Protein AF-A0A9P8P6C9-F1 (afdb_monomer_lite)

pLDDT: mean 81.11, std 16.73, range [34.09, 98.5]

Structure (mmCIF, N/CA/C/O backbone):
data_AF-A0A9P8P6C9-F1
#
_entry.id   AF-A0A9P8P6C9-F1
#
loop_
_atom_site.group_PDB
_atom_site.id
_atom_site.type_symbol
_atom_site.label_atom_id
_atom_site.label_alt_id
_atom_site.label_comp_id
_atom_site.label_asym_id
_atom_site.label_entity_id
_atom_site.label_seq_id
_atom_site.pdbx_PDB_ins_code
_atom_site.Cartn_x
_atom_site.Cartn_y
_atom_site.Cartn_z
_atom_site.occupancy
_atom_site.B_iso_or_equiv
_atom_site.auth_seq_id
_atom_site.auth_comp_id
_atom_site.auth_asym_id
_atom_site.auth_atom_id
_atom_site.pdbx_PDB_model_num
ATOM 1 N N . MET A 1 1 ? -29.432 -34.502 14.323 1.00 40.47 1 MET A N 1
ATOM 2 C CA . MET A 1 1 ? -29.139 -33.095 13.979 1.00 40.47 1 MET A CA 1
ATOM 3 C C . MET A 1 1 ? -29.631 -32.863 12.561 1.00 40.47 1 MET A C 1
ATOM 5 O O . MET A 1 1 ? -29.364 -33.734 11.740 1.00 40.47 1 MET A O 1
ATOM 9 N N . PRO A 1 2 ? -30.407 -31.804 12.278 1.00 43.59 2 PRO A N 1
ATOM 10 C CA . PRO A 1 2 ? -30.836 -31.513 10.913 1.00 43.59 2 PRO A CA 1
ATOM 11 C C . PRO A 1 2 ? -29.606 -31.223 10.044 1.00 43.59 2 PRO A C 1
ATOM 13 O O . PRO A 1 2 ? -28.727 -30.463 10.450 1.00 43.59 2 PRO A O 1
ATOM 16 N N . SER A 1 3 ? -29.520 -31.876 8.886 1.00 46.41 3 SER A N 1
ATOM 17 C CA . SER A 1 3 ? -28.480 -31.626 7.889 1.00 46.41 3 SER A CA 1
ATOM 18 C C . SER A 1 3 ? -28.679 -30.225 7.322 1.00 46.41 3 SER A C 1
ATOM 20 O O . SER A 1 3 ? -29.716 -29.945 6.724 1.00 46.41 3 SER A O 1
ATOM 22 N N . ILE A 1 4 ? -27.712 -29.340 7.554 1.00 52.41 4 ILE A N 1
ATOM 23 C CA . ILE A 1 4 ? -27.701 -28.006 6.952 1.00 52.41 4 ILE A CA 1
ATOM 24 C C . ILE A 1 4 ? -27.500 -28.191 5.448 1.00 52.41 4 ILE A C 1
ATOM 26 O O . ILE A 1 4 ? -26.542 -28.839 5.030 1.00 52.41 4 ILE A O 1
ATOM 30 N N . ASP A 1 5 ? -28.427 -27.648 4.664 1.00 50.25 5 ASP A N 1
ATOM 31 C CA . ASP A 1 5 ? -28.421 -27.723 3.208 1.00 50.25 5 ASP A CA 1
ATOM 32 C C . ASP A 1 5 ? -27.229 -26.923 2.661 1.00 50.25 5 ASP A C 1
ATOM 34 O O . ASP A 1 5 ? -27.187 -25.690 2.735 1.00 50.25 5 ASP A O 1
ATOM 38 N N . THR A 1 6 ? -26.203 -27.621 2.175 1.00 52.94 6 THR A N 1
ATOM 39 C CA . THR A 1 6 ? -24.930 -27.018 1.753 1.00 52.94 6 THR A CA 1
ATOM 40 C C . THR A 1 6 ? -25.072 -26.153 0.498 1.00 52.94 6 THR A C 1
ATOM 42 O O . THR A 1 6 ? -24.224 -25.294 0.255 1.00 52.94 6 THR A O 1
ATOM 45 N N . GLU A 1 7 ? -26.168 -26.290 -0.255 1.00 52.78 7 GLU A N 1
ATOM 46 C CA . GLU A 1 7 ? -26.481 -25.445 -1.415 1.00 52.78 7 GLU A CA 1
ATOM 47 C C . GLU A 1 7 ? -26.867 -24.002 -1.034 1.00 52.78 7 GLU A C 1
ATOM 49 O O . GLU A 1 7 ? -26.675 -23.088 -1.835 1.00 52.78 7 GLU A O 1
ATOM 54 N N . LEU A 1 8 ? -27.316 -23.750 0.205 1.00 51.31 8 LEU A N 1
ATOM 55 C CA . LEU A 1 8 ? -27.619 -22.397 0.708 1.00 51.31 8 LEU A CA 1
ATOM 56 C C . LEU A 1 8 ? -26.383 -21.638 1.224 1.00 51.31 8 LEU A C 1
ATOM 58 O O . LEU A 1 8 ? -26.447 -20.426 1.441 1.00 51.31 8 LEU A O 1
ATOM 62 N N . ILE A 1 9 ? -25.238 -22.313 1.362 1.00 50.16 9 ILE A N 1
ATOM 63 C CA . ILE A 1 9 ? -23.985 -21.713 1.849 1.00 50.16 9 ILE A CA 1
ATOM 64 C C . ILE A 1 9 ? -23.261 -20.938 0.732 1.00 50.16 9 ILE A C 1
ATOM 66 O O . ILE A 1 9 ? -22.715 -19.862 0.982 1.00 50.16 9 ILE A O 1
ATOM 70 N N . ALA A 1 10 ? -23.310 -21.416 -0.517 1.00 49.47 10 ALA A N 1
ATOM 71 C CA . ALA A 1 10 ? -22.708 -20.732 -1.671 1.00 49.47 10 ALA A CA 1
ATOM 72 C C . ALA A 1 10 ? -23.353 -19.360 -2.013 1.00 49.47 10 ALA A C 1
ATOM 74 O O . ALA A 1 10 ? -22.632 -18.435 -2.397 1.00 49.47 10 ALA A O 1
ATOM 75 N N . PRO A 1 11 ? -24.676 -19.157 -1.843 1.00 57.62 11 PRO A N 1
ATOM 76 C CA . PRO A 1 11 ? -25.297 -17.836 -1.913 1.00 57.62 11 PRO A CA 1
ATOM 77 C C . PRO A 1 11 ? -24.788 -16.854 -0.851 1.00 57.62 11 PRO A C 1
ATOM 79 O O . PRO A 1 11 ? -24.617 -15.675 -1.153 1.00 57.62 11 PRO A O 1
ATOM 82 N N . LEU A 1 12 ? -24.524 -17.310 0.379 1.00 53.03 12 LEU A N 1
ATOM 83 C CA . LEU A 1 12 ? -24.153 -16.431 1.495 1.00 53.03 12 LEU A CA 1
ATOM 84 C C . LEU A 1 12 ? -22.737 -15.864 1.362 1.00 53.03 12 LEU A C 1
ATOM 86 O O . LEU A 1 12 ? -22.540 -14.679 1.632 1.00 53.03 12 LEU A O 1
ATOM 90 N N . SER A 1 13 ? -21.769 -16.655 0.889 1.00 54.50 13 SER A N 1
ATOM 91 C CA . SER A 1 13 ? -20.418 -16.148 0.602 1.00 54.50 13 SER A CA 1
ATOM 92 C C . SER A 1 13 ? -20.445 -15.091 -0.504 1.00 54.50 13 SER A C 1
ATOM 94 O O . SER A 1 13 ? -19.857 -14.023 -0.350 1.00 54.50 13 SER A O 1
ATOM 96 N N . ARG A 1 14 ? -21.225 -15.323 -1.567 1.00 61.75 14 ARG A N 1
ATOM 97 C CA . ARG A 1 14 ? -21.393 -14.374 -2.676 1.00 61.75 14 ARG A CA 1
ATOM 98 C C . ARG A 1 14 ? -22.139 -13.103 -2.260 1.00 61.75 14 ARG A C 1
ATOM 100 O O . ARG A 1 14 ? -21.787 -12.016 -2.709 1.00 61.75 14 ARG A O 1
ATOM 107 N N . ILE A 1 15 ? -23.143 -13.210 -1.388 1.00 62.34 15 ILE A N 1
ATOM 108 C CA . ILE A 1 15 ? -23.835 -12.050 -0.804 1.00 62.34 15 ILE A CA 1
ATOM 109 C C . ILE A 1 15 ? -22.880 -11.263 0.096 1.00 62.34 15 ILE A C 1
ATOM 111 O O . ILE A 1 15 ? -22.831 -10.041 -0.014 1.00 62.34 15 ILE A O 1
ATOM 115 N N . SER A 1 16 ? -22.081 -11.940 0.925 1.00 63.91 16 SER A N 1
ATOM 116 C CA . SER A 1 16 ? -21.042 -11.300 1.736 1.00 63.91 16 SER A CA 1
ATOM 117 C C . SER A 1 16 ? -20.041 -10.552 0.853 1.00 63.91 16 SER A C 1
ATOM 119 O O . SER A 1 16 ? -19.790 -9.373 1.076 1.00 63.91 16 SER A O 1
ATOM 121 N N . GLU A 1 17 ? -19.552 -11.165 -0.227 1.00 68.00 17 GLU A N 1
ATOM 122 C CA . GLU A 1 17 ? -18.672 -10.501 -1.196 1.00 68.00 17 GLU A CA 1
ATOM 123 C C . GLU A 1 17 ? -19.321 -9.280 -1.863 1.00 68.00 17 GLU A C 1
ATOM 125 O O . GLU A 1 17 ? -18.668 -8.251 -2.038 1.00 68.00 17 GLU A O 1
ATOM 130 N N . ILE A 1 18 ? -20.604 -9.357 -2.229 1.00 69.88 18 ILE A N 1
ATOM 131 C CA . ILE A 1 18 ? -21.337 -8.225 -2.815 1.00 69.88 18 ILE A CA 1
ATOM 132 C C . ILE A 1 18 ? -21.504 -7.094 -1.791 1.00 69.88 18 ILE A C 1
ATOM 134 O O . ILE A 1 18 ? -21.305 -5.927 -2.133 1.00 69.88 18 ILE A O 1
ATOM 138 N N . LEU A 1 19 ? -21.828 -7.419 -0.539 1.00 66.38 19 LEU A N 1
ATOM 139 C CA . LEU A 1 19 ? -21.963 -6.441 0.542 1.00 66.38 19 LEU A CA 1
ATOM 140 C C . LEU A 1 19 ? -20.614 -5.812 0.912 1.00 66.38 19 LEU A C 1
ATOM 142 O O . LEU A 1 19 ? -20.555 -4.615 1.179 1.00 66.38 19 LEU A O 1
ATOM 146 N N . LEU A 1 20 ? -19.522 -6.574 0.834 1.00 72.19 20 LEU A N 1
ATOM 147 C CA . LEU A 1 20 ? -18.157 -6.069 0.995 1.00 72.19 20 LEU A CA 1
ATOM 148 C C . LEU A 1 20 ? -17.750 -5.114 -0.135 1.00 72.19 20 LEU A C 1
ATOM 150 O O . LEU A 1 20 ? -16.974 -4.190 0.104 1.00 72.19 20 LEU A O 1
ATOM 154 N N . LYS A 1 21 ? -18.285 -5.305 -1.350 1.00 76.75 21 LYS A N 1
ATOM 155 C CA . LYS A 1 21 ? -18.062 -4.404 -2.495 1.00 76.75 21 LYS A CA 1
ATOM 156 C C . LYS A 1 21 ? -18.863 -3.104 -2.409 1.00 76.75 21 LYS A C 1
ATOM 158 O O . LYS A 1 21 ? -18.500 -2.144 -3.080 1.00 76.75 21 LYS A O 1
ATOM 163 N N . ARG A 1 22 ? -19.972 -3.080 -1.662 1.00 82.94 22 ARG A N 1
ATOM 164 C CA . ARG A 1 22 ? -20.862 -1.914 -1.521 1.00 82.94 22 ARG A CA 1
ATOM 165 C C . ARG A 1 22 ? -21.364 -1.795 -0.077 1.00 82.94 22 ARG A C 1
ATOM 167 O O . ARG A 1 22 ? -22.541 -2.045 0.184 1.00 82.94 22 ARG A O 1
ATOM 174 N N . PRO A 1 23 ? -20.495 -1.393 0.861 1.00 83.62 23 PRO A N 1
ATOM 175 C CA . PRO A 1 23 ? -20.791 -1.377 2.291 1.00 83.62 23 PRO A CA 1
ATOM 176 C C . PRO A 1 23 ? -21.919 -0.403 2.682 1.00 83.62 23 PRO A C 1
ATOM 178 O O . PRO A 1 23 ? -22.522 -0.556 3.747 1.00 83.62 23 PRO A O 1
ATOM 181 N N . GLY A 1 24 ? -22.260 0.549 1.806 1.00 92.00 24 GLY A N 1
ATOM 182 C CA . GLY A 1 24 ? -23.374 1.485 1.968 1.00 92.00 24 GLY A CA 1
ATOM 183 C C . GLY A 1 24 ? -22.927 2.871 2.434 1.00 92.00 24 GLY A C 1
ATOM 184 O O . GLY A 1 24 ? -21.752 3.220 2.330 1.00 92.00 24 GLY A O 1
ATOM 185 N N . ARG A 1 25 ? -23.885 3.677 2.911 1.00 95.88 25 ARG A N 1
ATOM 186 C CA . ARG A 1 25 ? -23.641 5.026 3.449 1.00 95.88 25 ARG A CA 1
ATOM 187 C C . ARG A 1 25 ? -23.156 4.974 4.895 1.00 95.88 25 ARG A C 1
ATOM 189 O O . ARG A 1 25 ? -23.529 4.060 5.634 1.00 95.88 25 ARG A O 1
ATOM 196 N N . VAL A 1 26 ? -22.391 5.985 5.302 1.00 96.62 26 VAL A N 1
ATOM 197 C CA . VAL A 1 26 ? -21.987 6.161 6.703 1.00 96.62 26 VAL A CA 1
ATOM 198 C C . VAL A 1 26 ? -23.232 6.376 7.568 1.00 96.62 26 VAL A C 1
ATOM 200 O O . VAL A 1 26 ? -24.010 7.296 7.341 1.00 96.62 26 VAL A O 1
ATOM 203 N N . SER A 1 27 ? -23.460 5.453 8.499 1.00 96.69 27 SER A N 1
ATOM 204 C CA . SER A 1 27 ? -24.586 5.431 9.440 1.00 96.69 27 SER A CA 1
ATOM 205 C C . SER A 1 27 ? -24.260 4.472 10.584 1.00 96.69 27 SER A C 1
ATOM 207 O O . SER A 1 27 ? -23.477 3.539 10.383 1.00 96.69 27 SER A O 1
ATOM 209 N N . VAL A 1 28 ? -24.884 4.658 11.751 1.00 97.25 28 VAL A N 1
ATOM 210 C CA . VAL A 1 28 ? -24.714 3.778 12.923 1.00 97.25 28 VAL A CA 1
ATOM 211 C C . VAL A 1 28 ? -24.967 2.311 12.550 1.00 97.25 28 VAL A C 1
ATOM 213 O O . VAL A 1 28 ? -24.112 1.457 12.775 1.00 97.25 28 VAL A O 1
ATOM 216 N N . ASP A 1 29 ? -26.086 2.018 11.881 1.00 96.56 29 ASP A N 1
ATOM 217 C CA . ASP A 1 29 ? -26.437 0.654 11.459 1.00 96.56 29 ASP A CA 1
ATOM 218 C C . ASP A 1 29 ? -25.478 0.082 10.408 1.00 96.56 29 ASP A C 1
ATOM 220 O O . ASP A 1 29 ? -25.150 -1.108 10.426 1.00 96.56 29 ASP A O 1
ATOM 224 N N . GLY A 1 30 ? -25.009 0.927 9.483 1.00 95.69 30 GLY A N 1
ATOM 225 C CA . GLY A 1 30 ? -24.021 0.541 8.480 1.00 95.69 30 GLY A CA 1
ATOM 226 C C . GLY A 1 30 ? -22.702 0.113 9.119 1.00 95.69 30 GLY A C 1
ATOM 227 O O . GLY A 1 30 ? -22.166 -0.939 8.767 1.00 95.69 30 GLY A O 1
ATOM 228 N N . ILE A 1 31 ? -22.219 0.885 10.095 1.00 97.44 31 ILE A N 1
ATOM 229 C CA . ILE A 1 31 ? -20.995 0.578 10.840 1.00 97.44 31 ILE A CA 1
ATOM 230 C C . ILE A 1 31 ? -21.184 -0.674 11.698 1.00 97.44 31 ILE A C 1
ATOM 232 O O . ILE A 1 31 ? -20.350 -1.573 11.612 1.00 97.44 31 ILE A O 1
ATOM 236 N N . LYS A 1 32 ? -22.294 -0.790 12.445 1.00 97.44 32 LYS A N 1
ATOM 237 C CA . LYS A 1 32 ? -22.606 -1.984 13.252 1.00 97.44 32 LYS A CA 1
ATOM 238 C C . LYS A 1 32 ? -22.563 -3.261 12.423 1.00 97.44 32 LYS A C 1
ATOM 240 O O . LYS A 1 32 ? -21.936 -4.244 12.808 1.00 97.44 32 LYS A O 1
ATOM 245 N N . ARG A 1 33 ? -23.198 -3.240 11.248 1.00 95.06 33 ARG A N 1
ATOM 246 C CA . ARG A 1 33 ? -23.215 -4.386 10.334 1.00 95.06 33 ARG A CA 1
ATOM 247 C C . ARG A 1 33 ? -21.805 -4.793 9.901 1.00 95.06 33 ARG A C 1
ATOM 249 O O . ARG A 1 33 ? -21.506 -5.981 9.920 1.00 95.06 33 ARG A O 1
ATOM 256 N N . LEU A 1 34 ? -20.955 -3.840 9.510 1.00 94.94 34 LEU A N 1
ATOM 257 C CA . LEU A 1 34 ? -19.572 -4.136 9.111 1.00 94.94 34 LEU A CA 1
ATOM 258 C C . LEU A 1 34 ? -18.727 -4.643 10.280 1.00 94.94 34 LEU A C 1
ATOM 260 O O . LEU A 1 34 ? -17.993 -5.612 10.125 1.00 94.94 34 LEU A O 1
ATOM 264 N N . ALA A 1 35 ? -18.855 -4.012 11.444 1.00 96.75 35 ALA A N 1
ATOM 265 C CA . ALA A 1 35 ? -18.153 -4.402 12.658 1.00 96.75 35 ALA A CA 1
ATOM 266 C C . ALA A 1 35 ? -18.456 -5.859 13.034 1.00 96.75 35 ALA A C 1
ATOM 268 O O . ALA A 1 35 ? -17.530 -6.654 13.191 1.00 96.75 35 ALA A O 1
ATOM 269 N N . ASN A 1 36 ? -19.736 -6.238 13.023 1.00 95.12 36 ASN A N 1
ATOM 270 C CA . ASN A 1 36 ? -20.167 -7.612 13.278 1.00 95.12 36 ASN A CA 1
ATOM 271 C C . ASN A 1 36 ? -19.603 -8.612 12.249 1.00 95.12 36 ASN A C 1
ATOM 273 O O . ASN A 1 36 ? -19.234 -9.723 12.622 1.00 95.12 36 ASN A O 1
ATOM 277 N N . ILE A 1 37 ? -19.492 -8.235 10.964 1.00 92.94 37 ILE A N 1
ATOM 278 C CA . ILE A 1 37 ? -18.882 -9.087 9.919 1.00 92.94 37 ILE A CA 1
ATOM 279 C C . ILE A 1 37 ? -17.413 -9.396 10.241 1.00 92.94 37 ILE A C 1
ATOM 281 O O . ILE A 1 37 ? -16.950 -10.506 9.980 1.00 92.94 37 ILE A O 1
ATOM 285 N N . TYR A 1 38 ? -16.686 -8.436 10.816 1.00 93.44 38 TYR A N 1
ATOM 286 C CA . TYR A 1 38 ? -15.279 -8.600 11.189 1.00 93.44 38 TYR A CA 1
ATOM 287 C C . TYR A 1 38 ? -15.064 -9.080 12.629 1.00 93.44 38 TYR A C 1
ATOM 289 O O . TYR A 1 38 ? -13.919 -9.178 13.063 1.00 93.44 38 TYR A O 1
ATOM 297 N N . GLY A 1 39 ? -16.139 -9.435 13.341 1.00 94.38 39 GLY A N 1
ATOM 298 C CA . GLY A 1 39 ? -16.075 -10.040 14.671 1.00 94.38 39 GLY A CA 1
ATOM 299 C C . GLY A 1 39 ? -15.961 -9.058 15.837 1.00 94.38 39 GLY A C 1
ATOM 300 O O . GLY A 1 39 ? -15.604 -9.488 16.929 1.00 94.38 39 GLY A O 1
ATOM 301 N N . PHE A 1 40 ? -16.262 -7.775 15.628 1.00 97.31 40 PHE A N 1
ATOM 302 C CA . PHE A 1 40 ? -16.391 -6.802 16.715 1.00 97.31 40 PHE A CA 1
ATOM 303 C C . PHE A 1 40 ? -17.791 -6.875 17.333 1.00 97.31 40 PHE A C 1
ATOM 305 O O . PHE A 1 40 ? -18.786 -6.903 16.609 1.00 97.31 40 PHE A O 1
ATOM 312 N N . GLU A 1 41 ? -17.872 -6.842 18.660 1.00 97.94 41 GLU A N 1
ATOM 313 C CA . GLU A 1 41 ? -19.120 -6.617 19.391 1.00 97.94 41 GLU A CA 1
ATOM 314 C C . GLU A 1 41 ? -19.462 -5.125 19.383 1.00 97.94 41 GLU A C 1
ATOM 316 O O . GLU A 1 41 ? -18.569 -4.282 19.425 1.00 97.94 41 GLU A O 1
ATOM 321 N N . THR A 1 42 ? -20.746 -4.770 19.318 1.00 98.25 42 THR A N 1
ATOM 322 C CA . THR A 1 42 ? -21.155 -3.362 19.199 1.00 98.25 42 THR A CA 1
ATOM 323 C C . THR A 1 42 ? -22.073 -2.927 20.328 1.00 98.25 42 THR A C 1
ATOM 325 O O . THR A 1 42 ? -23.091 -3.578 20.569 1.00 98.25 42 THR A O 1
ATOM 328 N N . PHE A 1 43 ? -21.778 -1.778 20.929 1.00 97.75 43 PHE A N 1
ATOM 329 C CA . PHE A 1 43 ? -22.560 -1.162 22.000 1.00 97.75 43 PHE A CA 1
ATOM 330 C C . PHE A 1 43 ? -22.976 0.250 21.592 1.00 97.75 43 PHE A C 1
ATOM 332 O O . PHE A 1 43 ? -22.307 0.896 20.785 1.00 97.75 43 PHE A O 1
ATOM 339 N N . THR A 1 44 ? -24.119 0.724 22.079 1.00 97.06 44 THR A N 1
ATOM 340 C CA . THR A 1 44 ? -24.588 2.081 21.782 1.00 97.06 44 THR A CA 1
ATOM 341 C C . THR A 1 44 ? -25.058 2.750 23.048 1.00 97.06 44 THR A C 1
ATOM 343 O O . THR A 1 44 ? -25.986 2.259 23.685 1.00 97.06 44 THR A O 1
ATOM 346 N N . ASP A 1 45 ? -24.437 3.881 23.348 1.00 95.69 45 ASP A N 1
ATOM 347 C CA . ASP A 1 45 ? -24.713 4.690 24.523 1.00 95.69 45 ASP A CA 1
ATOM 348 C C . ASP A 1 45 ? -25.121 6.103 24.100 1.00 95.69 45 ASP A C 1
ATOM 350 O O . ASP A 1 45 ? -24.712 6.608 23.054 1.00 95.69 45 ASP A O 1
ATOM 354 N N . THR A 1 46 ? -25.930 6.770 24.921 1.00 94.19 46 THR A N 1
ATOM 355 C CA . THR A 1 46 ? -26.248 8.191 24.741 1.00 94.19 46 THR A CA 1
ATOM 356 C C . THR A 1 46 ? -25.545 8.995 25.826 1.00 94.19 46 THR A C 1
ATOM 358 O O . THR A 1 46 ? -25.743 8.778 27.023 1.00 94.19 46 THR A O 1
ATOM 361 N N . LEU A 1 47 ? -24.704 9.928 25.400 1.00 93.00 47 LEU A N 1
ATOM 362 C CA . LEU A 1 47 ? -23.934 10.824 26.248 1.00 93.00 47 LEU A CA 1
ATOM 363 C C . LEU A 1 47 ? -24.521 12.234 26.144 1.00 93.00 47 LEU A C 1
ATOM 365 O O . LEU A 1 47 ? -24.930 12.682 25.073 1.00 93.00 47 LEU A O 1
ATOM 369 N N . ALA A 1 48 ? -24.566 12.942 27.264 1.00 89.38 48 ALA A N 1
ATOM 370 C CA . ALA A 1 48 ? -24.882 14.360 27.320 1.00 89.38 48 ALA A CA 1
ATOM 371 C C . ALA A 1 48 ? -23.596 15.154 27.558 1.00 89.38 48 ALA A C 1
ATOM 373 O O . ALA A 1 48 ? -22.732 14.740 28.333 1.00 89.38 48 ALA A O 1
ATOM 374 N N . VAL A 1 49 ? -23.479 16.310 26.911 1.00 85.94 49 VAL A N 1
ATOM 375 C CA . VAL A 1 49 ? -22.379 17.248 27.156 1.00 85.94 49 VAL A CA 1
ATOM 376 C C . VAL A 1 49 ? -22.757 18.145 28.333 1.00 85.94 49 VAL A C 1
ATOM 378 O O . VAL A 1 49 ? -23.795 18.804 28.299 1.00 85.94 49 VAL A O 1
ATOM 381 N N . ASN A 1 50 ? -21.953 18.167 29.395 1.00 85.06 50 ASN A N 1
ATOM 382 C CA . ASN A 1 50 ? -22.194 19.072 30.522 1.00 85.06 50 ASN A CA 1
ATOM 383 C C . ASN A 1 50 ? -21.786 20.527 30.178 1.00 85.06 50 ASN A C 1
ATOM 385 O O . ASN A 1 50 ? -21.183 20.796 29.140 1.00 85.06 50 ASN A O 1
ATOM 389 N N . ASP A 1 51 ? -22.062 21.486 31.070 1.00 84.50 51 ASP A N 1
ATOM 390 C CA . ASP A 1 51 ? -21.677 22.899 30.874 1.00 84.50 51 ASP A CA 1
ATOM 391 C C . ASP A 1 51 ? -20.147 23.124 30.779 1.00 84.50 51 ASP A C 1
ATOM 393 O O . ASP A 1 51 ? -19.703 24.188 30.349 1.00 84.50 51 ASP A O 1
ATOM 397 N N . GLN A 1 52 ? -19.337 22.139 31.181 1.00 86.56 52 GLN A N 1
ATOM 398 C CA . GLN A 1 52 ? -17.869 22.146 31.105 1.00 86.56 52 GLN A CA 1
ATOM 399 C C . GLN A 1 52 ? -17.335 21.485 29.827 1.00 86.56 52 GLN A C 1
ATOM 401 O O . GLN A 1 52 ? -16.124 21.437 29.629 1.00 86.56 5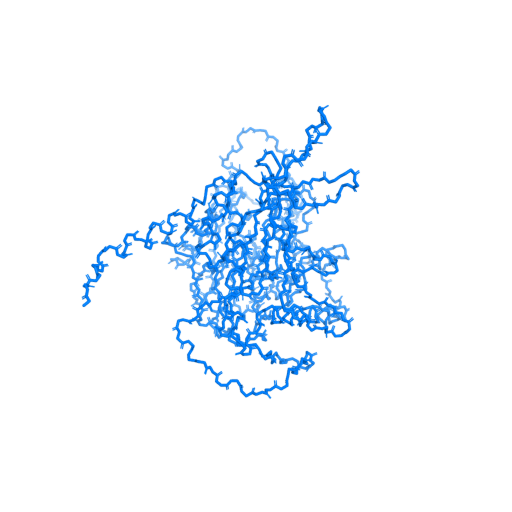2 GLN A O 1
ATOM 406 N N . ASN A 1 53 ? -18.228 21.050 28.934 1.00 82.62 53 ASN A N 1
ATOM 407 C CA . ASN A 1 53 ? -17.906 20.327 27.709 1.00 82.62 53 ASN A CA 1
ATOM 408 C C . ASN A 1 53 ? -17.339 18.908 27.936 1.00 82.62 53 ASN A C 1
ATOM 410 O O . ASN A 1 53 ? -16.718 18.345 27.035 1.00 82.62 53 ASN A O 1
ATOM 414 N N . ASP A 1 54 ? -17.584 18.319 29.110 1.00 85.00 54 ASP A N 1
ATOM 415 C CA . ASP A 1 54 ? -17.288 16.916 29.401 1.00 85.00 54 ASP A CA 1
ATOM 416 C C . ASP A 1 54 ? -18.479 16.019 29.046 1.00 85.00 54 ASP A C 1
ATOM 418 O O . ASP A 1 54 ? -19.647 16.401 29.177 1.00 85.00 54 ASP A O 1
ATOM 422 N N . LEU A 1 55 ? -18.174 14.787 28.640 1.00 84.94 55 LEU A N 1
ATOM 423 C CA . LEU A 1 55 ? -19.166 13.762 28.332 1.00 84.94 55 LEU A CA 1
ATOM 424 C C . LEU A 1 55 ? -19.633 13.070 29.616 1.00 84.94 55 LEU A C 1
ATOM 426 O O . LEU A 1 55 ? -18.837 12.459 30.328 1.00 84.94 55 LEU A O 1
ATOM 430 N N . VAL A 1 56 ? -20.935 13.134 29.891 1.00 85.56 56 VAL A N 1
ATOM 431 C CA . VAL A 1 56 ? -21.583 12.470 31.029 1.00 85.56 56 VAL A CA 1
ATOM 432 C C . VAL A 1 56 ? -22.661 11.522 30.505 1.00 85.56 56 VAL A C 1
ATOM 434 O O . VAL A 1 56 ? -23.376 11.852 29.562 1.00 85.56 56 VAL A O 1
ATOM 437 N N . PHE A 1 57 ? -22.805 10.339 31.106 1.00 83.19 57 PHE A N 1
ATOM 438 C CA . PHE A 1 57 ? -23.856 9.390 30.725 1.00 83.19 57 PHE A CA 1
ATOM 439 C C . PHE A 1 57 ? -25.252 10.008 30.883 1.00 83.19 57 PHE A C 1
ATOM 441 O O . PHE A 1 57 ? -25.606 10.494 31.962 1.00 83.19 57 PHE A O 1
ATOM 448 N N . ALA A 1 58 ? -26.056 9.970 29.816 1.00 79.06 58 ALA A N 1
ATOM 449 C CA . ALA A 1 58 ? -27.448 10.387 29.872 1.00 79.06 58 ALA A CA 1
ATOM 450 C C . ALA A 1 58 ? -28.294 9.218 30.392 1.00 79.06 58 ALA A C 1
ATOM 452 O O . ALA A 1 58 ? -28.477 8.215 29.705 1.00 79.06 58 ALA A O 1
ATOM 453 N N . TYR A 1 59 ? -28.819 9.328 31.612 1.00 77.88 59 TYR A N 1
ATOM 454 C CA . TYR A 1 59 ? -29.730 8.315 32.142 1.00 77.88 59 TYR A CA 1
ATOM 455 C C . TYR A 1 59 ? -31.120 8.490 31.504 1.00 77.88 59 TYR A C 1
ATOM 457 O O . TYR A 1 59 ? -31.748 9.531 31.713 1.00 77.88 59 TYR A O 1
ATOM 465 N N . PRO A 1 60 ? -31.648 7.489 30.771 1.00 64.94 60 PRO A N 1
ATOM 466 C CA . PRO A 1 60 ? -32.925 7.613 30.059 1.00 64.94 60 PRO A CA 1
ATOM 467 C C . PRO A 1 60 ? -34.131 7.821 30.991 1.00 64.94 60 PRO A C 1
ATOM 469 O O . PRO A 1 60 ? -35.180 8.292 30.554 1.00 64.94 60 PRO A O 1
ATOM 472 N N . GLU A 1 61 ? -33.991 7.517 32.285 1.00 64.69 61 GLU A N 1
ATOM 473 C CA . GLU A 1 61 ? -35.084 7.587 33.261 1.00 64.69 61 GLU A CA 1
ATOM 474 C C . GLU A 1 61 ? -35.002 8.780 34.224 1.00 64.69 61 GLU A C 1
ATOM 476 O O . GLU A 1 61 ? -35.971 9.055 34.940 1.00 64.69 61 GLU A O 1
ATOM 481 N N . SER A 1 62 ? -33.913 9.561 34.224 1.00 55.12 62 SER A N 1
ATOM 482 C CA . SER A 1 62 ? -33.848 10.762 35.061 1.00 55.12 62 SER A CA 1
ATOM 483 C C . SER A 1 62 ? -34.581 11.922 34.383 1.00 55.12 62 SER A C 1
ATOM 485 O O . SER A 1 62 ? -33.977 12.847 33.846 1.00 55.12 62 SER A O 1
ATOM 487 N N . ARG A 1 63 ? -35.917 11.927 34.480 1.00 53.62 63 ARG A N 1
ATOM 488 C CA . ARG A 1 63 ? -36.773 13.118 34.280 1.00 53.62 63 ARG A CA 1
ATOM 489 C C . ARG A 1 63 ? -36.537 14.194 35.358 1.00 53.62 63 ARG A C 1
ATOM 491 O O . ARG A 1 63 ? -37.463 14.903 35.753 1.00 53.62 63 ARG A O 1
ATOM 498 N N . SER A 1 64 ? -35.318 14.313 35.880 1.00 51.16 64 SER A N 1
ATOM 499 C CA . SER A 1 64 ? -34.926 15.388 36.780 1.00 51.16 64 SER A CA 1
ATOM 500 C C . SER A 1 64 ? -34.817 16.665 35.960 1.00 51.16 64 SER A C 1
ATOM 502 O O . SER A 1 64 ? -33.755 16.969 35.431 1.00 51.16 64 SER A O 1
ATOM 504 N N . THR A 1 65 ? -35.956 17.345 35.805 1.00 54.38 65 THR A N 1
ATOM 505 C CA . THR A 1 65 ? -36.089 18.794 35.596 1.00 54.38 65 THR A CA 1
ATOM 506 C C . THR A 1 65 ? -34.857 19.437 34.964 1.00 54.38 65 THR A C 1
ATOM 508 O O . THR A 1 65 ? -34.152 20.210 35.617 1.00 54.38 65 THR A O 1
ATOM 511 N N . THR A 1 66 ? -34.574 19.116 33.700 1.00 54.62 66 THR A N 1
ATOM 512 C CA . THR A 1 66 ? -33.693 19.971 32.916 1.00 54.62 66 THR A CA 1
ATOM 513 C C . THR A 1 66 ? -34.321 21.366 32.948 1.00 54.62 66 THR A C 1
ATOM 515 O O . THR A 1 66 ? -35.537 21.488 32.748 1.00 54.62 66 THR A O 1
ATOM 518 N N . PRO A 1 67 ? -33.559 22.413 33.308 1.00 56.94 67 PRO A N 1
ATOM 519 C CA . PRO A 1 67 ? -34.084 23.767 33.346 1.00 56.94 67 PRO A CA 1
ATOM 520 C C . PRO A 1 67 ? -34.723 24.065 31.990 1.00 56.94 67 PRO A C 1
ATOM 522 O O . PRO A 1 67 ? -34.090 23.917 30.944 1.00 56.94 67 PRO A O 1
ATOM 525 N N . VAL A 1 68 ? -36.015 24.388 32.031 1.00 62.41 68 VAL A N 1
ATOM 526 C CA . VAL A 1 68 ? -36.884 24.552 30.864 1.00 62.41 68 VAL A CA 1
ATOM 527 C C . VAL A 1 68 ? -36.202 25.477 29.849 1.00 62.41 68 VAL A C 1
ATOM 529 O O . VAL A 1 68 ? -36.065 26.670 30.107 1.00 62.41 68 VAL A O 1
ATOM 532 N N . GLY A 1 69 ? -35.764 24.927 28.709 1.00 69.88 69 GLY A N 1
ATOM 533 C CA . GLY A 1 69 ? -35.362 25.710 27.534 1.00 69.88 69 GLY A CA 1
ATOM 534 C C . GLY A 1 69 ? -33.929 25.565 27.003 1.00 69.88 69 GLY A C 1
ATOM 535 O O . GLY A 1 69 ? -33.637 26.204 25.997 1.00 69.88 69 GLY A O 1
ATOM 536 N N . LYS A 1 70 ? -33.037 24.757 27.598 1.00 76.06 70 LYS A N 1
ATOM 537 C CA . LYS A 1 70 ? -31.743 24.423 26.960 1.00 76.06 70 LYS A CA 1
ATOM 538 C C . LYS A 1 70 ? -31.752 22.991 26.428 1.00 76.06 70 LYS A C 1
ATOM 540 O O . LYS A 1 70 ? -31.677 22.043 27.206 1.00 76.06 70 LYS A O 1
ATOM 545 N N . GLU A 1 71 ? -31.830 22.844 25.109 1.00 80.19 71 GLU A N 1
ATOM 546 C CA . GLU A 1 71 ? -31.515 21.583 24.434 1.00 80.19 71 GLU A CA 1
ATOM 547 C C . GLU A 1 71 ? -30.013 21.328 24.593 1.00 80.19 71 GLU A C 1
ATOM 549 O O . GLU A 1 71 ? -29.181 22.028 24.018 1.00 80.19 71 GLU A O 1
ATOM 554 N N . VAL A 1 72 ? -29.662 20.378 25.460 1.00 81.00 72 VAL A N 1
ATOM 555 C CA . VAL A 1 72 ? -28.279 19.919 25.600 1.00 81.00 72 VAL A CA 1
ATOM 556 C C . VAL A 1 72 ? -27.983 19.011 24.405 1.00 81.00 72 VAL A C 1
ATOM 558 O O . VAL A 1 72 ? -28.766 18.084 24.174 1.00 81.00 72 VAL A O 1
ATOM 561 N N . PRO A 1 73 ? -26.897 19.245 23.647 1.00 87.12 73 PRO A N 1
ATOM 562 C CA . PRO A 1 73 ? -26.542 18.378 22.533 1.00 87.12 73 PRO A CA 1
ATOM 563 C C . PRO A 1 73 ? -26.341 16.946 23.038 1.00 87.12 73 PRO A C 1
ATOM 565 O O . PRO A 1 73 ? -25.564 16.699 23.964 1.00 87.12 73 PRO A O 1
ATOM 568 N N . GLN A 1 74 ? -27.080 16.014 22.439 1.00 91.06 74 GLN A N 1
ATOM 569 C CA . GLN A 1 74 ? -26.943 14.585 22.694 1.00 91.06 74 GLN A CA 1
ATOM 570 C C . GLN A 1 74 ? -25.908 14.007 21.734 1.00 91.06 74 GLN A C 1
ATOM 572 O O . GLN A 1 74 ? -25.930 14.293 20.537 1.00 91.06 74 GLN A O 1
ATOM 577 N N . ILE A 1 75 ? -25.007 13.196 22.274 1.00 95.25 75 ILE A N 1
ATOM 578 C CA . ILE A 1 75 ? -24.010 12.455 21.512 1.00 95.25 75 ILE A CA 1
ATOM 579 C C . ILE A 1 75 ? -24.377 10.978 21.593 1.00 95.25 75 ILE A C 1
ATOM 581 O O . ILE A 1 75 ? -24.485 10.415 22.679 1.00 95.25 75 ILE A O 1
ATOM 585 N N . GLU A 1 76 ? -24.576 10.344 20.445 1.00 96.56 76 GLU A N 1
ATOM 586 C CA . GLU A 1 76 ? -24.756 8.898 20.352 1.00 96.56 76 GLU A CA 1
ATOM 587 C C . GLU A 1 76 ? -23.382 8.258 20.139 1.00 96.56 76 GLU A C 1
ATOM 589 O O . GLU A 1 76 ? -22.755 8.459 19.102 1.00 96.56 76 GLU A O 1
ATOM 594 N N . ARG A 1 77 ? -22.885 7.501 21.119 1.00 97.56 77 ARG A N 1
ATOM 595 C CA . ARG A 1 77 ? -21.616 6.777 21.012 1.00 97.56 77 ARG A CA 1
ATOM 596 C C . ARG A 1 77 ? -21.872 5.354 20.547 1.00 97.56 77 ARG A C 1
ATOM 598 O O . ARG A 1 77 ? -22.604 4.613 21.195 1.00 97.56 77 ARG A O 1
ATOM 605 N N . LEU A 1 78 ? -21.223 4.960 19.459 1.00 98.31 78 LEU A N 1
ATOM 606 C CA . LEU A 1 78 ? -21.123 3.581 19.002 1.00 98.31 78 LEU A CA 1
ATOM 607 C C . LEU A 1 78 ? -19.738 3.032 19.353 1.00 98.31 78 LEU A C 1
ATOM 609 O O . LEU A 1 78 ? -18.747 3.460 18.767 1.00 98.31 78 LEU A O 1
ATOM 613 N N . SER A 1 79 ? -19.682 2.058 20.253 1.00 98.44 79 SER A N 1
ATOM 614 C CA . SER A 1 79 ? -18.444 1.366 20.618 1.00 98.44 79 SER A CA 1
ATOM 615 C C . SER A 1 79 ? -18.348 0.032 19.880 1.00 98.44 79 SER A C 1
ATOM 617 O O . SER A 1 79 ? -19.311 -0.735 19.871 1.00 98.44 79 SER A O 1
ATOM 619 N N . LEU A 1 80 ? -17.202 -0.248 19.260 1.00 98.38 80 LEU A N 1
ATOM 620 C CA . LEU A 1 80 ? -16.865 -1.504 18.590 1.00 98.38 80 LEU A CA 1
ATOM 621 C C . LEU A 1 80 ? -15.757 -2.190 19.394 1.00 98.38 80 LEU A C 1
ATOM 623 O O . LEU A 1 80 ? -14.610 -1.743 19.380 1.00 98.38 80 LEU A O 1
ATOM 627 N N . SER A 1 81 ? -16.097 -3.260 20.101 1.00 98.12 81 SER A N 1
ATOM 628 C CA . SER A 1 81 ? -15.182 -3.998 20.966 1.00 98.12 81 SER A CA 1
ATOM 629 C C . SER A 1 81 ? -14.673 -5.248 20.256 1.00 98.12 81 SER A C 1
ATOM 631 O O . SER A 1 81 ? -15.441 -6.152 19.931 1.00 98.12 81 SER A O 1
ATOM 633 N N . GLY A 1 82 ? -13.371 -5.290 20.006 1.00 96.62 82 GLY A N 1
ATOM 634 C CA . GLY A 1 82 ? -12.628 -6.499 19.677 1.00 96.62 82 GLY A CA 1
ATOM 635 C C . GLY A 1 82 ? -12.137 -7.189 20.948 1.00 96.62 82 GLY A C 1
ATOM 636 O O . GLY A 1 82 ? -12.515 -6.830 22.066 1.00 96.62 82 GLY A O 1
ATOM 637 N N . LYS A 1 83 ? -11.275 -8.192 20.784 1.00 94.75 83 LYS A N 1
ATOM 638 C CA . LYS A 1 83 ? -10.603 -8.863 21.908 1.00 94.75 83 LYS A CA 1
ATOM 639 C C . LYS A 1 83 ? -9.516 -7.993 22.532 1.00 94.75 83 LYS A C 1
ATOM 641 O O . LYS A 1 83 ? -9.199 -8.153 23.706 1.00 94.75 83 LYS A O 1
ATOM 646 N N . ILE A 1 84 ? -8.919 -7.129 21.723 1.00 94.94 84 ILE A N 1
ATOM 647 C CA . ILE A 1 84 ? -7.781 -6.288 22.068 1.00 94.94 84 ILE A CA 1
ATOM 648 C C . ILE A 1 84 ? -8.128 -4.818 21.855 1.00 94.94 84 ILE A C 1
ATOM 650 O O . ILE A 1 84 ? -7.779 -3.979 22.682 1.00 94.94 84 ILE A O 1
ATOM 654 N N . LEU A 1 85 ? -8.774 -4.509 20.734 1.00 96.81 85 LEU A N 1
ATOM 655 C CA . LEU A 1 85 ? -9.114 -3.156 20.325 1.00 96.81 85 LEU A CA 1
ATOM 656 C C . LEU A 1 85 ? -10.494 -2.742 20.831 1.00 96.81 85 LEU A C 1
ATOM 658 O O . LEU A 1 85 ? -11.431 -3.533 20.828 1.00 96.81 85 LEU A O 1
ATOM 662 N N . LEU A 1 86 ? -10.642 -1.464 21.154 1.00 97.81 86 LEU A N 1
ATOM 663 C CA . LEU A 1 86 ? -11.928 -0.810 21.377 1.00 97.81 86 LEU A CA 1
ATOM 664 C C . LEU A 1 86 ? -11.961 0.488 20.566 1.00 97.81 86 LEU A C 1
ATOM 666 O O . LEU A 1 86 ? -11.123 1.369 20.766 1.00 97.81 86 LEU A O 1
ATOM 670 N N . ILE A 1 87 ? -12.916 0.588 19.640 1.00 98.50 87 ILE A N 1
ATOM 671 C CA . ILE A 1 87 ? -13.135 1.760 18.784 1.00 98.50 87 ILE A CA 1
ATOM 672 C C . ILE A 1 87 ? -14.407 2.466 19.243 1.00 98.50 87 ILE A C 1
ATOM 674 O O . ILE A 1 87 ? -15.484 1.891 19.142 1.00 98.50 87 ILE A O 1
ATOM 678 N N . ASP A 1 88 ? -14.310 3.720 19.663 1.00 98.44 88 ASP A N 1
ATOM 679 C CA . ASP A 1 88 ? -15.461 4.547 20.029 1.00 98.44 88 ASP A CA 1
ATOM 680 C C . ASP A 1 88 ? -15.750 5.565 18.927 1.00 98.44 88 ASP A C 1
ATOM 682 O O . ASP A 1 88 ? -14.861 6.307 18.517 1.00 98.44 88 ASP A O 1
ATOM 686 N N . ILE A 1 89 ? -16.989 5.624 18.446 1.00 98.44 89 ILE A N 1
ATOM 687 C CA . ILE A 1 89 ? -17.419 6.535 17.381 1.00 98.44 89 ILE A CA 1
ATOM 688 C C . ILE A 1 89 ? -18.553 7.399 17.919 1.00 98.44 89 ILE A C 1
ATOM 690 O O . ILE A 1 89 ? -19.652 6.907 18.167 1.00 98.44 89 ILE A O 1
ATOM 694 N N . ASP A 1 90 ? -18.291 8.691 18.076 1.00 98.06 90 ASP A N 1
ATOM 695 C CA . ASP A 1 90 ? -19.269 9.654 18.571 1.0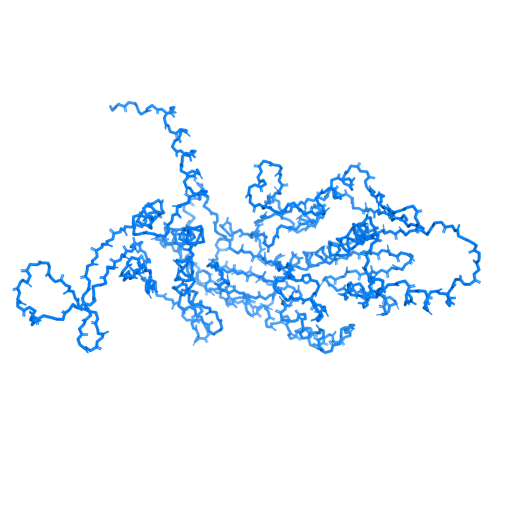0 98.06 90 ASP A CA 1
ATOM 696 C C . ASP A 1 90 ? -20.039 10.266 17.400 1.00 98.06 90 ASP A C 1
ATOM 698 O O . ASP A 1 90 ? -19.444 10.862 16.497 1.00 98.06 90 ASP A O 1
ATOM 702 N N . PHE A 1 91 ? -21.363 10.162 17.430 1.00 97.69 91 PHE A N 1
ATOM 703 C CA . PHE A 1 91 ? -22.277 10.792 16.489 1.00 97.69 91 PHE A CA 1
ATOM 704 C C . PHE A 1 91 ? -22.971 11.989 17.131 1.00 97.69 91 PHE A C 1
ATOM 706 O O . PHE A 1 91 ? -23.440 11.924 18.265 1.00 97.69 91 PHE A O 1
ATOM 713 N N . GLN A 1 92 ? -23.085 13.071 16.369 1.00 96.12 92 GLN A N 1
ATOM 714 C CA . GLN A 1 92 ? -23.873 14.245 16.717 1.00 96.12 92 GLN A CA 1
ATOM 715 C C . GLN A 1 92 ? -24.698 14.640 15.493 1.00 96.12 92 GLN A C 1
ATOM 717 O O . GLN A 1 92 ? -24.148 14.793 14.402 1.00 96.12 92 GLN A O 1
ATOM 722 N N . ASP A 1 93 ? -26.018 14.744 15.655 1.00 95.12 93 ASP A N 1
ATOM 723 C CA . ASP A 1 93 ? -26.959 15.068 14.570 1.00 95.12 93 ASP A CA 1
ATOM 724 C C . ASP A 1 93 ? -26.817 14.147 13.337 1.00 95.12 93 ASP A C 1
ATOM 726 O O . ASP A 1 93 ? -26.953 14.565 12.187 1.00 95.12 93 ASP A O 1
ATOM 730 N N . GLY A 1 94 ? -26.502 12.868 13.574 1.00 94.00 94 GLY A N 1
ATOM 731 C CA . GLY A 1 94 ? -26.292 11.857 12.532 1.00 94.00 94 GLY A CA 1
ATOM 732 C C . GLY A 1 94 ? -24.941 11.931 11.807 1.00 94.00 94 GLY A C 1
ATOM 733 O O . GLY A 1 94 ? -24.678 11.090 10.947 1.00 94.00 94 GLY A O 1
ATOM 734 N N . ALA A 1 95 ? -24.071 12.884 12.151 1.00 96.81 95 ALA A N 1
ATOM 735 C CA . ALA A 1 95 ? -22.719 13.009 11.612 1.00 96.81 95 ALA A CA 1
ATOM 736 C C . ALA A 1 95 ? -21.666 12.494 12.604 1.00 96.81 95 ALA A C 1
ATOM 738 O O . ALA A 1 95 ? -21.816 12.640 13.816 1.00 96.81 95 ALA A O 1
ATOM 739 N N . VAL A 1 96 ? -20.575 11.917 12.094 1.00 97.62 96 VAL A N 1
ATOM 740 C CA . VAL A 1 96 ? -19.459 11.449 12.930 1.00 97.62 96 VAL A CA 1
ATOM 741 C C . VAL A 1 96 ? -18.646 12.644 13.413 1.00 97.62 96 VAL A C 1
ATOM 743 O O . VAL A 1 96 ? -18.061 13.373 12.609 1.00 97.62 96 VAL A O 1
ATOM 746 N N . LYS A 1 97 ? -18.594 12.824 14.733 1.00 97.31 97 LYS A N 1
ATOM 747 C CA . LYS A 1 97 ? -17.922 13.939 15.402 1.00 97.31 97 LYS A CA 1
ATOM 748 C C . LYS A 1 97 ? -16.520 13.590 15.884 1.00 97.31 97 LYS A C 1
ATOM 750 O O . LYS A 1 97 ? -15.640 14.447 15.834 1.00 97.31 97 LYS A O 1
ATOM 755 N N . ASN A 1 98 ? -16.319 12.365 16.358 1.00 97.44 98 ASN A N 1
ATOM 756 C CA . ASN A 1 98 ? -15.049 11.911 16.911 1.00 97.44 98 ASN A CA 1
ATOM 757 C C . ASN A 1 98 ? -14.897 10.393 16.747 1.00 97.44 98 ASN A C 1
ATOM 759 O O . ASN A 1 98 ? -15.892 9.668 16.730 1.00 97.44 98 ASN A O 1
ATOM 763 N N . VAL A 1 99 ? -13.651 9.930 16.630 1.00 98.19 99 VAL A N 1
ATOM 764 C CA . VAL A 1 99 ? -13.301 8.506 16.656 1.00 98.19 99 VAL A CA 1
ATOM 765 C C . VAL A 1 99 ? -12.133 8.302 17.615 1.00 98.19 99 VAL A C 1
ATOM 767 O O . VAL A 1 99 ? -11.027 8.786 17.371 1.00 98.19 99 VAL A O 1
ATOM 770 N N . GLY A 1 100 ? -12.386 7.585 18.706 1.00 97.19 100 GLY A N 1
ATOM 771 C CA . GLY A 1 100 ? -11.380 7.109 19.647 1.00 97.19 100 GLY A CA 1
ATOM 772 C C . GLY A 1 100 ? -10.986 5.668 19.342 1.00 97.19 100 GLY A C 1
ATOM 773 O O . GLY A 1 100 ? -11.813 4.866 18.916 1.00 97.19 100 GLY A O 1
ATOM 774 N N . LEU A 1 101 ? -9.721 5.332 19.567 1.00 96.88 101 LEU A N 1
ATOM 775 C CA . LEU A 1 101 ? -9.237 3.958 19.526 1.00 96.88 101 LEU A CA 1
ATOM 776 C C . LEU A 1 101 ? -8.397 3.712 20.775 1.00 96.88 101 LEU A C 1
ATOM 778 O O . LEU A 1 101 ? -7.562 4.539 21.131 1.00 96.88 101 LEU A O 1
ATOM 782 N N . SER A 1 102 ? -8.620 2.575 21.417 1.00 95.50 102 SER A N 1
ATOM 783 C CA . SER A 1 102 ? -7.812 2.084 22.528 1.00 95.50 102 SER A CA 1
ATOM 784 C C . SER A 1 102 ? -7.453 0.617 22.305 1.00 95.50 102 SER A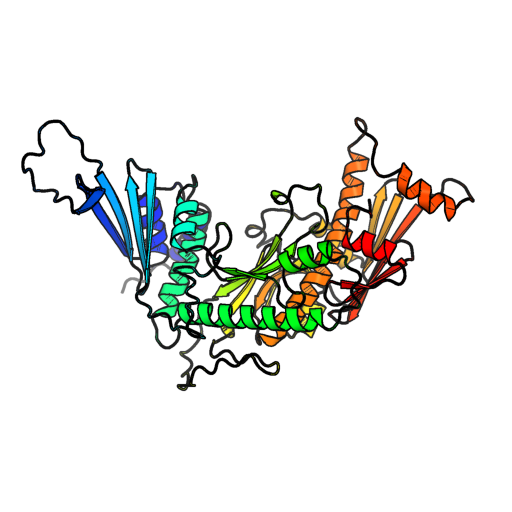 C 1
ATOM 786 O O . SER A 1 102 ? -8.144 -0.099 21.577 1.00 95.50 102 SER A O 1
ATOM 788 N N . SER A 1 103 ? -6.336 0.188 22.890 1.00 94.44 103 SER A N 1
ATOM 789 C CA . SER A 1 103 ? -5.816 -1.175 22.785 1.00 94.44 103 SER A CA 1
ATOM 790 C C . SER A 1 103 ? -5.444 -1.696 24.169 1.00 94.44 103 SER A C 1
ATOM 792 O O . SER A 1 103 ? -4.874 -0.966 24.978 1.00 94.44 103 SER A O 1
ATOM 794 N N . ALA A 1 104 ? -5.745 -2.965 24.436 1.00 92.19 104 ALA A N 1
ATOM 795 C CA . ALA A 1 104 ? -5.336 -3.663 25.653 1.00 92.19 104 ALA A CA 1
ATOM 796 C C . ALA A 1 104 ? -3.878 -4.172 25.606 1.00 92.19 104 ALA A C 1
ATOM 798 O O . ALA A 1 104 ? -3.408 -4.775 26.573 1.00 92.19 104 ALA A O 1
ATOM 799 N N . ILE A 1 105 ? -3.161 -3.966 24.495 1.00 88.06 105 ILE A N 1
ATOM 800 C CA . ILE A 1 105 ? -1.768 -4.403 24.353 1.00 88.06 105 ILE A CA 1
ATOM 801 C C . ILE A 1 105 ? -0.836 -3.425 25.055 1.00 88.06 105 ILE A C 1
ATOM 803 O O . ILE A 1 105 ? -0.881 -2.218 24.832 1.00 88.06 105 ILE A O 1
ATOM 807 N N . ASN A 1 106 ? 0.081 -3.977 25.846 1.00 87.69 106 ASN A N 1
ATOM 808 C CA . ASN A 1 106 ? 1.233 -3.233 26.319 1.00 87.69 106 ASN A CA 1
ATOM 809 C C . ASN A 1 106 ? 2.272 -3.145 25.193 1.00 87.69 106 ASN A C 1
ATOM 811 O O . ASN A 1 106 ? 2.911 -4.143 24.848 1.00 87.69 106 ASN A O 1
ATOM 815 N N . ILE A 1 107 ? 2.403 -1.963 24.598 1.00 86.12 107 ILE A N 1
ATOM 816 C CA . ILE A 1 107 ? 3.378 -1.723 23.537 1.00 86.12 107 ILE A CA 1
ATOM 817 C C . ILE A 1 107 ? 4.769 -1.614 24.156 1.00 86.12 107 ILE A C 1
ATOM 819 O O . ILE A 1 107 ? 5.046 -0.724 24.963 1.00 86.12 107 ILE A O 1
ATOM 823 N N . GLU A 1 108 ? 5.655 -2.528 23.774 1.00 83.88 108 GLU A N 1
ATOM 824 C CA . GLU A 1 108 ? 7.030 -2.535 24.263 1.00 83.88 108 GLU A CA 1
ATOM 825 C C . GLU A 1 108 ? 7.810 -1.362 23.653 1.00 83.88 108 GLU A C 1
ATOM 827 O O . GLU A 1 108 ? 7.851 -1.175 22.435 1.00 83.88 108 GLU A O 1
ATOM 832 N N . SER A 1 109 ? 8.456 -0.555 24.498 1.00 87.19 109 SER A N 1
ATOM 833 C CA . SER A 1 109 ? 9.355 0.493 24.013 1.00 87.19 109 SER A CA 1
ATOM 834 C C . SER A 1 109 ? 10.625 -0.127 23.429 1.00 87.19 109 SER A C 1
ATOM 836 O O . SER A 1 109 ? 11.292 -0.908 24.110 1.00 87.19 109 SER A O 1
ATOM 838 N N . ILE A 1 110 ? 11.012 0.292 22.226 1.00 86.06 110 ILE A N 1
ATOM 839 C CA . ILE A 1 110 ? 12.255 -0.112 21.556 1.00 86.06 110 ILE A CA 1
ATOM 840 C C . ILE A 1 110 ? 13.185 1.107 21.551 1.00 86.06 110 ILE A C 1
ATOM 842 O O . ILE A 1 110 ? 12.761 2.205 21.197 1.00 86.06 110 ILE A O 1
ATOM 846 N N . ASP A 1 111 ? 14.438 0.966 21.991 1.00 86.44 111 ASP A N 1
ATOM 847 C CA . ASP A 1 111 ? 15.393 2.086 22.134 1.00 86.44 111 ASP A CA 1
ATOM 848 C C . ASP A 1 111 ? 14.836 3.287 22.936 1.00 86.44 111 ASP A C 1
ATOM 850 O O . ASP A 1 111 ? 15.055 4.450 22.587 1.00 86.44 111 ASP A O 1
ATOM 854 N N . ALA A 1 112 ? 14.077 3.013 24.007 1.00 89.00 112 ALA A N 1
ATOM 855 C CA . ALA A 1 112 ? 13.383 4.019 24.824 1.00 89.00 112 ALA A CA 1
ATOM 856 C C . ALA A 1 112 ? 12.394 4.915 24.041 1.00 89.00 112 ALA A C 1
ATOM 858 O O . ALA A 1 112 ? 12.053 6.014 24.482 1.00 89.00 112 ALA A O 1
ATOM 859 N N . ARG A 1 113 ? 11.921 4.451 22.878 1.00 89.38 113 ARG A N 1
ATOM 860 C CA . ARG A 1 113 ? 10.891 5.101 22.062 1.00 89.38 113 ARG A CA 1
ATOM 861 C C . ARG A 1 113 ? 9.719 4.151 21.843 1.00 89.38 113 ARG A C 1
ATOM 863 O O . ARG A 1 113 ? 9.895 2.938 21.756 1.00 89.38 113 ARG A O 1
ATOM 870 N N . SER A 1 114 ? 8.518 4.714 21.748 1.00 89.50 114 SER A N 1
ATOM 871 C CA . SER A 1 114 ? 7.346 3.966 21.299 1.00 89.50 114 SER A CA 1
ATOM 872 C C . SER A 1 114 ? 7.254 4.043 19.778 1.00 89.50 114 SER A C 1
ATOM 874 O O . SER A 1 114 ? 7.339 5.133 19.208 1.00 89.50 114 SER A O 1
ATOM 876 N N . TYR A 1 115 ? 7.091 2.885 19.143 1.00 90.56 115 TYR A N 1
ATOM 877 C CA . TYR A 1 115 ? 6.807 2.747 17.712 1.00 90.56 115 TYR A CA 1
ATOM 878 C C . TYR A 1 115 ? 5.347 2.357 17.482 1.00 90.56 115 TYR A C 1
ATOM 880 O O . TYR A 1 115 ? 5.039 1.720 16.482 1.00 90.56 115 TYR A O 1
ATOM 888 N N . ASP A 1 116 ? 4.470 2.707 18.426 1.00 92.31 116 ASP A N 1
ATOM 889 C CA . ASP A 1 116 ? 3.066 2.325 18.406 1.00 92.31 116 ASP A CA 1
ATOM 890 C C . ASP A 1 116 ? 2.366 2.822 17.139 1.00 92.31 116 ASP A C 1
ATOM 892 O O . ASP A 1 116 ? 2.127 4.020 16.957 1.00 92.31 116 ASP A O 1
ATOM 896 N N . PHE A 1 117 ? 2.030 1.892 16.248 1.00 90.25 117 PHE A N 1
ATOM 897 C CA . PHE A 1 117 ? 1.306 2.242 15.037 1.00 90.25 117 PHE A CA 1
ATOM 898 C C . PHE A 1 117 ? -0.155 2.630 15.321 1.00 90.25 117 PHE A C 1
ATOM 900 O O . PHE A 1 117 ? -0.749 3.301 14.484 1.00 90.25 117 PHE A O 1
ATOM 907 N N . VAL A 1 118 ? -0.742 2.258 16.466 1.00 94.31 118 VAL A N 1
ATOM 908 C CA . VAL A 1 118 ? -2.121 2.614 16.847 1.00 94.31 118 VAL A CA 1
ATOM 909 C C . VAL A 1 118 ? -2.199 4.089 17.240 1.00 94.31 118 VAL A C 1
ATOM 911 O O . VAL A 1 118 ? -2.952 4.857 16.626 1.00 94.31 118 VAL A O 1
ATOM 914 N N . ASP A 1 119 ? -1.368 4.494 18.201 1.00 94.69 119 ASP A N 1
ATOM 915 C CA . ASP A 1 119 ? -1.271 5.877 18.684 1.00 94.69 119 ASP A CA 1
ATOM 916 C C . ASP A 1 119 ? -0.430 6.797 17.790 1.00 94.69 119 ASP A C 1
ATOM 918 O O . ASP A 1 119 ? -0.371 8.012 18.020 1.00 94.69 119 ASP A O 1
ATOM 922 N N . GLY A 1 120 ? 0.181 6.248 16.742 1.00 92.19 120 GLY A N 1
ATOM 923 C CA . GLY A 1 120 ? 1.104 6.971 15.883 1.00 92.19 120 GLY A CA 1
ATOM 924 C C . GLY A 1 120 ? 2.381 7.379 16.625 1.00 92.19 120 GLY A C 1
ATOM 925 O O . GLY A 1 120 ? 2.467 7.422 17.853 1.00 92.19 120 GLY A O 1
ATOM 926 N N . PHE A 1 121 ? 3.418 7.714 15.865 1.00 93.44 121 PHE A N 1
ATOM 927 C CA . PHE A 1 121 ? 4.669 8.202 16.438 1.00 93.44 121 PHE A CA 1
ATOM 928 C C . PHE A 1 121 ? 5.402 9.109 15.453 1.00 93.44 121 PHE A C 1
ATOM 930 O O . PHE A 1 121 ? 5.358 8.917 14.237 1.00 93.44 121 PHE A O 1
ATOM 937 N N . GLY A 1 122 ? 6.109 10.112 15.978 1.00 92.81 122 GLY A N 1
ATOM 938 C CA . GLY A 1 122 ? 6.812 11.091 15.150 1.00 92.81 122 GLY A CA 1
ATOM 939 C C . GLY A 1 122 ? 5.858 11.811 14.193 1.00 92.81 122 GLY A C 1
ATOM 940 O O . GLY A 1 122 ? 4.983 12.550 14.631 1.00 92.81 122 GLY A O 1
ATOM 941 N N . SER A 1 123 ? 6.050 11.603 12.889 1.00 92.75 123 SER A N 1
ATOM 942 C CA . SER A 1 123 ? 5.209 12.163 11.823 1.00 92.75 123 SER A CA 1
ATOM 943 C C . SER A 1 123 ? 4.080 11.236 11.364 1.00 92.75 123 SER A C 1
ATOM 945 O O . SER A 1 123 ? 3.335 11.609 10.461 1.00 92.75 123 SER A O 1
ATOM 947 N N . PHE A 1 124 ? 3.978 10.021 11.906 1.00 95.31 124 PHE A N 1
ATOM 948 C CA . PHE A 1 124 ? 2.966 9.058 11.485 1.00 95.31 124 PHE A CA 1
ATOM 949 C C . PHE A 1 124 ? 1.638 9.306 12.208 1.00 95.31 124 PHE A C 1
ATOM 951 O O . PHE A 1 124 ? 1.637 9.447 13.436 1.00 95.31 124 PHE A O 1
ATOM 958 N N . PRO A 1 125 ? 0.511 9.376 11.479 1.00 96.19 125 PRO A N 1
ATOM 959 C CA . PRO A 1 125 ? -0.779 9.696 12.066 1.00 96.19 125 PRO A CA 1
ATOM 960 C C . PRO A 1 125 ? -1.347 8.532 12.883 1.00 96.19 125 PRO A C 1
ATOM 962 O O . PRO A 1 125 ? -1.030 7.358 12.674 1.00 96.19 125 PRO A O 1
ATOM 965 N N . LYS A 1 126 ? -2.246 8.890 13.799 1.00 97.00 126 LYS A N 1
ATOM 966 C CA . LYS A 1 126 ? -3.032 7.961 14.614 1.00 97.00 126 LYS A CA 1
ATOM 967 C C . LYS A 1 126 ? -4.023 7.186 13.758 1.00 97.00 126 LYS A C 1
ATOM 969 O O . LYS A 1 126 ? -4.685 7.770 12.899 1.00 97.00 126 LYS A O 1
ATOM 974 N N . VAL A 1 127 ? -4.240 5.914 14.084 1.00 97.56 127 VAL A N 1
ATOM 975 C CA . VAL A 1 127 ? -5.284 5.090 13.448 1.00 97.56 127 VAL A CA 1
ATOM 976 C C . VAL A 1 127 ? -6.665 5.733 13.620 1.00 97.56 127 VAL A C 1
ATOM 978 O O . VAL A 1 127 ? -7.426 5.809 12.658 1.00 97.56 127 VAL A O 1
ATOM 981 N N . GLY A 1 128 ? -6.966 6.284 14.804 1.00 97.81 128 GLY A N 1
ATOM 982 C CA . GLY A 1 128 ? -8.224 6.999 15.063 1.00 97.81 128 GLY A CA 1
ATOM 983 C C . GLY A 1 128 ? -8.462 8.185 14.117 1.00 97.81 128 GLY A C 1
ATOM 984 O O . GLY A 1 128 ? -9.580 8.377 13.645 1.00 97.81 128 GLY A O 1
ATOM 985 N N . THR A 1 129 ? -7.405 8.922 13.751 1.00 97.50 129 THR A N 1
ATOM 986 C CA . THR A 1 129 ? -7.486 10.025 12.778 1.00 97.50 129 THR A CA 1
ATOM 987 C C . THR A 1 129 ? -7.860 9.513 11.388 1.00 97.50 129 THR A C 1
ATOM 989 O O . THR A 1 129 ? -8.778 10.048 10.772 1.00 97.50 129 THR A O 1
ATOM 992 N N . ILE A 1 130 ? -7.230 8.428 10.928 1.00 97.88 130 ILE A N 1
ATOM 993 C CA . ILE A 1 130 ? -7.540 7.820 9.624 1.00 97.88 130 ILE A CA 1
ATOM 994 C C . ILE A 1 130 ? -8.984 7.305 9.586 1.00 97.88 130 ILE A C 1
ATOM 996 O O . ILE A 1 130 ? -9.705 7.528 8.611 1.00 97.88 130 ILE A O 1
ATOM 1000 N N . LEU A 1 131 ? -9.438 6.637 10.653 1.00 98.12 131 LEU A N 1
ATOM 1001 C CA . LEU A 1 131 ? -10.817 6.151 10.755 1.00 98.12 131 LEU A CA 1
ATOM 1002 C C . LEU A 1 131 ? -11.826 7.304 10.759 1.00 98.12 131 LEU A C 1
ATOM 1004 O O . LEU A 1 131 ? -12.845 7.217 10.074 1.00 98.12 131 LEU A O 1
ATOM 1008 N N . TYR A 1 132 ? -11.536 8.392 11.475 1.00 98.06 132 TYR A N 1
ATOM 1009 C CA . TYR A 1 132 ? -12.365 9.594 11.457 1.00 98.06 132 TYR A CA 1
ATOM 1010 C C . TYR A 1 132 ? -12.489 10.167 10.041 1.00 98.06 132 TYR A C 1
ATOM 1012 O O . TYR A 1 132 ? -13.605 10.352 9.560 1.00 98.06 132 TYR A O 1
ATOM 1020 N N . GLU A 1 133 ? -11.371 10.374 9.340 1.00 97.75 133 GLU A N 1
ATOM 1021 C CA . GLU A 1 133 ? -11.354 10.893 7.965 1.00 97.75 133 GLU A CA 1
ATOM 1022 C C . GLU A 1 133 ? -12.091 9.973 6.983 1.00 97.75 133 GLU A C 1
ATOM 1024 O O . GLU A 1 133 ? -12.825 10.430 6.106 1.00 97.75 133 GLU A O 1
ATOM 1029 N N . ASN A 1 134 ? -11.954 8.656 7.151 1.00 97.56 134 ASN A N 1
ATOM 1030 C CA . ASN A 1 134 ? -12.696 7.673 6.368 1.00 97.56 134 ASN A CA 1
ATOM 1031 C C . ASN A 1 134 ? -14.213 7.831 6.538 1.00 97.56 134 ASN A C 1
ATOM 1033 O O . ASN A 1 134 ? -14.949 7.742 5.555 1.00 97.56 134 ASN A O 1
ATOM 1037 N N . LEU A 1 135 ? -14.674 8.077 7.766 1.00 97.81 135 LEU A N 1
ATOM 1038 C CA . LEU A 1 135 ? -16.088 8.247 8.098 1.00 97.81 135 LEU A CA 1
ATOM 1039 C C . LEU A 1 135 ? -16.658 9.618 7.703 1.00 97.81 135 LEU A C 1
ATOM 1041 O O . LEU A 1 135 ? -17.874 9.782 7.717 1.00 97.81 135 LEU A O 1
ATOM 1045 N N . GLN A 1 136 ? -15.820 10.570 7.281 1.00 97.56 136 GLN A N 1
ATOM 1046 C CA . GLN A 1 136 ? -16.285 11.806 6.634 1.00 97.56 136 GLN A CA 1
ATOM 1047 C C . GLN A 1 136 ? -16.702 11.590 5.167 1.00 97.56 136 GLN A C 1
ATOM 1049 O O . GLN A 1 136 ? -17.276 12.479 4.539 1.00 97.56 136 GLN A O 1
ATOM 1054 N N . SER A 1 137 ? -16.416 10.416 4.593 1.00 96.00 137 SER A N 1
ATOM 1055 C CA . SER A 1 137 ? -16.853 10.063 3.239 1.00 96.00 137 SER A CA 1
ATOM 1056 C C . SER A 1 137 ? -18.356 9.767 3.190 1.00 96.00 137 SER A C 1
ATOM 1058 O O . SER A 1 137 ? -18.980 9.413 4.184 1.00 96.00 137 SER A O 1
ATOM 1060 N N . THR A 1 138 ? -18.965 9.850 2.005 1.00 94.88 138 THR A N 1
ATOM 1061 C CA . THR A 1 138 ? -20.388 9.499 1.832 1.00 94.88 138 THR A CA 1
ATOM 1062 C C . THR A 1 138 ? -20.644 7.994 1.939 1.00 94.88 138 THR A C 1
ATOM 1064 O O . THR A 1 138 ? -21.744 7.575 2.313 1.00 94.88 138 THR A O 1
ATOM 1067 N N . THR A 1 139 ? -19.643 7.174 1.614 1.00 95.62 139 THR A N 1
ATOM 1068 C CA . THR A 1 139 ? -19.704 5.712 1.642 1.00 95.62 139 THR A CA 1
ATOM 1069 C C . THR A 1 139 ? -18.726 5.129 2.655 1.00 95.62 139 THR A C 1
ATOM 1071 O O . THR A 1 139 ? -17.704 5.723 2.991 1.00 95.62 139 THR A O 1
ATOM 1074 N N . LEU A 1 140 ? -19.024 3.916 3.114 1.00 96.19 140 LEU A N 1
ATOM 1075 C CA . LEU A 1 140 ? -18.194 3.172 4.062 1.00 96.19 140 LEU A CA 1
ATOM 1076 C C . LEU A 1 140 ? -17.003 2.451 3.401 1.00 96.19 140 LEU A C 1
ATOM 1078 O O . LEU A 1 140 ? -16.371 1.630 4.052 1.00 96.19 140 LEU A O 1
ATOM 1082 N N . ASP A 1 141 ? -16.673 2.715 2.132 1.00 93.44 141 ASP A N 1
ATOM 1083 C CA . ASP A 1 141 ? -15.678 1.932 1.376 1.00 93.44 141 ASP A CA 1
ATOM 1084 C C . ASP A 1 141 ? -14.284 1.953 2.010 1.00 93.44 141 ASP A C 1
ATOM 1086 O O . ASP A 1 141 ? -13.645 0.909 2.159 1.00 93.44 141 ASP A O 1
ATOM 1090 N N . LYS A 1 142 ? -13.815 3.143 2.401 1.00 94.81 142 LYS A N 1
ATOM 1091 C CA . LYS A 1 142 ? -12.494 3.336 3.018 1.00 94.81 142 LYS A CA 1
ATOM 1092 C C . LYS A 1 142 ? -12.458 2.747 4.427 1.00 94.81 142 LYS A C 1
ATOM 1094 O O . LYS A 1 142 ? -11.618 1.899 4.723 1.00 94.81 142 LYS A O 1
ATOM 1099 N N . PHE A 1 143 ? -13.459 3.101 5.236 1.00 96.88 143 PHE A N 1
ATOM 1100 C CA . PHE A 1 143 ? -13.611 2.599 6.600 1.00 96.88 143 PHE A CA 1
ATOM 1101 C C . PHE A 1 143 ? -13.690 1.067 6.636 1.00 96.88 143 PHE A C 1
ATOM 1103 O O . PHE A 1 143 ? -13.014 0.437 7.438 1.00 96.88 143 PHE A O 1
ATOM 1110 N N . ASN A 1 144 ? -14.441 0.452 5.717 1.00 95.31 144 ASN A N 1
ATOM 1111 C CA . ASN A 1 144 ? -14.579 -0.999 5.599 1.00 95.31 144 ASN A CA 1
ATOM 1112 C C . ASN A 1 144 ? -13.228 -1.700 5.372 1.00 95.31 144 ASN A C 1
ATOM 1114 O O . ASN A 1 144 ? -12.947 -2.716 6.006 1.00 95.31 144 ASN A O 1
ATOM 1118 N N . LYS A 1 145 ? -12.373 -1.157 4.491 1.00 92.94 145 LYS A N 1
ATOM 1119 C CA . LYS A 1 145 ? -11.036 -1.718 4.216 1.00 92.94 145 LYS A CA 1
ATOM 1120 C C . LYS A 1 145 ? -10.150 -1.696 5.461 1.00 92.94 145 LYS A C 1
ATOM 1122 O O . LYS A 1 145 ? -9.479 -2.685 5.745 1.00 92.94 145 LYS A O 1
ATOM 1127 N N . ASN A 1 146 ? -10.179 -0.593 6.202 1.00 96.56 146 ASN A N 1
ATOM 1128 C CA . ASN A 1 146 ? -9.380 -0.430 7.409 1.00 96.56 146 ASN A CA 1
ATOM 1129 C C . ASN A 1 146 ? -9.926 -1.236 8.593 1.00 96.56 146 ASN A C 1
ATOM 1131 O O . ASN A 1 146 ? -9.154 -1.889 9.288 1.00 96.56 146 ASN A O 1
ATOM 1135 N N . LEU A 1 147 ? -11.247 -1.270 8.782 1.00 96.75 147 LEU A N 1
ATOM 1136 C CA . LEU A 1 147 ? -11.885 -2.082 9.818 1.00 96.75 147 LEU A CA 1
ATOM 1137 C C . LEU A 1 147 ? -11.628 -3.576 9.597 1.00 96.75 147 LEU A C 1
ATOM 1139 O O . LEU A 1 147 ? -11.393 -4.301 10.559 1.00 96.75 147 LEU A O 1
ATOM 1143 N N . ARG A 1 148 ? -11.593 -4.027 8.335 1.00 93.94 148 ARG A N 1
ATOM 1144 C CA . ARG A 1 148 ? -11.180 -5.392 7.991 1.00 93.94 148 ARG A CA 1
ATOM 1145 C C . ARG A 1 148 ? -9.774 -5.694 8.498 1.00 93.94 148 ARG A C 1
ATOM 1147 O O . ARG A 1 148 ? -9.587 -6.711 9.153 1.00 93.94 148 ARG A O 1
ATOM 1154 N N . LEU A 1 149 ? -8.803 -4.829 8.197 1.00 93.44 149 LEU A N 1
ATOM 1155 C CA . LEU A 1 149 ? -7.422 -5.012 8.646 1.00 93.44 149 LEU A CA 1
ATOM 1156 C C . LEU A 1 149 ? -7.334 -5.031 10.178 1.00 93.44 149 LEU A C 1
ATOM 1158 O O . LEU A 1 149 ? -6.707 -5.925 10.736 1.00 93.44 149 LEU A O 1
ATOM 1162 N N . LEU A 1 150 ? -7.999 -4.092 10.857 1.00 95.94 150 LEU A N 1
ATOM 1163 C CA . LEU A 1 150 ? -8.024 -4.038 12.321 1.00 95.94 150 LEU A CA 1
ATOM 1164 C C . LEU A 1 150 ? -8.661 -5.290 12.931 1.00 95.94 150 LEU A C 1
ATOM 1166 O O . LEU A 1 150 ? -8.112 -5.840 13.878 1.00 95.94 150 LEU A O 1
ATOM 1170 N N . GLY A 1 151 ? -9.763 -5.788 12.364 1.00 94.75 151 GLY A N 1
ATOM 1171 C CA . GLY A 1 151 ? -10.389 -7.038 12.803 1.00 94.75 151 GLY A CA 1
ATOM 1172 C C . GLY A 1 151 ? -9.496 -8.260 12.580 1.00 94.75 151 GLY A C 1
ATOM 1173 O O . GLY A 1 151 ? -9.474 -9.173 13.403 1.00 94.75 151 GLY A O 1
ATOM 1174 N N . GLN A 1 152 ? -8.706 -8.276 11.501 1.00 91.88 152 GLN A N 1
ATOM 1175 C CA . GLN A 1 152 ? -7.700 -9.319 11.279 1.00 91.88 152 GLN A CA 1
ATOM 1176 C C . GLN A 1 152 ? -6.588 -9.258 12.327 1.00 91.88 152 GLN A C 1
ATOM 1178 O O . GLN A 1 152 ? -6.278 -10.287 12.925 1.00 91.88 152 GLN A O 1
ATOM 1183 N N . LEU A 1 153 ? -6.032 -8.071 12.582 1.00 92.62 153 LEU A N 1
ATOM 1184 C CA . LEU A 1 153 ? -4.996 -7.863 13.595 1.00 92.62 153 LEU A CA 1
ATOM 1185 C C . LEU A 1 153 ? -5.490 -8.249 14.991 1.00 92.62 153 LEU A C 1
ATOM 1187 O O . LEU A 1 153 ? -4.817 -9.011 15.675 1.00 92.62 153 LEU A O 1
ATOM 1191 N N . ASP A 1 154 ? -6.676 -7.788 15.386 1.00 94.06 154 ASP A N 1
ATOM 1192 C CA . ASP A 1 154 ? -7.302 -8.088 16.677 1.00 94.06 154 ASP A CA 1
ATOM 1193 C C . ASP A 1 154 ? -7.524 -9.595 16.868 1.00 94.06 154 ASP A C 1
ATOM 1195 O O . ASP A 1 154 ? -7.068 -10.192 17.846 1.00 94.06 154 ASP A O 1
ATOM 1199 N N . ARG A 1 155 ? -8.154 -10.245 15.881 1.00 91.00 155 ARG A N 1
ATOM 1200 C CA . ARG A 1 155 ? -8.485 -11.670 15.950 1.00 91.00 155 ARG A CA 1
ATOM 1201 C C . ARG A 1 155 ? -7.247 -12.558 15.984 1.00 91.00 155 ARG A C 1
ATOM 1203 O O . ARG A 1 155 ? -7.232 -13.523 16.748 1.00 91.00 155 ARG A O 1
ATOM 1210 N N . LEU A 1 156 ? -6.258 -12.266 15.140 1.00 87.94 156 LEU A N 1
ATOM 1211 C CA . LEU A 1 156 ? -5.040 -13.066 15.022 1.00 87.94 156 LEU A CA 1
ATOM 1212 C C . LEU A 1 156 ? -4.044 -12.782 16.155 1.00 87.94 156 LEU A C 1
ATOM 1214 O O . LEU A 1 156 ? -3.249 -13.660 16.469 1.00 87.94 156 LEU A O 1
ATOM 1218 N N . SER A 1 157 ? -4.126 -11.615 16.807 1.00 89.38 157 SER A N 1
ATOM 1219 C CA . SER A 1 157 ? -3.260 -11.286 17.949 1.00 89.38 157 SER A CA 1
ATOM 1220 C C . SER A 1 157 ? -3.735 -11.864 19.286 1.00 89.38 157 SER A C 1
ATOM 1222 O O . SER A 1 157 ? -3.045 -11.774 20.297 1.00 89.38 157 SER A O 1
ATOM 1224 N N . ALA A 1 158 ? -4.940 -12.439 19.324 1.00 76.31 158 ALA A N 1
ATOM 1225 C CA . ALA A 1 158 ? -5.572 -12.875 20.566 1.00 76.31 158 ALA A CA 1
ATOM 1226 C C . ALA A 1 158 ? -4.941 -14.125 21.198 1.00 76.31 158 ALA A C 1
ATOM 1228 O O . ALA A 1 158 ? -5.136 -14.380 22.386 1.00 76.31 158 ALA A O 1
ATOM 1229 N N . SER A 1 159 ? -4.233 -14.936 20.414 1.00 73.81 159 SER A N 1
ATOM 1230 C CA . SER A 1 159 ? -3.524 -16.113 20.909 1.00 73.81 159 SER A CA 1
ATOM 1231 C C . SER A 1 159 ? -2.045 -15.789 21.062 1.00 73.81 159 SER A C 1
ATOM 1233 O O . SER A 1 159 ? -1.323 -15.691 20.068 1.00 73.81 159 SER A O 1
ATOM 1235 N N . ALA A 1 160 ? -1.588 -15.673 22.312 1.00 63.16 160 ALA A N 1
ATOM 1236 C CA . ALA A 1 160 ? -0.162 -15.689 22.610 1.00 63.16 160 ALA A CA 1
ATOM 1237 C C . ALA A 1 160 ? 0.489 -16.916 21.936 1.00 63.16 160 ALA A C 1
ATOM 1239 O O . ALA A 1 160 ? -0.127 -17.987 21.915 1.00 63.16 160 ALA A O 1
ATOM 1240 N N . PRO A 1 161 ? 1.698 -16.778 21.372 1.00 68.62 161 PRO A N 1
ATOM 1241 C CA . PRO A 1 161 ? 2.631 -15.652 21.511 1.00 68.62 161 PRO A CA 1
ATOM 1242 C C . PRO A 1 161 ? 2.564 -14.609 20.383 1.00 68.62 161 PRO A C 1
ATOM 1244 O O . PRO A 1 161 ? 3.387 -13.692 20.345 1.00 68.62 161 PRO A O 1
ATOM 1247 N N . PHE A 1 162 ? 1.615 -14.738 19.457 1.00 75.44 162 PHE A N 1
ATOM 1248 C CA . PHE A 1 162 ? 1.575 -13.916 18.254 1.00 75.44 162 PHE A CA 1
ATOM 1249 C C . PHE A 1 162 ? 0.865 -12.599 18.528 1.00 75.44 162 PHE A C 1
ATOM 1251 O O . PHE A 1 162 ? -0.339 -12.499 18.379 1.00 75.44 162 PHE A O 1
ATOM 1258 N N . ASP A 1 163 ? 1.618 -11.579 18.920 1.00 86.69 163 ASP A N 1
ATOM 1259 C CA . ASP A 1 163 ? 1.122 -10.208 18.973 1.00 86.69 163 ASP A CA 1
ATOM 1260 C C . ASP A 1 163 ? 1.498 -9.489 17.673 1.00 86.69 163 ASP A C 1
ATOM 1262 O O . ASP A 1 163 ? 2.656 -9.103 17.461 1.00 86.69 163 ASP A O 1
ATOM 1266 N N . LEU A 1 164 ? 0.522 -9.323 16.777 1.00 88.94 164 LEU A N 1
ATOM 1267 C CA . LEU A 1 164 ? 0.758 -8.697 15.480 1.00 88.94 164 LEU A CA 1
ATOM 1268 C C . LEU A 1 164 ? 0.956 -7.184 15.590 1.00 88.94 164 LEU A C 1
ATOM 1270 O O . LEU A 1 164 ? 1.587 -6.600 14.712 1.00 88.94 164 LEU A O 1
ATOM 1274 N N . PHE A 1 165 ? 0.485 -6.545 16.664 1.00 91.38 165 PHE A N 1
ATOM 1275 C CA . PHE A 1 165 ? 0.708 -5.117 16.871 1.00 91.38 165 PHE A CA 1
ATOM 1276 C C . PHE A 1 165 ? 2.169 -4.862 17.238 1.00 91.38 165 PHE A C 1
ATOM 1278 O O . PHE A 1 165 ? 2.846 -4.079 16.571 1.00 91.38 165 PHE A O 1
ATOM 1285 N N . ASN A 1 166 ? 2.698 -5.598 18.220 1.00 87.81 166 ASN A N 1
ATOM 1286 C CA . ASN A 1 166 ? 4.121 -5.530 18.560 1.00 87.81 166 ASN A CA 1
ATOM 1287 C C . ASN A 1 166 ? 5.011 -6.012 17.399 1.00 87.81 166 ASN A C 1
ATOM 1289 O O . ASN A 1 166 ? 6.074 -5.439 17.161 1.00 87.81 166 ASN A O 1
ATOM 1293 N N . THR A 1 167 ? 4.552 -6.991 16.614 1.00 86.88 167 THR A N 1
ATOM 1294 C CA . THR A 1 167 ? 5.214 -7.412 15.367 1.00 86.88 167 THR A CA 1
ATOM 1295 C C . THR A 1 167 ? 5.343 -6.264 14.364 1.00 86.88 167 THR A C 1
ATOM 1297 O O . THR A 1 167 ? 6.428 -6.036 13.829 1.00 86.88 167 THR A O 1
ATOM 1300 N N . PHE A 1 168 ? 4.263 -5.518 14.108 1.00 90.50 168 PHE A N 1
ATOM 1301 C CA . PHE A 1 168 ? 4.288 -4.374 13.192 1.00 90.50 168 PHE A CA 1
ATOM 1302 C C . PHE A 1 168 ? 5.185 -3.250 13.714 1.00 90.50 168 PHE A C 1
ATOM 1304 O O . PHE A 1 168 ? 5.935 -2.661 12.932 1.00 90.50 168 PHE A O 1
ATOM 1311 N N . ASN A 1 169 ? 5.178 -2.990 15.022 1.00 90.81 169 ASN A N 1
ATOM 1312 C CA . ASN A 1 169 ? 6.058 -1.998 15.642 1.00 90.81 169 ASN A CA 1
ATOM 1313 C C . ASN A 1 169 ? 7.536 -2.387 15.483 1.00 90.81 169 ASN A C 1
ATOM 1315 O O . ASN A 1 169 ? 8.360 -1.563 15.082 1.00 90.81 169 ASN A O 1
ATOM 1319 N N . LEU A 1 170 ? 7.863 -3.662 15.719 1.00 87.56 170 LEU A N 1
ATOM 1320 C CA . LEU A 1 170 ? 9.210 -4.198 15.541 1.00 87.56 170 LEU A CA 1
ATOM 1321 C C . LEU A 1 170 ? 9.663 -4.137 14.078 1.00 87.56 170 LEU A C 1
ATOM 1323 O O . LEU A 1 170 ? 10.777 -3.704 13.776 1.00 87.56 170 LEU A O 1
ATOM 1327 N N . LEU A 1 171 ? 8.793 -4.536 13.152 1.00 89.38 171 LEU A N 1
ATOM 1328 C CA . LEU A 1 171 ? 9.074 -4.462 11.724 1.00 89.38 171 LEU A CA 1
ATOM 1329 C C . LEU A 1 171 ? 9.309 -3.013 11.278 1.00 89.38 171 LEU A C 1
ATOM 1331 O O . LEU A 1 171 ? 10.269 -2.732 10.564 1.00 89.38 171 LEU A O 1
ATOM 1335 N N . THR A 1 172 ? 8.486 -2.084 11.761 1.00 92.81 172 THR A N 1
ATOM 1336 C CA . THR A 1 172 ? 8.633 -0.648 11.503 1.00 92.81 172 THR A CA 1
ATOM 1337 C C . THR A 1 172 ? 9.978 -0.126 12.008 1.00 92.81 172 THR A C 1
ATOM 1339 O O . THR A 1 172 ? 10.694 0.545 11.265 1.00 92.81 172 THR A O 1
ATOM 1342 N N . TYR A 1 173 ? 10.357 -0.464 13.244 1.00 91.31 173 TYR A N 1
ATOM 1343 C CA . TYR A 1 173 ? 11.661 -0.120 13.812 1.00 91.31 173 TYR A CA 1
ATOM 1344 C C . TYR A 1 173 ? 12.818 -0.624 12.938 1.00 91.31 173 TYR A C 1
ATOM 1346 O O . TYR A 1 173 ? 13.701 0.157 12.571 1.00 91.31 173 TYR A O 1
ATOM 1354 N N . ASN A 1 174 ? 12.787 -1.903 12.555 1.00 87.88 174 ASN A N 1
ATOM 1355 C CA . ASN A 1 174 ? 13.841 -2.516 11.749 1.00 87.88 174 ASN A CA 1
ATOM 1356 C C . ASN A 1 174 ? 13.958 -1.866 10.367 1.00 87.88 174 ASN A C 1
ATOM 1358 O O . ASN A 1 174 ? 15.063 -1.562 9.921 1.00 87.88 174 ASN A O 1
ATOM 1362 N N . LEU A 1 175 ? 12.831 -1.574 9.712 1.00 90.88 175 LEU A N 1
ATOM 1363 C CA . LEU A 1 175 ? 12.831 -0.867 8.432 1.00 90.88 175 LEU A CA 1
ATOM 1364 C C . LEU A 1 175 ? 13.398 0.551 8.567 1.00 90.88 175 LEU A C 1
ATOM 1366 O O . LEU A 1 175 ? 14.178 0.979 7.721 1.00 90.88 175 LEU A O 1
ATOM 1370 N N . LEU A 1 176 ? 13.075 1.273 9.645 1.00 91.94 176 LEU A N 1
ATOM 1371 C CA . LEU A 1 176 ? 13.636 2.604 9.897 1.00 91.94 176 LEU A CA 1
ATOM 1372 C C . LEU A 1 176 ? 15.157 2.557 10.112 1.00 91.94 176 LEU A C 1
ATOM 1374 O O . LEU A 1 176 ? 15.866 3.425 9.597 1.00 91.94 176 LEU A O 1
ATOM 1378 N N . LYS A 1 177 ? 15.670 1.545 10.825 1.00 89.38 177 LYS A N 1
ATOM 1379 C CA . LYS A 1 177 ? 17.117 1.323 10.995 1.00 89.38 177 LYS A CA 1
ATOM 1380 C C . LYS A 1 177 ? 17.794 0.969 9.674 1.00 89.38 177 LYS A C 1
ATOM 1382 O O . LYS A 1 177 ? 18.827 1.556 9.359 1.00 89.38 177 LYS A O 1
ATOM 1387 N N . ALA A 1 178 ? 17.184 0.095 8.874 1.00 86.81 178 ALA A N 1
ATOM 1388 C CA . ALA A 1 178 ? 17.670 -0.244 7.540 1.00 86.81 178 ALA A CA 1
ATOM 1389 C C . ALA A 1 178 ? 17.725 0.996 6.629 1.00 86.81 178 ALA A C 1
ATOM 1391 O O . ALA A 1 178 ? 18.736 1.239 5.974 1.00 86.81 178 ALA A O 1
ATOM 1392 N N . CYS A 1 179 ? 16.686 1.840 6.649 1.00 88.94 179 CYS A N 1
ATOM 1393 C CA . CYS A 1 179 ? 16.680 3.105 5.918 1.00 88.94 179 CYS A CA 1
ATOM 1394 C C . CYS A 1 179 ? 17.789 4.060 6.379 1.00 88.94 179 CYS A C 1
ATOM 1396 O O . CYS A 1 179 ? 18.390 4.726 5.542 1.00 88.94 179 CYS A O 1
ATOM 1398 N N . ALA A 1 180 ? 18.049 4.164 7.686 1.00 89.19 180 ALA A N 1
ATOM 1399 C CA . ALA A 1 180 ? 19.110 5.022 8.214 1.00 89.19 180 ALA A CA 1
ATOM 1400 C C . ALA A 1 180 ? 20.503 4.544 7.770 1.00 89.19 180 ALA A C 1
ATOM 1402 O O . ALA A 1 180 ? 21.270 5.342 7.237 1.00 89.19 180 ALA A O 1
ATOM 1403 N N . ALA A 1 181 ? 20.778 3.243 7.893 1.00 86.44 181 ALA A N 1
ATOM 1404 C CA . ALA A 1 181 ? 22.039 2.644 7.456 1.00 86.44 181 ALA A CA 1
ATOM 1405 C C . ALA A 1 181 ? 22.278 2.826 5.945 1.00 86.44 181 ALA A C 1
ATOM 1407 O O . ALA A 1 181 ? 23.383 3.152 5.517 1.00 86.44 181 ALA A O 1
ATOM 1408 N N . GLU A 1 182 ? 21.233 2.682 5.123 1.00 85.19 182 GLU A N 1
ATOM 1409 C CA . GLU A 1 182 ? 21.341 2.891 3.675 1.00 85.19 182 GLU A CA 1
ATOM 1410 C C . GLU A 1 182 ? 21.653 4.359 3.327 1.00 85.19 182 GLU A C 1
ATOM 1412 O O . GLU A 1 182 ? 22.415 4.621 2.398 1.00 85.19 182 GLU A O 1
ATOM 1417 N N . LYS A 1 183 ? 21.110 5.332 4.079 1.00 86.06 183 LYS A N 1
ATOM 1418 C CA . LYS A 1 183 ? 21.446 6.758 3.890 1.00 86.06 183 LYS A CA 1
ATOM 1419 C C . LYS A 1 183 ? 22.919 7.036 4.170 1.00 86.06 183 LYS A C 1
ATOM 1421 O O . LYS A 1 183 ? 23.537 7.775 3.408 1.00 86.06 183 LYS A O 1
ATOM 1426 N N . GLU A 1 184 ? 23.466 6.450 5.233 1.00 86.88 184 GLU A N 1
ATOM 1427 C CA . GLU A 1 184 ? 24.888 6.574 5.576 1.00 86.88 184 GLU A CA 1
ATOM 1428 C C . GLU A 1 184 ? 25.765 5.981 4.463 1.00 86.88 184 GLU A C 1
ATOM 1430 O O . GLU A 1 184 ? 26.650 6.658 3.945 1.00 86.88 184 GLU A O 1
ATOM 1435 N N . HIS A 1 185 ? 25.431 4.780 3.981 1.00 83.69 185 HIS A N 1
ATOM 1436 C CA . HIS A 1 185 ? 26.175 4.120 2.906 1.00 83.69 185 HIS A CA 1
ATOM 1437 C C . HIS A 1 185 ? 26.151 4.887 1.566 1.00 83.69 185 HIS A C 1
ATOM 1439 O O . HIS A 1 185 ? 27.126 4.859 0.810 1.00 83.69 185 HIS A O 1
ATOM 1445 N N . ILE A 1 186 ? 25.043 5.561 1.230 1.00 79.88 186 ILE A N 1
ATOM 1446 C CA . ILE A 1 186 ? 24.954 6.378 0.007 1.00 79.88 186 ILE A CA 1
ATOM 1447 C C . ILE A 1 186 ? 25.782 7.663 0.143 1.00 79.88 186 ILE A C 1
ATOM 1449 O O . ILE A 1 186 ? 26.429 8.063 -0.825 1.00 79.88 186 ILE A O 1
ATOM 1453 N N . ALA A 1 187 ? 25.794 8.295 1.322 1.00 79.12 187 ALA A N 1
ATOM 1454 C CA . ALA A 1 187 ? 26.575 9.510 1.561 1.00 79.12 187 ALA A CA 1
ATOM 1455 C C . ALA A 1 187 ? 28.080 9.289 1.314 1.00 79.12 187 ALA A C 1
ATOM 1457 O O . ALA A 1 187 ? 28.743 10.152 0.734 1.00 79.12 187 ALA A O 1
ATOM 1458 N N . ASP A 1 188 ? 28.585 8.104 1.658 1.00 78.50 188 ASP A N 1
ATOM 1459 C CA . ASP A 1 188 ? 29.993 7.739 1.479 1.00 78.50 188 ASP A CA 1
ATOM 1460 C C . ASP A 1 188 ? 30.372 7.440 0.012 1.00 78.50 188 ASP A C 1
ATOM 1462 O O . ASP A 1 188 ? 31.530 7.593 -0.377 1.00 78.50 188 ASP A O 1
ATOM 1466 N N . ASN A 1 189 ? 29.405 7.084 -0.843 1.00 73.62 189 ASN A N 1
ATOM 1467 C CA . ASN A 1 189 ? 29.625 6.634 -2.227 1.00 73.62 189 ASN A CA 1
ATOM 1468 C C . ASN A 1 189 ? 29.293 7.700 -3.298 1.00 73.62 189 ASN A C 1
ATOM 1470 O O . ASN A 1 189 ? 28.883 7.361 -4.408 1.00 73.62 189 ASN A O 1
ATOM 1474 N N . SER A 1 190 ? 29.482 8.988 -2.980 1.00 56.47 190 SER A N 1
ATOM 1475 C CA . SER A 1 190 ? 28.997 10.195 -3.695 1.00 56.47 190 SER A CA 1
ATOM 1476 C C . SER A 1 190 ? 29.457 10.453 -5.153 1.00 56.47 190 SER A C 1
ATOM 1478 O O . SER A 1 190 ? 29.469 11.593 -5.615 1.00 56.47 190 SER A O 1
ATOM 1480 N N . ALA A 1 191 ? 29.746 9.428 -5.954 1.00 59.03 191 ALA A N 1
ATOM 1481 C CA . ALA A 1 191 ? 29.938 9.548 -7.406 1.00 59.03 191 ALA A CA 1
ATOM 1482 C C . ALA A 1 191 ? 28.611 9.711 -8.188 1.00 59.03 191 ALA A C 1
ATOM 1484 O O . ALA A 1 191 ? 28.503 9.285 -9.341 1.00 59.03 191 ALA A O 1
ATOM 1485 N N . ASP A 1 192 ? 27.582 10.281 -7.560 1.00 63.16 192 ASP A N 1
ATOM 1486 C CA . ASP A 1 192 ? 26.218 10.234 -8.068 1.00 63.16 192 ASP A CA 1
ATOM 1487 C C . ASP A 1 192 ? 25.941 11.285 -9.153 1.00 63.16 192 ASP A C 1
ATOM 1489 O O . ASP A 1 192 ? 26.447 12.406 -9.126 1.00 63.16 192 ASP A O 1
ATOM 1493 N N . ILE A 1 193 ? 25.126 10.913 -10.143 1.00 68.19 193 ILE A N 1
ATOM 1494 C CA . ILE A 1 193 ? 24.798 11.754 -11.313 1.00 68.19 193 ILE A CA 1
ATOM 1495 C C . ILE A 1 193 ? 23.766 12.846 -10.957 1.00 68.19 193 ILE A C 1
ATOM 1497 O O . ILE A 1 193 ? 23.606 13.822 -11.701 1.00 68.19 193 ILE A O 1
ATOM 1501 N N . LEU A 1 194 ? 23.085 12.689 -9.819 1.00 76.31 194 LEU A N 1
ATOM 1502 C CA . LEU A 1 194 ? 22.030 13.577 -9.340 1.00 76.31 194 LEU A CA 1
ATOM 1503 C C . LEU A 1 194 ? 22.600 14.871 -8.745 1.00 76.31 194 LEU A C 1
ATOM 1505 O O . LEU A 1 194 ? 23.596 14.875 -8.026 1.00 76.31 194 LEU A O 1
ATOM 1509 N N . THR A 1 195 ? 21.927 15.985 -9.015 1.00 82.06 195 THR A N 1
ATOM 1510 C CA . THR A 1 195 ? 22.126 17.247 -8.290 1.00 82.06 195 THR A CA 1
ATOM 1511 C C . THR A 1 195 ? 21.649 17.119 -6.841 1.00 82.06 195 THR A C 1
ATOM 1513 O O . THR A 1 195 ? 20.844 16.251 -6.521 1.00 82.06 195 THR A O 1
ATOM 1516 N N . GLU A 1 196 ? 22.075 18.022 -5.957 1.00 83.81 196 GLU A N 1
ATOM 1517 C CA . GLU A 1 196 ? 21.651 18.021 -4.546 1.00 83.81 196 GLU A CA 1
ATOM 1518 C C . GLU A 1 196 ? 20.119 18.066 -4.383 1.00 83.81 196 GLU A C 1
ATOM 1520 O O . GLU A 1 196 ? 19.550 17.326 -3.582 1.00 83.81 196 GLU A O 1
ATOM 1525 N N . LYS A 1 197 ? 19.431 18.868 -5.209 1.00 84.38 197 LYS A N 1
ATOM 1526 C CA . LYS A 1 197 ? 17.961 18.946 -5.229 1.00 84.38 197 LYS A CA 1
ATOM 1527 C C . LYS A 1 197 ? 17.320 17.628 -5.674 1.00 84.38 197 LYS A C 1
ATOM 1529 O O . LYS A 1 197 ? 16.311 17.218 -5.109 1.00 84.38 197 LYS A O 1
ATOM 1534 N N . GLU A 1 198 ? 17.890 16.973 -6.683 1.00 79.56 198 GLU A N 1
ATOM 1535 C CA . GLU A 1 198 ? 17.408 15.679 -7.182 1.00 79.56 198 GLU A CA 1
ATOM 1536 C C . GLU A 1 198 ? 17.670 14.565 -6.168 1.00 79.56 198 GLU A C 1
ATOM 1538 O O . GLU A 1 198 ? 16.804 13.729 -5.943 1.00 79.56 198 GLU A O 1
ATOM 1543 N N . LEU A 1 199 ? 18.823 14.583 -5.503 1.00 82.12 199 LEU A N 1
ATOM 1544 C CA . LEU A 1 199 ? 19.142 13.644 -4.438 1.00 82.12 199 LEU A CA 1
ATOM 1545 C C . LEU A 1 199 ? 18.170 13.801 -3.259 1.00 82.12 199 LEU A C 1
ATOM 1547 O O . LEU A 1 199 ? 17.643 12.810 -2.760 1.00 82.12 199 LEU A O 1
ATOM 1551 N N . ALA A 1 200 ? 17.866 15.040 -2.862 1.00 83.69 200 ALA A N 1
ATOM 1552 C CA . ALA A 1 200 ? 16.854 15.322 -1.848 1.00 83.69 200 ALA A CA 1
ATOM 1553 C C . ALA A 1 200 ? 15.455 14.832 -2.266 1.00 83.69 200 ALA A C 1
ATOM 1555 O O . ALA A 1 200 ? 14.741 14.253 -1.449 1.00 83.69 200 ALA A O 1
ATOM 1556 N N . ALA A 1 201 ? 15.076 15.015 -3.536 1.00 82.31 201 ALA A N 1
ATOM 1557 C CA . ALA A 1 201 ? 13.814 14.506 -4.072 1.00 82.31 201 ALA A CA 1
ATOM 1558 C C . ALA A 1 201 ? 13.768 12.967 -4.110 1.00 82.31 201 ALA A C 1
ATOM 1560 O O . ALA A 1 201 ? 12.744 12.378 -3.771 1.00 82.31 201 ALA A O 1
ATOM 1561 N N . ASP A 1 202 ? 14.871 12.302 -4.470 1.00 81.88 202 ASP A N 1
ATOM 1562 C CA . ASP A 1 202 ? 14.967 10.838 -4.444 1.00 81.88 202 ASP A CA 1
ATOM 1563 C C . ASP A 1 202 ? 14.832 10.319 -3.002 1.00 81.88 202 ASP A C 1
ATOM 1565 O O . ASP A 1 202 ? 14.042 9.410 -2.751 1.00 81.88 202 ASP A O 1
ATOM 1569 N N . TYR A 1 203 ? 15.484 10.973 -2.032 1.00 83.69 203 TYR A N 1
ATOM 1570 C CA . TYR A 1 203 ? 15.349 10.643 -0.610 1.00 83.69 203 TYR A CA 1
ATOM 1571 C C . TYR A 1 203 ? 13.947 10.869 -0.037 1.00 83.69 203 TYR A C 1
ATOM 1573 O O . TYR A 1 203 ? 13.564 10.159 0.896 1.00 83.69 203 TYR A O 1
ATOM 1581 N N . ASP A 1 204 ? 13.178 11.823 -0.566 1.00 85.44 204 ASP A N 1
ATOM 1582 C CA . ASP A 1 204 ? 11.787 12.025 -0.145 1.00 85.44 204 ASP A CA 1
ATOM 1583 C C . ASP A 1 204 ? 10.857 10.898 -0.623 1.00 85.44 204 ASP A C 1
ATOM 1585 O O . ASP A 1 204 ? 9.842 10.607 0.017 1.00 85.44 204 ASP A O 1
ATOM 1589 N N . VAL A 1 205 ? 11.222 10.215 -1.711 1.00 81.94 205 VAL A N 1
ATOM 1590 C CA . VAL A 1 205 ? 10.536 9.004 -2.181 1.00 81.94 205 VAL A CA 1
ATOM 1591 C C . VAL A 1 205 ? 11.016 7.769 -1.419 1.00 81.94 205 VAL A C 1
ATOM 1593 O O . VAL A 1 205 ? 10.227 6.853 -1.211 1.00 81.94 205 VAL A O 1
ATOM 1596 N N . GLY A 1 206 ? 12.268 7.754 -0.960 1.00 83.62 206 GLY A N 1
ATOM 1597 C CA . GLY A 1 206 ? 12.842 6.687 -0.144 1.00 83.62 206 GLY A CA 1
ATOM 1598 C C . GLY A 1 206 ? 14.285 6.365 -0.505 1.00 83.62 206 GLY A C 1
ATOM 1599 O O . GLY A 1 206 ? 14.782 6.773 -1.550 1.00 83.62 206 GLY A O 1
ATOM 1600 N N . VAL A 1 207 ? 14.977 5.612 0.351 1.00 83.38 207 VAL A N 1
ATOM 1601 C CA . VAL A 1 207 ? 16.321 5.119 0.006 1.00 83.38 207 VAL A CA 1
ATOM 1602 C C . VAL A 1 207 ? 16.238 4.012 -1.041 1.00 83.38 207 VAL A C 1
ATOM 1604 O O . VAL A 1 207 ? 15.270 3.258 -1.062 1.00 83.38 207 VAL A O 1
ATOM 1607 N N . ARG A 1 208 ? 17.258 3.876 -1.893 1.00 77.25 208 ARG A N 1
ATOM 1608 C CA . ARG A 1 208 ? 17.232 2.969 -3.059 1.00 77.25 208 ARG A CA 1
ATOM 1609 C C . ARG A 1 208 ? 16.908 1.525 -2.706 1.00 77.25 208 ARG A C 1
ATOM 1611 O O . ARG A 1 208 ? 16.052 0.937 -3.351 1.00 77.25 208 ARG A O 1
ATOM 1618 N N . GLY A 1 209 ? 17.547 0.999 -1.664 1.00 80.31 209 GLY A N 1
ATOM 1619 C CA . GLY A 1 209 ? 17.374 -0.392 -1.271 1.00 80.31 209 GLY A CA 1
ATOM 1620 C C . GLY A 1 209 ? 16.110 -0.682 -0.462 1.00 80.31 209 GLY A C 1
ATOM 1621 O O . GLY A 1 209 ? 15.655 -1.807 -0.467 1.00 80.31 209 GLY A O 1
ATOM 1622 N N . VAL A 1 210 ? 15.526 0.277 0.259 1.00 85.94 210 VAL A N 1
ATOM 1623 C CA . VAL A 1 210 ? 14.448 -0.029 1.234 1.00 85.94 210 VAL A CA 1
ATOM 1624 C C . VAL A 1 210 ? 13.168 0.761 0.963 1.00 85.94 210 VAL A C 1
ATOM 1626 O O . VAL A 1 210 ? 12.077 0.313 1.298 1.00 85.94 210 VAL A O 1
ATOM 1629 N N . GLY A 1 211 ? 13.267 1.919 0.316 1.00 91.50 211 GLY A N 1
ATOM 1630 C CA . GLY A 1 211 ? 12.173 2.873 0.177 1.00 91.50 211 GLY A CA 1
ATOM 1631 C C . GLY A 1 211 ? 12.036 3.794 1.394 1.00 91.50 211 GLY A C 1
ATOM 1632 O O . GLY A 1 211 ? 12.974 3.988 2.173 1.00 91.50 211 GLY A O 1
ATOM 1633 N N . LYS A 1 212 ? 10.875 4.436 1.516 1.00 95.06 212 LYS A N 1
ATOM 1634 C CA . LYS A 1 212 ? 10.468 5.287 2.636 1.00 95.06 212 LYS A CA 1
ATOM 1635 C C . LYS A 1 212 ? 9.419 4.550 3.448 1.00 95.06 212 LYS A C 1
ATOM 1637 O O . LYS A 1 212 ? 8.352 4.224 2.930 1.00 95.06 212 LYS A O 1
ATOM 1642 N N . VAL A 1 213 ? 9.730 4.322 4.720 1.00 95.75 213 VAL A N 1
ATOM 1643 C CA . VAL A 1 213 ? 8.790 3.749 5.687 1.00 95.75 213 VAL A CA 1
ATOM 1644 C C . VAL A 1 213 ? 7.661 4.733 5.937 1.00 95.75 213 VAL A C 1
ATOM 1646 O O . VAL A 1 213 ? 7.908 5.891 6.280 1.00 95.75 213 VAL A O 1
ATOM 1649 N N . LEU A 1 214 ? 6.433 4.260 5.768 1.00 96.25 214 LEU A N 1
ATOM 1650 C CA . LEU A 1 214 ? 5.213 4.987 6.071 1.00 96.25 214 LEU A CA 1
ATOM 1651 C C . LEU A 1 214 ? 4.338 4.115 6.967 1.00 96.25 214 LEU A C 1
ATOM 1653 O O . LEU A 1 214 ? 4.182 2.920 6.726 1.00 96.25 214 LEU A O 1
ATOM 1657 N N . VAL A 1 215 ? 3.752 4.721 7.988 1.00 96.50 215 VAL A N 1
ATOM 1658 C CA . VAL A 1 215 ? 2.786 4.078 8.878 1.00 96.50 215 VAL A CA 1
ATOM 1659 C C . VAL A 1 215 ? 1.505 4.886 8.801 1.00 96.50 215 VAL A C 1
ATOM 1661 O O . VAL A 1 215 ? 1.568 6.109 8.902 1.00 96.50 215 VAL A O 1
ATOM 1664 N N . ASN A 1 216 ? 0.373 4.209 8.604 1.00 95.81 216 ASN A N 1
ATOM 1665 C CA . ASN A 1 216 ? -0.950 4.823 8.464 1.00 95.81 216 ASN A CA 1
ATOM 1666 C C . ASN A 1 216 ? -0.968 5.942 7.407 1.00 95.81 216 ASN A C 1
ATOM 1668 O O . ASN A 1 216 ? -1.073 7.123 7.722 1.00 95.81 216 ASN A O 1
ATOM 1672 N N . GLN A 1 217 ? -0.812 5.588 6.132 1.00 92.88 217 GLN A N 1
ATOM 1673 C CA . GLN A 1 217 ? -0.679 6.575 5.064 1.00 92.88 217 GLN A CA 1
ATOM 1674 C C . GLN A 1 217 ? -2.026 6.921 4.416 1.00 92.88 217 GLN A C 1
ATOM 1676 O O . GLN A 1 217 ? -2.754 6.043 3.945 1.00 92.88 217 GLN A O 1
ATOM 1681 N N . SER A 1 218 ? -2.291 8.225 4.288 1.00 90.06 218 SER A N 1
ATOM 1682 C CA . SER A 1 218 ? -3.451 8.786 3.585 1.00 90.06 218 SER A CA 1
ATOM 1683 C C . SER A 1 218 ? -4.779 8.298 4.167 1.00 90.06 218 SER A C 1
ATOM 1685 O O . SER A 1 218 ? -5.171 8.742 5.233 1.00 90.06 218 SER A O 1
ATOM 1687 N N . ASP A 1 219 ? -5.485 7.392 3.492 1.00 93.81 219 ASP A N 1
ATOM 1688 C CA . ASP A 1 219 ? -6.748 6.824 3.955 1.00 93.81 219 ASP A CA 1
ATOM 1689 C C . ASP A 1 219 ? -6.632 5.344 4.340 1.00 93.81 219 ASP A C 1
ATOM 1691 O O . ASP A 1 219 ? -7.656 4.670 4.474 1.00 93.81 219 ASP A O 1
ATOM 1695 N N . LYS A 1 220 ? -5.408 4.831 4.519 1.00 95.12 220 LYS A N 1
ATOM 1696 C CA . LYS A 1 220 ? -5.125 3.420 4.799 1.00 95.12 220 LYS A CA 1
ATOM 1697 C C . LYS A 1 220 ? -4.342 3.251 6.097 1.00 95.12 220 LYS A C 1
ATOM 1699 O O . LYS A 1 220 ? -3.349 3.930 6.339 1.00 95.12 220 LYS A O 1
ATOM 1704 N N . ILE A 1 221 ? -4.766 2.287 6.902 1.00 96.38 221 ILE A N 1
ATOM 1705 C CA . ILE A 1 221 ? -4.053 1.833 8.099 1.00 96.38 221 ILE A CA 1
ATOM 1706 C C . ILE A 1 221 ? -3.098 0.708 7.708 1.00 96.38 221 ILE A C 1
ATOM 1708 O O . ILE A 1 221 ? -3.414 -0.089 6.826 1.00 96.38 221 ILE A O 1
ATOM 1712 N N . GLY A 1 222 ? -1.933 0.659 8.351 1.00 95.56 222 GLY A N 1
ATOM 1713 C CA . GLY A 1 222 ? -0.927 -0.374 8.114 1.00 95.56 222 GLY A CA 1
ATOM 1714 C C . GLY A 1 222 ? 0.483 0.182 7.948 1.00 95.56 222 GLY A C 1
ATOM 1715 O O . GLY A 1 222 ? 0.747 1.361 8.192 1.00 95.56 222 GLY A O 1
ATOM 1716 N N . LEU A 1 223 ? 1.384 -0.697 7.521 1.00 96.12 223 LEU A N 1
ATOM 1717 C CA . LEU A 1 223 ? 2.786 -0.396 7.256 1.00 96.12 223 LEU A CA 1
ATOM 1718 C C . LEU A 1 223 ? 3.038 -0.437 5.749 1.00 96.12 223 LEU A C 1
ATOM 1720 O O . LEU A 1 223 ? 2.653 -1.389 5.067 1.00 96.12 223 LEU A O 1
ATOM 1724 N N . PHE A 1 224 ? 3.703 0.593 5.239 1.00 96.69 224 PHE A N 1
ATOM 1725 C CA . PHE A 1 224 ? 3.992 0.753 3.825 1.00 96.69 224 PHE A CA 1
ATOM 1726 C C . PHE A 1 224 ? 5.464 1.099 3.597 1.00 96.69 224 PHE A C 1
ATOM 1728 O O . PHE A 1 224 ? 6.105 1.765 4.412 1.00 96.69 224 PHE A O 1
ATOM 1735 N N . LEU A 1 225 ? 5.980 0.699 2.440 1.00 96.06 225 LEU A N 1
ATOM 1736 C CA . LEU A 1 225 ? 7.236 1.195 1.889 1.00 96.06 225 LEU A CA 1
ATOM 1737 C C . LEU A 1 225 ? 6.948 1.880 0.563 1.00 96.06 225 LEU A C 1
ATOM 1739 O O . LEU A 1 225 ? 6.687 1.209 -0.434 1.00 96.06 225 LEU A O 1
ATOM 1743 N N . LYS A 1 226 ? 7.010 3.212 0.536 1.00 96.06 226 LYS A N 1
ATOM 1744 C CA . LYS A 1 226 ? 7.025 3.951 -0.730 1.00 96.06 226 LYS A CA 1
ATOM 1745 C C . LYS A 1 226 ? 8.382 3.719 -1.374 1.00 96.06 226 LYS A C 1
ATOM 1747 O O . LYS A 1 226 ? 9.405 4.078 -0.800 1.00 96.06 226 LYS A O 1
ATOM 1752 N N . PHE A 1 227 ? 8.403 3.068 -2.528 1.00 94.00 227 PHE A N 1
ATOM 1753 C CA . PHE A 1 227 ? 9.653 2.736 -3.205 1.00 94.00 227 PHE A CA 1
ATOM 1754 C C . PHE A 1 227 ? 9.834 3.496 -4.508 1.00 94.00 227 PHE A C 1
ATOM 1756 O O . PHE A 1 227 ? 10.966 3.612 -4.961 1.00 94.00 227 PHE A O 1
ATOM 1763 N N . TRP A 1 228 ? 8.777 4.046 -5.104 1.00 92.00 228 TRP A N 1
ATOM 1764 C CA . TRP A 1 228 ? 8.898 4.844 -6.319 1.00 92.00 228 TRP A CA 1
ATOM 1765 C C . TRP A 1 228 ? 7.807 5.911 -6.417 1.00 92.00 228 TRP A C 1
ATOM 1767 O O . TRP A 1 228 ? 6.754 5.826 -5.783 1.00 92.00 228 TRP A O 1
ATOM 1777 N N . GLN A 1 229 ? 8.081 6.931 -7.221 1.00 89.19 229 GLN A N 1
ATOM 1778 C CA . GLN A 1 229 ? 7.112 7.923 -7.658 1.00 89.19 229 GLN A CA 1
ATOM 1779 C C . GLN A 1 229 ? 7.465 8.303 -9.092 1.00 89.19 229 GLN A C 1
ATOM 1781 O O . GLN A 1 229 ? 8.606 8.705 -9.366 1.00 89.19 229 GLN A O 1
ATOM 1786 N N . ASP A 1 230 ? 6.498 8.149 -9.993 1.00 81.12 230 ASP A N 1
ATOM 1787 C CA . ASP A 1 230 ? 6.679 8.534 -11.390 1.00 81.12 230 ASP A CA 1
ATOM 1788 C C . ASP A 1 230 ? 6.887 10.043 -11.485 1.00 81.12 230 ASP A C 1
ATOM 1790 O O . ASP A 1 230 ? 6.365 10.820 -10.678 1.00 81.12 230 ASP A O 1
ATOM 1794 N N . ASN A 1 231 ? 7.690 10.464 -12.465 1.00 73.38 231 ASN A N 1
ATOM 1795 C CA . ASN A 1 231 ? 7.913 11.878 -12.762 1.00 73.38 231 ASN A CA 1
ATOM 1796 C C . ASN A 1 231 ? 8.414 12.692 -11.552 1.00 73.38 231 ASN A C 1
ATOM 1798 O O . ASN A 1 231 ? 8.163 13.889 -11.447 1.00 73.38 231 ASN A O 1
ATOM 1802 N N . ARG A 1 232 ? 9.112 12.071 -10.592 1.00 69.44 232 ARG A N 1
ATOM 1803 C CA . ARG A 1 232 ? 9.506 12.724 -9.326 1.00 69.44 232 ARG A CA 1
ATOM 1804 C C . ARG A 1 232 ? 10.420 13.943 -9.479 1.00 69.44 232 ARG A C 1
ATOM 1806 O O . ARG A 1 232 ? 10.462 14.776 -8.580 1.00 69.44 232 ARG A O 1
ATOM 1813 N N . PHE A 1 233 ? 11.112 14.074 -10.608 1.00 65.38 233 PHE A N 1
ATOM 1814 C CA . PHE A 1 233 ? 11.973 15.226 -10.892 1.00 65.38 233 PHE A CA 1
ATOM 1815 C C . PHE A 1 233 ? 11.262 16.361 -11.627 1.00 65.38 233 PHE A C 1
ATOM 1817 O O . PHE A 1 233 ? 11.840 17.436 -11.760 1.00 65.38 233 PHE A O 1
ATOM 1824 N N . LEU A 1 234 ? 10.009 16.143 -12.032 1.00 64.50 234 LEU A N 1
ATOM 1825 C CA . LEU A 1 234 ? 9.197 17.150 -12.700 1.00 64.50 234 LEU A CA 1
ATOM 1826 C C . LEU A 1 234 ? 8.735 18.145 -11.658 1.00 64.50 234 LEU A C 1
ATOM 1828 O O . LEU A 1 234 ? 8.228 17.740 -10.616 1.00 64.50 234 LEU A O 1
ATOM 1832 N N . ALA A 1 235 ? 8.980 19.434 -11.843 1.00 60.81 235 ALA A N 1
ATOM 1833 C CA . ALA A 1 235 ? 8.512 20.437 -10.883 1.00 60.81 235 ALA A CA 1
ATOM 1834 C C . ALA A 1 235 ? 7.109 20.937 -11.245 1.00 60.81 235 ALA A C 1
ATOM 1836 O O . ALA A 1 235 ? 6.384 21.377 -10.356 1.00 60.81 235 ALA A O 1
ATOM 1837 N N . GLU A 1 236 ? 6.745 20.837 -12.525 1.00 61.69 236 GLU A N 1
ATOM 1838 C CA . GLU A 1 236 ? 5.604 21.543 -13.114 1.00 61.69 236 GLU A CA 1
ATOM 1839 C C . GLU A 1 236 ? 4.300 20.735 -13.086 1.00 61.69 236 GLU A C 1
ATOM 1841 O O . GLU A 1 236 ? 3.221 21.320 -13.064 1.00 61.69 236 GLU A O 1
ATOM 1846 N N . LEU A 1 237 ? 4.376 19.402 -13.010 1.00 61.41 237 LEU A N 1
ATOM 1847 C CA . LEU A 1 237 ? 3.194 18.554 -12.817 1.00 61.41 237 LEU A CA 1
ATOM 1848 C C . LEU A 1 237 ? 2.676 18.655 -11.382 1.00 61.41 237 LEU A C 1
ATOM 1850 O O . LEU A 1 237 ? 3.470 18.577 -10.436 1.00 61.41 237 LEU A O 1
ATOM 1854 N N . ASP A 1 238 ? 1.357 18.723 -11.200 1.00 65.69 238 ASP A N 1
ATOM 1855 C CA . ASP A 1 238 ? 0.774 18.639 -9.863 1.00 65.69 238 ASP A CA 1
ATOM 1856 C C . ASP A 1 238 ? 1.206 17.319 -9.199 1.00 65.69 238 ASP A C 1
ATOM 1858 O O . ASP A 1 238 ? 1.177 16.235 -9.788 1.00 65.69 238 ASP A O 1
ATOM 1862 N N . ARG A 1 239 ? 1.679 17.411 -7.954 1.00 65.62 239 ARG A N 1
ATOM 1863 C CA . ARG A 1 239 ? 2.108 16.244 -7.175 1.00 65.62 239 ARG A CA 1
ATOM 1864 C C . ARG A 1 239 ? 0.955 15.272 -6.951 1.00 65.62 239 ARG A C 1
ATOM 1866 O O . ARG A 1 239 ? 1.218 14.081 -6.803 1.00 65.62 239 ARG A O 1
ATOM 1873 N N . SER A 1 240 ? -0.280 15.774 -6.932 1.00 67.62 240 SER A N 1
ATOM 1874 C CA . SER A 1 240 ? -1.492 14.973 -6.749 1.00 67.62 240 SER A CA 1
ATOM 1875 C C . SER A 1 240 ? -1.733 13.967 -7.886 1.00 67.62 240 SER A C 1
ATOM 1877 O O . SER A 1 240 ? -2.381 12.945 -7.667 1.00 67.62 240 SER A O 1
ATOM 1879 N N . GLU A 1 241 ? -1.160 14.206 -9.069 1.00 70.81 241 GLU A N 1
ATOM 1880 C CA . GLU A 1 241 ? -1.376 13.386 -10.266 1.00 70.81 241 GLU A CA 1
ATOM 1881 C C . GLU A 1 241 ? -0.322 12.290 -10.458 1.00 70.81 241 GLU A C 1
ATOM 1883 O O . GLU A 1 241 ? -0.431 11.476 -11.375 1.00 70.81 241 GLU A O 1
ATOM 1888 N N . ARG A 1 242 ? 0.720 12.244 -9.618 1.00 79.12 242 ARG A N 1
ATOM 1889 C CA . ARG A 1 242 ? 1.833 11.307 -9.810 1.00 79.12 242 ARG A CA 1
ATOM 1890 C C . ARG A 1 242 ? 1.531 9.962 -9.162 1.00 79.12 242 ARG A C 1
ATOM 1892 O O . ARG A 1 242 ? 1.367 9.922 -7.942 1.00 79.12 242 ARG A O 1
ATOM 1899 N N . PRO A 1 243 ? 1.552 8.854 -9.925 1.00 85.12 243 PRO A N 1
ATOM 1900 C CA . PRO A 1 243 ? 1.462 7.521 -9.352 1.00 85.12 243 PRO A CA 1
ATOM 1901 C C . PRO A 1 243 ? 2.564 7.301 -8.309 1.00 85.12 243 PRO A C 1
ATOM 1903 O O . PRO A 1 243 ? 3.762 7.348 -8.611 1.00 85.12 243 PRO A O 1
ATOM 1906 N N . GLU A 1 244 ? 2.152 7.074 -7.066 1.00 91.81 244 GLU A N 1
ATOM 1907 C CA . GLU A 1 244 ? 3.032 6.625 -5.994 1.00 91.81 244 GLU A CA 1
ATOM 1908 C C . GLU A 1 244 ? 3.004 5.104 -5.936 1.00 91.81 244 GLU A C 1
ATOM 1910 O O . GLU A 1 244 ? 1.928 4.507 -5.904 1.00 91.81 244 GLU A O 1
ATOM 1915 N N . TYR A 1 245 ? 4.181 4.483 -5.888 1.00 94.31 245 TYR A N 1
ATOM 1916 C CA . TYR A 1 245 ? 4.305 3.036 -5.788 1.00 94.31 245 TYR A CA 1
ATOM 1917 C C . TYR A 1 245 ? 4.754 2.656 -4.392 1.00 94.31 245 TYR A C 1
ATOM 1919 O O . TYR A 1 245 ? 5.805 3.089 -3.899 1.00 94.31 245 TYR A O 1
ATOM 1927 N N . MET A 1 246 ? 3.928 1.835 -3.761 1.00 96.12 246 MET A N 1
ATOM 1928 C CA . MET A 1 246 ? 4.083 1.406 -2.386 1.00 96.12 246 MET A CA 1
ATOM 1929 C C . MET A 1 246 ? 3.989 -0.112 -2.278 1.00 96.12 246 MET A C 1
ATOM 1931 O O . MET A 1 246 ? 3.182 -0.742 -2.959 1.00 96.12 246 MET A O 1
ATOM 1935 N N . LEU A 1 247 ? 4.781 -0.687 -1.378 1.00 96.25 247 LEU A N 1
ATOM 1936 C CA . LEU A 1 247 ? 4.577 -2.034 -0.853 1.00 96.25 247 LEU A CA 1
ATOM 1937 C C . LEU A 1 247 ? 3.787 -1.923 0.444 1.00 96.25 247 LEU A C 1
ATOM 1939 O O . LEU A 1 247 ? 4.225 -1.246 1.367 1.00 96.25 247 LEU A O 1
ATOM 1943 N N . HIS A 1 248 ? 2.640 -2.579 0.516 1.00 95.88 248 HIS A N 1
ATOM 1944 C CA . HIS A 1 248 ? 1.797 -2.648 1.699 1.00 95.88 248 HIS A CA 1
ATOM 1945 C C . HIS A 1 248 ? 1.992 -3.994 2.398 1.00 95.88 248 HIS A C 1
ATOM 1947 O O . HIS A 1 248 ? 1.791 -5.051 1.800 1.00 95.88 248 HIS A O 1
ATOM 1953 N N . PHE A 1 249 ? 2.371 -3.942 3.671 1.00 95.06 249 PHE A N 1
ATOM 1954 C CA . PHE A 1 249 ? 2.588 -5.109 4.515 1.00 95.06 249 PHE A CA 1
ATOM 1955 C C . PHE A 1 249 ? 1.239 -5.615 5.028 1.00 95.06 249 PHE A C 1
ATOM 1957 O O . PHE A 1 249 ? 0.622 -5.011 5.905 1.00 95.06 249 PHE A O 1
ATOM 1964 N N . LYS A 1 250 ? 0.772 -6.722 4.453 1.00 92.75 250 LYS A N 1
ATOM 1965 C CA . LYS A 1 250 ? -0.480 -7.400 4.792 1.00 92.75 250 LYS A CA 1
ATOM 1966 C C . LYS A 1 250 ? -0.228 -8.712 5.513 1.00 92.75 250 LYS A C 1
ATOM 1968 O O . LYS A 1 250 ? 0.829 -9.320 5.389 1.00 92.75 250 LYS A O 1
ATOM 1973 N N . ILE A 1 251 ? -1.258 -9.172 6.211 1.00 88.88 251 ILE A N 1
ATOM 1974 C CA . ILE A 1 251 ? -1.267 -10.465 6.887 1.00 88.88 251 ILE A CA 1
ATOM 1975 C C . ILE A 1 251 ? -2.193 -11.404 6.124 1.00 88.88 251 ILE A C 1
ATOM 1977 O O . ILE A 1 251 ? -3.346 -11.068 5.840 1.00 88.88 251 ILE A O 1
ATOM 1981 N N . MET A 1 252 ? -1.681 -12.576 5.770 1.00 87.25 252 MET A N 1
ATOM 1982 C CA . MET A 1 252 ? -2.462 -13.661 5.203 1.00 87.25 252 MET A CA 1
ATOM 1983 C C . MET A 1 252 ? -2.904 -14.605 6.315 1.00 87.25 252 MET A C 1
ATOM 1985 O O . MET A 1 252 ? -2.100 -15.098 7.098 1.00 87.25 252 MET A O 1
ATOM 1989 N N . GLU A 1 253 ? -4.199 -14.894 6.353 1.00 81.69 253 GLU A N 1
ATOM 1990 C CA . GLU A 1 253 ? -4.727 -15.961 7.192 1.00 81.69 253 GLU A CA 1
ATOM 1991 C C . GLU A 1 253 ? -4.403 -17.301 6.540 1.00 81.69 253 GLU A C 1
ATOM 1993 O O . GLU A 1 253 ? -4.990 -17.657 5.517 1.00 81.69 253 GLU A O 1
ATOM 1998 N N . SER A 1 254 ? -3.458 -18.041 7.118 1.00 77.56 254 SER A N 1
ATOM 1999 C CA . SER A 1 254 ? -3.210 -19.418 6.703 1.00 77.56 254 SER A CA 1
ATOM 2000 C C . SER A 1 254 ? -4.232 -20.343 7.376 1.00 77.56 254 SER A C 1
ATOM 2002 O O . SER A 1 254 ? -4.241 -20.442 8.603 1.00 77.56 254 SER A O 1
ATOM 2004 N N . PRO A 1 255 ? -5.076 -21.071 6.620 1.00 64.19 255 PRO A N 1
ATOM 2005 C CA . PRO A 1 255 ? -6.056 -21.998 7.190 1.00 64.19 255 PRO A CA 1
ATOM 2006 C C . PRO A 1 255 ? -5.426 -23.265 7.796 1.00 64.19 255 PRO A C 1
ATOM 2008 O O . PRO A 1 255 ? -6.156 -24.129 8.276 1.00 64.19 255 PRO A O 1
ATOM 2011 N N . ARG A 1 256 ? -4.097 -23.428 7.712 1.00 57.44 256 ARG A N 1
ATOM 2012 C CA . ARG A 1 256 ? -3.381 -24.680 8.010 1.00 57.44 256 ARG A CA 1
ATOM 2013 C C . ARG A 1 256 ? -2.145 -24.516 8.891 1.00 57.44 256 ARG A C 1
ATOM 2015 O O . ARG A 1 256 ? -1.355 -25.450 8.977 1.00 57.44 256 ARG A O 1
ATOM 2022 N N . ALA A 1 257 ? -1.941 -23.358 9.511 1.00 57.19 257 ALA A N 1
ATOM 2023 C CA . ALA A 1 257 ? -0.877 -23.253 10.496 1.00 57.19 257 ALA A CA 1
ATOM 2024 C C . ALA A 1 257 ? -1.324 -24.013 11.752 1.00 57.19 257 ALA A C 1
ATOM 2026 O O . ALA A 1 257 ? -2.031 -23.464 12.597 1.00 57.19 257 ALA A O 1
ATOM 2027 N N . ASP A 1 258 ? -0.949 -25.293 11.847 1.00 63.84 258 ASP A N 1
ATOM 2028 C CA . ASP A 1 258 ? -0.867 -25.951 13.148 1.00 63.84 258 ASP A CA 1
ATOM 2029 C C . ASP A 1 258 ? -0.065 -25.017 14.063 1.00 63.84 258 ASP A C 1
ATOM 2031 O O . ASP A 1 258 ? 0.910 -24.420 13.590 1.00 63.84 258 ASP A O 1
ATOM 2035 N N . PRO A 1 259 ? -0.480 -24.818 15.326 1.00 61.25 259 PRO A N 1
ATOM 2036 C CA . PRO A 1 259 ? 0.216 -23.924 16.237 1.00 61.25 259 PRO A CA 1
ATOM 2037 C C . PRO A 1 259 ? 1.667 -24.387 16.331 1.00 61.25 259 PRO A C 1
ATOM 2039 O O . PRO A 1 259 ? 1.971 -25.402 16.955 1.00 61.25 259 PRO A O 1
ATOM 2042 N N . VAL A 1 260 ? 2.559 -23.671 15.644 1.00 61.41 260 VAL A N 1
ATOM 2043 C CA . VAL A 1 260 ? 3.988 -23.933 15.710 1.00 61.41 260 VAL A CA 1
ATOM 2044 C C . VAL A 1 260 ? 4.354 -23.679 17.160 1.00 61.41 260 VAL A C 1
ATOM 2046 O O . VAL A 1 260 ? 4.155 -22.568 17.651 1.00 61.41 260 VAL A O 1
ATOM 2049 N N . GLU A 1 261 ? 4.828 -24.707 17.865 1.00 62.25 261 GLU A N 1
ATOM 2050 C CA . GLU A 1 261 ? 5.405 -24.543 19.195 1.00 62.25 261 GLU A CA 1
ATOM 2051 C C . GLU A 1 261 ? 6.617 -23.616 19.061 1.00 62.25 261 GLU A C 1
ATOM 2053 O O . GLU A 1 261 ? 7.743 -24.040 18.789 1.00 62.25 261 GLU A O 1
ATOM 2058 N N . THR A 1 262 ? 6.383 -22.315 19.195 1.00 57.38 262 THR A N 1
ATOM 2059 C CA . THR A 1 262 ? 7.446 -21.327 19.262 1.00 57.38 262 THR A CA 1
ATOM 2060 C C . THR A 1 262 ? 8.158 -21.572 20.578 1.00 57.38 262 THR A C 1
ATOM 2062 O O . THR A 1 262 ? 7.620 -21.301 21.655 1.00 57.38 262 THR A O 1
ATOM 2065 N N . LYS A 1 263 ? 9.373 -22.118 20.500 1.00 61.81 263 LYS A N 1
ATOM 2066 C CA . LYS A 1 263 ? 10.308 -22.070 21.623 1.00 61.81 263 LYS A CA 1
ATOM 2067 C C . LYS A 1 263 ? 10.406 -20.611 22.055 1.00 61.81 263 LYS A C 1
ATOM 2069 O O . LYS A 1 263 ? 10.463 -19.748 21.188 1.00 61.81 263 LYS A O 1
ATOM 2074 N N . GLU A 1 264 ? 10.406 -20.351 23.359 1.00 54.66 264 GLU A N 1
ATOM 2075 C CA . GLU A 1 264 ? 10.625 -19.023 23.942 1.00 54.66 264 GLU A CA 1
ATOM 2076 C C . GLU A 1 264 ? 12.017 -18.498 23.540 1.00 54.66 264 GLU A C 1
ATOM 2078 O O . GLU A 1 264 ? 12.979 -18.542 24.309 1.00 54.66 264 GLU A O 1
ATOM 2083 N N . THR A 1 265 ? 12.175 -18.059 22.295 1.00 52.16 265 THR A N 1
ATOM 2084 C CA . THR A 1 265 ? 13.355 -17.347 21.841 1.00 52.16 265 THR A CA 1
ATOM 2085 C C . THR A 1 265 ? 13.206 -15.921 22.335 1.00 52.16 265 THR A C 1
ATOM 2087 O O . THR A 1 265 ? 12.191 -15.254 22.134 1.00 52.16 265 THR A O 1
ATOM 2090 N N . LYS A 1 266 ? 14.210 -15.466 23.090 1.00 54.81 266 LYS A N 1
ATOM 2091 C CA . LYS A 1 266 ? 14.334 -14.053 23.441 1.00 54.81 266 LYS A CA 1
ATOM 2092 C C . LYS A 1 266 ? 14.258 -13.255 22.144 1.00 54.81 266 LYS A C 1
ATOM 2094 O O . LYS A 1 266 ? 15.038 -13.552 21.248 1.00 54.81 266 LYS A O 1
ATOM 2099 N N . ARG A 1 267 ? 13.371 -12.255 22.107 1.00 54.72 267 ARG A N 1
ATOM 2100 C CA . ARG A 1 267 ? 13.263 -11.265 21.030 1.00 54.72 267 ARG A CA 1
ATOM 2101 C C . ARG A 1 267 ? 14.617 -10.578 20.834 1.00 54.72 267 ARG A C 1
ATOM 2103 O O . ARG A 1 267 ? 14.907 -9.609 21.535 1.00 54.72 267 ARG A O 1
ATOM 2110 N N . VAL A 1 268 ? 15.482 -11.106 19.969 1.00 49.06 268 VAL A N 1
ATOM 2111 C CA . VAL A 1 268 ? 16.780 -10.485 19.668 1.00 49.06 268 VAL A CA 1
ATOM 2112 C C . VAL A 1 268 ? 16.600 -9.650 18.415 1.00 49.06 268 VAL A C 1
ATOM 2114 O O . VAL A 1 268 ? 16.499 -10.152 17.302 1.00 49.06 268 VAL A O 1
ATOM 2117 N N . VAL A 1 269 ? 16.545 -8.341 18.626 1.00 52.09 269 VAL A N 1
ATOM 2118 C CA . VAL A 1 269 ? 16.431 -7.344 17.569 1.00 52.09 269 VAL A CA 1
ATOM 2119 C C . VAL A 1 269 ? 17.831 -6.837 17.258 1.00 52.09 269 VAL A C 1
ATOM 2121 O O . VAL A 1 269 ? 18.268 -5.834 17.811 1.00 52.09 269 VAL A O 1
ATOM 2124 N N . GLU A 1 270 ? 18.564 -7.541 16.401 1.00 53.31 270 GLU A N 1
ATOM 2125 C CA . GLU A 1 270 ? 19.846 -7.042 15.901 1.00 53.31 270 GLU A CA 1
ATOM 2126 C C . GLU A 1 270 ? 19.789 -6.873 14.384 1.00 53.31 270 GLU A C 1
ATOM 2128 O O . GLU A 1 270 ? 20.007 -7.796 13.606 1.00 53.31 270 GLU A O 1
ATOM 2133 N N . TRP A 1 271 ? 19.527 -5.635 13.958 1.00 55.41 271 TRP A N 1
ATOM 2134 C CA . TRP A 1 271 ? 19.998 -5.158 12.665 1.00 55.41 271 TRP A CA 1
ATOM 2135 C C . TRP A 1 271 ? 21.478 -4.809 12.800 1.00 55.41 271 TRP A C 1
ATOM 2137 O O . TRP A 1 271 ? 21.815 -3.656 13.056 1.00 55.41 271 TRP A O 1
ATOM 2147 N N . PHE A 1 272 ? 22.371 -5.789 12.672 1.00 44.78 272 PHE A N 1
ATOM 2148 C CA . PHE A 1 272 ? 23.791 -5.513 12.455 1.00 44.78 272 PHE A CA 1
ATOM 2149 C C . PHE A 1 272 ? 24.446 -6.707 11.742 1.00 44.78 272 PHE A C 1
ATOM 2151 O O . PHE A 1 272 ? 24.374 -7.831 12.220 1.00 44.78 272 PHE A O 1
ATOM 2158 N N . ASN A 1 273 ? 25.079 -6.453 10.589 1.00 45.75 273 ASN A N 1
ATOM 2159 C CA . ASN A 1 273 ? 25.763 -7.417 9.698 1.00 45.75 273 ASN A CA 1
ATOM 2160 C C . ASN A 1 273 ? 24.919 -8.213 8.678 1.00 45.75 273 ASN A C 1
ATOM 2162 O O . ASN A 1 273 ? 25.382 -9.227 8.160 1.00 45.75 273 ASN A O 1
ATOM 2166 N N . GLY A 1 274 ? 23.743 -7.717 8.283 1.00 52.22 274 GLY A N 1
ATOM 2167 C CA . GLY A 1 274 ? 23.150 -8.102 6.992 1.00 52.22 274 GLY A CA 1
ATOM 2168 C C . GLY A 1 274 ? 22.317 -9.386 6.962 1.00 52.22 274 GLY A C 1
ATOM 2169 O O . GLY A 1 274 ? 22.063 -9.892 5.873 1.00 52.22 274 GLY A O 1
ATOM 2170 N N . GLN A 1 275 ? 21.843 -9.890 8.105 1.00 58.66 275 GLN A N 1
ATOM 2171 C CA . GLN A 1 275 ? 20.805 -10.924 8.123 1.00 58.66 275 GLN A CA 1
ATOM 2172 C C . GLN A 1 275 ? 19.596 -10.472 8.937 1.00 58.66 275 GLN A C 1
ATOM 2174 O O . GLN A 1 275 ? 19.688 -10.171 10.124 1.00 58.66 275 GLN A O 1
ATOM 2179 N N . TRP A 1 276 ? 18.447 -10.424 8.267 1.00 63.69 276 TRP A N 1
ATOM 2180 C CA . TRP A 1 276 ? 17.156 -10.284 8.918 1.00 63.69 276 TRP A CA 1
ATOM 2181 C C . TRP A 1 276 ? 16.822 -11.599 9.625 1.00 63.69 276 TRP A C 1
ATOM 2183 O O . TRP A 1 276 ? 16.553 -12.600 8.970 1.00 63.69 276 TRP A O 1
ATOM 2193 N N . SER A 1 277 ? 16.790 -11.582 10.953 1.00 59.59 277 SER A N 1
ATOM 2194 C CA . SER A 1 277 ? 16.249 -12.672 11.772 1.00 59.59 277 SER A CA 1
ATOM 2195 C C . SER A 1 277 ? 15.088 -12.139 12.616 1.00 59.59 277 SER A C 1
ATOM 2197 O O . SER A 1 277 ? 15.209 -12.053 13.838 1.00 59.59 277 SER A O 1
ATOM 2199 N N . PRO A 1 278 ? 13.979 -11.678 12.010 1.00 58.09 278 PRO A N 1
ATOM 2200 C CA . PRO A 1 278 ? 12.832 -11.294 12.810 1.00 58.09 278 PRO A CA 1
ATOM 2201 C C . PRO A 1 278 ? 12.283 -12.544 13.511 1.00 58.09 278 PRO A C 1
ATOM 2203 O O . PRO A 1 278 ? 12.037 -13.553 12.857 1.00 58.09 278 PRO A O 1
ATOM 2206 N N . ASP A 1 279 ? 11.999 -12.459 14.814 1.00 61.41 279 ASP A N 1
ATOM 2207 C CA . ASP A 1 279 ? 11.188 -13.450 15.554 1.00 61.41 279 ASP A CA 1
ATOM 2208 C C . ASP A 1 279 ? 9.703 -13.426 15.113 1.00 61.41 279 ASP A C 1
ATOM 2210 O O . ASP A 1 279 ? 8.784 -13.699 15.884 1.00 61.41 279 ASP A O 1
ATOM 2214 N N . VAL A 1 280 ? 9.448 -13.035 13.865 1.00 62.41 280 VAL A N 1
ATOM 2215 C CA . VAL A 1 280 ? 8.128 -12.905 13.268 1.00 62.41 280 VAL A CA 1
ATOM 2216 C C . VAL A 1 280 ? 8.000 -14.009 12.227 1.00 62.41 280 VAL A C 1
ATOM 2218 O O . VAL A 1 280 ? 8.845 -14.062 11.331 1.00 62.41 280 VAL A O 1
ATOM 2221 N N . PRO A 1 281 ? 6.955 -14.852 12.283 1.00 68.19 281 PRO A N 1
ATOM 2222 C CA . PRO A 1 281 ? 6.660 -15.784 11.203 1.00 68.19 281 PRO A CA 1
ATOM 2223 C C . PRO A 1 281 ? 6.330 -14.991 9.929 1.00 68.19 281 PRO A C 1
ATOM 2225 O O . PRO A 1 281 ? 5.208 -14.513 9.729 1.00 68.19 281 PRO A O 1
ATOM 2228 N N . LEU A 1 282 ? 7.338 -14.804 9.073 1.00 74.75 282 LEU A N 1
ATOM 2229 C CA . LEU A 1 282 ? 7.220 -14.112 7.783 1.00 74.75 282 LEU A CA 1
ATOM 2230 C C . LEU A 1 282 ? 6.263 -14.840 6.836 1.00 74.75 282 LEU A C 1
ATOM 2232 O O . LEU A 1 282 ? 5.735 -14.256 5.899 1.00 74.75 282 LEU A O 1
ATOM 2236 N N . ASP A 1 283 ? 5.976 -16.102 7.121 1.00 80.19 283 ASP A N 1
ATOM 2237 C CA . ASP A 1 283 ? 5.022 -16.949 6.432 1.00 80.19 283 ASP A CA 1
ATOM 2238 C C . ASP A 1 283 ? 3.575 -16.430 6.483 1.00 80.19 283 ASP A C 1
ATOM 2240 O O . ASP A 1 283 ? 2.780 -16.784 5.609 1.00 80.19 283 ASP A O 1
ATOM 2244 N N . LEU A 1 284 ? 3.245 -15.538 7.424 1.00 82.19 284 LEU A N 1
ATOM 2245 C CA . LEU A 1 284 ? 1.977 -14.799 7.429 1.00 82.19 284 LEU A CA 1
ATOM 2246 C C . LEU A 1 284 ? 2.066 -13.453 6.703 1.00 82.19 284 LEU A C 1
ATOM 2248 O O . LEU A 1 284 ? 1.035 -12.874 6.358 1.00 82.19 284 LEU A O 1
ATOM 2252 N N . LEU A 1 285 ? 3.272 -12.932 6.485 1.00 88.56 285 LEU A N 1
ATOM 2253 C CA . LEU A 1 285 ? 3.482 -11.619 5.903 1.00 88.56 285 LEU A CA 1
ATOM 2254 C C . LEU A 1 285 ? 3.433 -11.685 4.377 1.00 88.56 285 LEU A C 1
ATOM 2256 O O . LEU A 1 285 ? 4.105 -12.476 3.721 1.00 88.56 285 LEU A O 1
ATOM 2260 N N . VAL A 1 286 ? 2.654 -10.783 3.800 1.00 93.38 286 VAL A N 1
ATOM 2261 C CA . VAL A 1 286 ? 2.509 -10.636 2.361 1.00 93.38 286 VAL A CA 1
ATOM 2262 C C . VAL A 1 286 ? 2.703 -9.185 1.982 1.00 93.38 286 VAL A C 1
ATOM 2264 O O . VAL A 1 286 ? 2.175 -8.287 2.631 1.00 93.38 286 VAL A O 1
ATOM 2267 N N . LEU A 1 287 ? 3.421 -8.954 0.892 1.00 95.69 287 LEU A N 1
ATOM 2268 C CA . LEU A 1 287 ? 3.590 -7.639 0.307 1.00 95.69 287 LEU A CA 1
ATOM 2269 C C . LEU A 1 287 ? 2.595 -7.457 -0.833 1.00 95.69 287 LEU A C 1
ATOM 2271 O O . LEU A 1 287 ? 2.604 -8.204 -1.808 1.00 95.69 287 LEU A O 1
ATOM 2275 N N . GLU A 1 288 ? 1.731 -6.460 -0.713 1.00 95.44 288 GLU A N 1
ATOM 2276 C CA . GLU A 1 288 ? 0.825 -6.033 -1.776 1.00 95.44 288 GLU A CA 1
ATOM 2277 C C . GLU A 1 288 ? 1.377 -4.777 -2.458 1.00 95.44 288 GLU A C 1
ATOM 2279 O O . GLU A 1 288 ? 1.681 -3.788 -1.793 1.00 95.44 288 GLU A O 1
ATOM 2284 N N . LEU A 1 289 ? 1.485 -4.793 -3.785 1.00 95.56 289 LEU A N 1
ATOM 2285 C CA . LEU A 1 289 ? 1.930 -3.648 -4.571 1.00 95.56 289 LEU A CA 1
ATOM 2286 C C . LEU A 1 289 ? 0.753 -2.715 -4.858 1.00 95.56 289 LEU A C 1
ATOM 2288 O O . LEU A 1 289 ? -0.299 -3.133 -5.342 1.00 95.56 289 LEU A O 1
ATOM 2292 N N . CYS A 1 290 ? 0.947 -1.434 -4.568 1.00 92.94 290 CYS A N 1
ATOM 2293 C CA . CYS A 1 290 ? -0.030 -0.373 -4.759 1.00 92.94 290 CYS A CA 1
ATOM 2294 C C . CYS A 1 290 ? 0.624 0.796 -5.520 1.00 92.94 290 CYS A C 1
ATOM 2296 O O . CYS A 1 290 ? 1.297 1.593 -4.864 1.00 92.94 290 CYS A O 1
ATOM 2298 N N . PRO A 1 291 ? 0.425 0.940 -6.847 1.00 93.44 291 PRO A N 1
ATOM 2299 C CA . PRO A 1 291 ? -0.289 0.033 -7.756 1.00 93.44 291 PRO A CA 1
ATOM 2300 C C . PRO A 1 291 ? 0.541 -1.217 -8.135 1.00 93.44 291 PRO A C 1
ATOM 2302 O O . PRO A 1 291 ? 1.725 -1.289 -7.798 1.00 93.44 291 PRO A O 1
ATOM 2305 N N . PRO A 1 292 ? -0.054 -2.194 -8.851 1.00 94.88 292 PRO A N 1
ATOM 2306 C CA . PRO A 1 292 ? 0.675 -3.307 -9.459 1.00 94.88 292 PRO A CA 1
ATOM 2307 C C . PRO A 1 292 ? 1.766 -2.839 -10.423 1.00 94.88 292 PRO A C 1
ATOM 2309 O O . PRO A 1 292 ? 1.645 -1.782 -11.045 1.00 94.88 292 PRO A O 1
ATOM 2312 N N . VAL A 1 293 ? 2.791 -3.668 -10.611 1.00 95.19 293 VAL A N 1
ATOM 2313 C CA . VAL A 1 293 ? 3.956 -3.335 -11.443 1.00 95.19 293 VAL A CA 1
ATOM 2314 C C . VAL A 1 293 ? 4.198 -4.429 -12.475 1.00 95.19 293 VAL A C 1
ATOM 2316 O O . VAL A 1 293 ? 4.162 -5.615 -12.148 1.00 95.19 293 VAL A O 1
ATOM 2319 N N . TRP A 1 294 ? 4.445 -4.026 -13.722 1.00 96.56 294 TRP A N 1
ATOM 2320 C CA . TRP A 1 294 ? 4.944 -4.916 -14.766 1.00 96.56 294 TRP A CA 1
ATOM 2321 C C . TRP A 1 294 ? 6.444 -5.141 -14.583 1.00 96.56 294 TRP A C 1
ATOM 2323 O O . TRP A 1 294 ? 7.210 -4.176 -14.547 1.00 96.56 294 TRP A O 1
ATOM 2333 N N . ILE A 1 295 ? 6.839 -6.406 -14.461 1.00 96.94 295 ILE A N 1
ATOM 2334 C CA . ILE A 1 295 ? 8.231 -6.858 -14.348 1.00 96.94 295 ILE A CA 1
ATOM 2335 C C . ILE A 1 295 ? 8.423 -8.139 -15.171 1.00 96.94 295 ILE A C 1
ATOM 2337 O O . ILE A 1 295 ? 7.436 -8.834 -15.435 1.00 96.94 295 ILE A O 1
ATOM 2341 N N . PRO A 1 296 ? 9.651 -8.488 -15.573 1.00 96.75 296 PRO A N 1
ATOM 2342 C CA . PRO A 1 296 ? 9.945 -9.818 -16.080 1.00 96.75 296 PRO A CA 1
ATOM 2343 C C . PRO A 1 296 ? 9.839 -10.843 -14.937 1.00 96.75 296 PRO A C 1
ATOM 2345 O O . PRO A 1 296 ? 10.132 -10.550 -13.776 1.00 96.75 296 PRO A O 1
ATOM 2348 N N . GLU A 1 297 ? 9.348 -12.040 -15.249 1.00 96.62 297 GLU A N 1
ATOM 2349 C CA . GLU A 1 297 ? 9.141 -13.111 -14.263 1.00 96.62 297 GLU A CA 1
ATOM 2350 C C . GLU A 1 297 ? 10.465 -13.640 -13.678 1.00 96.62 297 GLU A C 1
ATOM 2352 O O . GLU A 1 297 ? 10.488 -14.108 -12.540 1.00 96.62 297 GLU A O 1
ATOM 2357 N N . ASP A 1 298 ? 11.573 -13.524 -14.414 1.00 95.19 298 ASP A N 1
ATOM 2358 C CA . ASP A 1 298 ? 12.912 -13.932 -13.970 1.00 95.19 298 ASP A CA 1
ATOM 2359 C C . ASP A 1 298 ? 13.373 -13.209 -12.698 1.00 95.19 298 ASP A C 1
ATOM 2361 O O . ASP A 1 298 ? 13.892 -13.871 -11.804 1.00 95.19 298 ASP A O 1
ATOM 2365 N N . LEU A 1 299 ? 13.071 -11.916 -12.542 1.00 94.50 299 LEU A N 1
ATOM 2366 C CA . LEU A 1 299 ? 13.367 -11.150 -11.330 1.00 94.50 299 LEU A CA 1
ATOM 2367 C C . LEU A 1 299 ? 12.786 -11.827 -10.078 1.00 94.50 299 LEU A C 1
ATOM 2369 O O . LEU A 1 299 ? 13.408 -11.824 -9.018 1.00 94.50 299 LEU A O 1
ATOM 2373 N N . LEU A 1 300 ? 11.591 -12.415 -10.177 1.00 95.88 300 LEU A N 1
ATOM 2374 C CA . LEU A 1 300 ? 10.971 -13.131 -9.057 1.00 95.88 300 LEU A CA 1
ATOM 2375 C C . LEU A 1 300 ? 11.681 -14.460 -8.795 1.00 95.88 300 LEU A C 1
ATOM 2377 O O . LEU A 1 300 ? 11.962 -14.789 -7.642 1.00 95.88 300 LEU A O 1
ATOM 2381 N N . LEU A 1 301 ? 11.993 -15.203 -9.859 1.00 94.38 301 LEU A N 1
ATOM 2382 C CA . LEU A 1 301 ? 12.658 -16.504 -9.777 1.00 94.38 301 LEU A CA 1
ATOM 2383 C C . LEU A 1 301 ? 14.070 -16.385 -9.188 1.00 94.38 301 LEU A C 1
ATOM 2385 O O . LEU A 1 301 ? 14.445 -17.179 -8.328 1.00 94.38 301 LEU A O 1
ATOM 2389 N N . GLU A 1 302 ? 14.831 -15.371 -9.594 1.00 92.25 302 GLU A N 1
ATOM 2390 C CA . GLU A 1 302 ? 16.188 -15.102 -9.106 1.00 92.25 302 GLU A CA 1
ATOM 2391 C C . GLU A 1 302 ? 16.211 -14.723 -7.624 1.00 92.25 302 GLU A C 1
ATOM 2393 O O . GLU A 1 302 ? 17.127 -15.097 -6.892 1.00 92.25 302 GLU A O 1
ATOM 2398 N N . LEU A 1 303 ? 15.170 -14.032 -7.153 1.00 93.38 303 LEU A N 1
ATOM 2399 C CA . LEU A 1 303 ? 14.991 -13.709 -5.739 1.00 93.38 303 LEU A CA 1
ATOM 2400 C C . LEU A 1 303 ? 14.415 -14.878 -4.919 1.00 93.38 303 LEU A C 1
ATOM 2402 O O . LEU A 1 303 ? 14.238 -14.738 -3.707 1.00 93.38 303 LEU A O 1
ATOM 2406 N N . GLY A 1 304 ? 14.116 -16.019 -5.551 1.00 94.88 304 GLY A N 1
ATOM 2407 C CA . GLY A 1 304 ? 13.488 -17.177 -4.909 1.00 94.88 304 GLY A CA 1
ATOM 2408 C C . GLY A 1 304 ? 12.024 -16.945 -4.514 1.00 94.88 304 GLY A C 1
ATOM 2409 O O . GLY A 1 304 ? 11.493 -17.649 -3.653 1.00 94.88 304 GLY A O 1
ATOM 2410 N N . LEU A 1 305 ? 11.362 -15.955 -5.116 1.00 94.75 305 LEU A N 1
ATOM 2411 C CA . LEU A 1 305 ? 9.988 -15.560 -4.816 1.00 94.75 305 LEU A CA 1
ATOM 2412 C C . LEU A 1 305 ? 9.011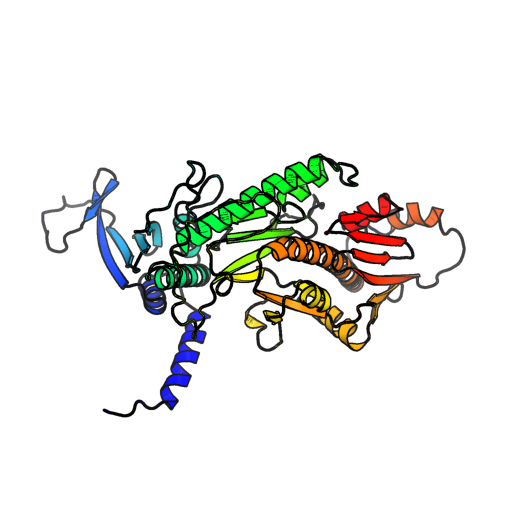 -16.388 -5.650 1.00 94.75 305 LEU A C 1
ATOM 2414 O O . LEU A 1 305 ? 8.515 -15.951 -6.683 1.00 94.75 305 LEU A O 1
ATOM 2418 N N . ASN A 1 306 ? 8.726 -17.601 -5.182 1.00 94.88 306 ASN A N 1
ATOM 2419 C CA . ASN A 1 306 ? 7.841 -18.537 -5.886 1.00 94.88 306 ASN A CA 1
ATOM 2420 C C . ASN A 1 306 ? 6.350 -18.348 -5.544 1.00 94.88 306 ASN A C 1
ATOM 2422 O O . ASN A 1 306 ? 5.482 -18.852 -6.253 1.00 94.88 306 ASN A O 1
ATOM 2426 N N . GLU A 1 307 ? 6.040 -17.640 -4.455 1.00 95.25 307 GLU A N 1
ATOM 2427 C CA . GLU A 1 307 ? 4.673 -17.383 -3.986 1.00 95.25 307 GLU A CA 1
ATOM 2428 C C . GLU A 1 307 ? 4.262 -15.938 -4.313 1.00 95.25 307 GLU A C 1
ATOM 2430 O O . GLU A 1 307 ? 4.425 -15.025 -3.499 1.00 95.25 307 GLU A O 1
ATOM 2435 N N . TYR A 1 308 ? 3.728 -15.720 -5.517 1.00 96.44 308 TYR A N 1
ATOM 2436 C CA . TYR A 1 308 ? 3.221 -14.420 -5.965 1.00 96.44 308 TYR A CA 1
ATOM 2437 C C . TYR A 1 308 ? 1.908 -14.545 -6.748 1.00 96.44 308 TYR A C 1
ATOM 2439 O O . TYR A 1 308 ? 1.570 -15.599 -7.284 1.00 96.44 308 TYR A O 1
ATOM 2447 N N . GLU A 1 309 ? 1.152 -13.449 -6.806 1.00 95.44 309 GLU A N 1
ATOM 2448 C CA . GLU A 1 309 ? -0.094 -13.334 -7.559 1.00 95.44 309 GLU A CA 1
ATOM 2449 C C . GLU A 1 309 ? 0.031 -12.223 -8.613 1.00 95.44 309 GLU A C 1
ATOM 2451 O O . GLU A 1 309 ? 0.534 -11.119 -8.359 1.00 95.44 309 GLU A O 1
ATOM 2456 N N . VAL A 1 310 ? -0.458 -12.535 -9.812 1.00 95.88 310 VAL A N 1
ATOM 2457 C CA . VAL A 1 310 ? -0.443 -11.656 -10.985 1.00 95.88 310 VAL A CA 1
ATOM 2458 C C . VAL A 1 310 ? -1.845 -11.169 -11.308 1.00 95.88 310 VAL A C 1
ATOM 2460 O O . VAL A 1 310 ? -2.833 -11.877 -11.094 1.00 95.88 310 VAL A O 1
ATOM 2463 N N . VAL A 1 311 ? -1.941 -9.955 -11.835 1.00 93.44 311 VAL A N 1
ATOM 2464 C CA . VAL A 1 311 ? -3.206 -9.417 -12.323 1.00 93.44 311 VAL A CA 1
ATOM 2465 C C . VAL A 1 311 ? -3.616 -10.205 -13.567 1.00 93.44 311 VAL A C 1
ATOM 2467 O O . VAL A 1 311 ? -2.866 -10.310 -14.534 1.00 93.44 311 VAL A O 1
ATOM 2470 N N . THR A 1 312 ? -4.818 -10.759 -13.529 1.00 90.31 312 THR A N 1
ATOM 2471 C CA . THR A 1 312 ? -5.493 -11.479 -14.601 1.00 90.31 312 THR A CA 1
ATOM 2472 C C . THR A 1 312 ? -6.829 -10.792 -14.901 1.00 90.31 312 THR A C 1
ATOM 2474 O O . THR A 1 312 ? -7.333 -10.011 -14.085 1.00 90.31 312 THR A O 1
ATOM 2477 N N . PRO A 1 313 ? -7.463 -11.083 -16.049 1.00 85.38 313 PRO A N 1
ATOM 2478 C CA . PRO A 1 313 ? -8.807 -10.580 -16.333 1.00 85.38 313 PRO A CA 1
ATOM 2479 C C . PRO A 1 313 ? -9.817 -10.902 -15.215 1.00 85.38 313 PRO A C 1
ATOM 2481 O O . PRO A 1 313 ? -10.660 -10.065 -14.885 1.00 85.38 313 PRO A O 1
ATOM 2484 N N . ASP A 1 314 ? -9.669 -12.064 -14.570 1.00 82.50 314 ASP A N 1
ATOM 2485 C CA . ASP A 1 314 ? -10.579 -12.568 -13.535 1.00 82.50 314 ASP A CA 1
ATOM 2486 C C . ASP A 1 314 ? -10.444 -11.856 -12.177 1.00 82.50 314 ASP A C 1
ATOM 2488 O O . ASP A 1 314 ? -11.405 -11.810 -11.406 1.00 82.50 314 ASP A O 1
ATOM 2492 N N . ASN A 1 315 ? -9.279 -11.269 -11.872 1.00 82.31 315 ASN A N 1
ATOM 2493 C CA . ASN A 1 315 ? -9.031 -10.527 -10.626 1.00 82.31 315 ASN A CA 1
ATOM 2494 C C . ASN A 1 315 ? -8.854 -9.005 -10.847 1.00 82.31 315 ASN A C 1
ATOM 2496 O O . ASN A 1 315 ? -8.469 -8.276 -9.931 1.00 82.31 315 ASN A O 1
ATOM 2500 N N . SER A 1 316 ? -9.227 -8.502 -12.029 1.00 68.81 316 SER A N 1
ATOM 2501 C CA . SER A 1 316 ? -9.161 -7.080 -12.420 1.00 68.81 316 SER A CA 1
ATOM 2502 C C . SER A 1 316 ? -9.948 -6.127 -11.509 1.00 68.81 316 SER A C 1
ATOM 2504 O O . SER A 1 316 ? -9.669 -4.932 -11.463 1.00 68.81 316 SER A O 1
ATOM 2506 N N . VAL A 1 317 ? -10.884 -6.646 -10.707 1.00 65.00 317 VAL A N 1
ATOM 2507 C CA . VAL A 1 317 ? -11.676 -5.879 -9.726 1.00 65.00 317 VAL A CA 1
ATOM 2508 C C . VAL A 1 317 ? -10.796 -5.125 -8.721 1.00 65.00 317 VAL A C 1
ATOM 2510 O O . VAL A 1 317 ? -11.219 -4.105 -8.177 1.00 65.00 317 VAL A O 1
ATOM 2513 N N . PHE A 1 318 ? -9.574 -5.602 -8.475 1.00 57.88 318 PHE A N 1
ATOM 2514 C CA . PHE A 1 318 ? -8.636 -4.950 -7.565 1.00 57.88 318 PHE A CA 1
ATOM 2515 C C . PHE A 1 318 ? -7.880 -3.770 -8.195 1.00 57.88 318 PHE A C 1
ATOM 2517 O O . PHE A 1 318 ? -7.264 -3.009 -7.456 1.00 57.88 318 PHE A O 1
ATOM 2524 N N . ASN A 1 319 ? -7.984 -3.560 -9.515 1.00 56.50 319 ASN A N 1
ATOM 2525 C CA . ASN A 1 319 ? -7.302 -2.490 -10.244 1.00 56.50 319 ASN A CA 1
ATOM 2526 C C . ASN A 1 319 ? -8.250 -1.836 -11.254 1.00 56.50 319 ASN A C 1
ATOM 2528 O O . ASN A 1 319 ? -8.365 -2.262 -12.398 1.00 56.50 319 ASN A O 1
ATOM 2532 N N . SER A 1 320 ? -8.938 -0.777 -10.826 1.00 55.91 320 SER A N 1
ATOM 2533 C CA . SER A 1 320 ? -9.960 -0.092 -11.630 1.00 55.91 320 SER A CA 1
ATOM 2534 C C . SER A 1 320 ? -9.418 0.718 -12.811 1.00 55.91 320 SER A C 1
ATOM 2536 O O . SER A 1 320 ? -10.205 1.315 -13.539 1.00 55.91 320 SER A O 1
ATOM 2538 N N . THR A 1 321 ? -8.102 0.788 -12.995 1.00 69.12 321 THR A N 1
ATOM 2539 C CA . THR A 1 321 ? -7.474 1.569 -14.061 1.00 69.12 321 THR A CA 1
ATOM 2540 C C . THR A 1 321 ? -6.723 0.634 -14.992 1.00 69.12 321 THR A C 1
ATOM 2542 O O . THR A 1 321 ? -5.673 0.102 -14.629 1.00 69.12 321 THR A O 1
ATOM 2545 N N . THR A 1 322 ? -7.281 0.442 -16.187 1.00 78.75 322 THR A N 1
ATOM 2546 C CA . THR A 1 322 ? -6.549 -0.078 -17.346 1.00 78.75 322 THR A CA 1
ATOM 2547 C C . THR A 1 322 ? -5.302 0.780 -17.536 1.00 78.75 322 THR A C 1
ATOM 2549 O O . THR A 1 322 ? -5.420 1.992 -17.733 1.00 78.75 322 THR A O 1
ATOM 2552 N N . ASP A 1 323 ? -4.125 0.175 -17.406 1.00 86.50 323 ASP A N 1
ATOM 2553 C CA . ASP A 1 323 ? -2.852 0.855 -17.648 1.00 86.50 323 ASP A CA 1
ATOM 2554 C C . ASP A 1 323 ? -2.541 0.722 -19.142 1.00 86.50 323 ASP A C 1
ATOM 2556 O O . ASP A 1 323 ? -2.738 -0.347 -19.715 1.00 86.50 323 ASP A O 1
ATOM 2560 N N . THR A 1 324 ? -2.044 1.776 -19.789 1.00 89.19 324 THR A N 1
ATOM 2561 C CA . THR A 1 324 ? -1.644 1.707 -21.207 1.00 89.19 324 THR A CA 1
ATOM 2562 C C . THR A 1 324 ? -0.535 0.681 -21.442 1.00 89.19 324 THR A C 1
ATOM 2564 O O . THR A 1 324 ? -0.373 0.183 -22.554 1.00 89.19 324 THR A O 1
ATOM 2567 N N . LEU A 1 325 ? 0.200 0.321 -20.386 1.00 92.81 325 LEU A N 1
ATOM 2568 C CA . LEU A 1 325 ? 1.181 -0.758 -20.409 1.00 92.81 325 LEU A CA 1
ATOM 2569 C C . LEU A 1 325 ? 0.572 -2.157 -20.568 1.00 92.81 325 LEU A C 1
ATOM 2571 O O . LEU A 1 325 ? 1.294 -3.078 -20.941 1.00 92.81 325 LEU A O 1
ATOM 2575 N N . ASP A 1 326 ? -0.720 -2.346 -20.286 1.00 93.44 326 ASP A N 1
ATOM 2576 C CA . ASP A 1 326 ? -1.333 -3.676 -20.295 1.00 93.44 326 ASP A CA 1
ATOM 2577 C C . ASP A 1 326 ? -1.368 -4.276 -21.702 1.00 93.44 326 ASP A C 1
ATOM 2579 O O . ASP A 1 326 ? -0.994 -5.436 -21.877 1.00 93.44 326 ASP A O 1
ATOM 2583 N N . ASP A 1 327 ? -1.751 -3.488 -22.706 1.00 92.94 327 ASP A N 1
ATOM 2584 C CA . ASP A 1 327 ? -1.748 -3.925 -24.107 1.00 92.94 327 ASP A CA 1
ATOM 2585 C C . ASP A 1 327 ? -0.314 -4.055 -24.637 1.00 92.94 327 ASP A C 1
ATOM 2587 O O . ASP A 1 327 ? 0.021 -5.024 -25.320 1.00 92.94 327 ASP A O 1
ATOM 2591 N N . PHE A 1 328 ? 0.562 -3.125 -24.244 1.00 94.81 328 PHE A N 1
ATOM 2592 C CA . PHE A 1 328 ? 1.975 -3.140 -24.615 1.00 94.81 328 PHE A CA 1
ATOM 2593 C C . PHE A 1 328 ? 2.663 -4.444 -24.188 1.00 94.81 328 PHE A C 1
ATOM 2595 O O . PHE A 1 328 ? 3.228 -5.151 -25.022 1.00 94.81 328 PHE A O 1
ATOM 2602 N N . TYR A 1 329 ? 2.589 -4.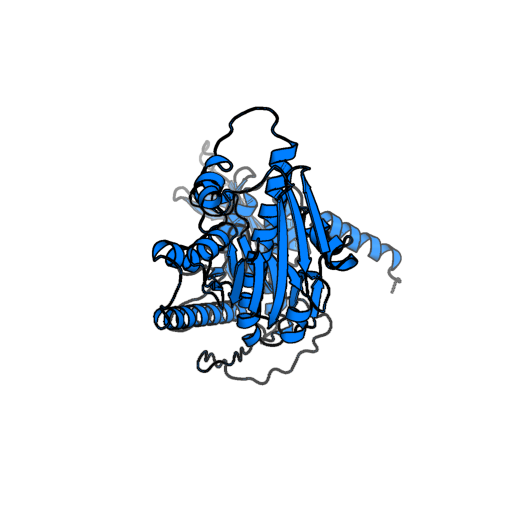807 -22.904 1.00 96.19 329 TYR A N 1
ATOM 2603 C CA . TYR A 1 329 ? 3.257 -6.012 -22.406 1.00 96.19 329 TYR A CA 1
ATOM 2604 C C . TYR A 1 329 ? 2.586 -7.305 -22.867 1.00 96.19 329 TYR A C 1
ATOM 2606 O O . TYR A 1 329 ? 3.263 -8.324 -22.999 1.00 96.19 329 TYR A O 1
ATOM 2614 N N . GLN A 1 330 ? 1.287 -7.283 -23.176 1.00 94.94 330 GLN A N 1
ATOM 2615 C CA . GLN A 1 330 ? 0.636 -8.414 -23.838 1.00 94.94 330 GLN A CA 1
ATOM 2616 C C . GLN A 1 330 ? 1.219 -8.678 -25.227 1.00 94.94 330 GLN A C 1
ATOM 2618 O O . GLN A 1 330 ? 1.432 -9.839 -25.574 1.00 94.94 330 GLN A O 1
ATOM 2623 N N . GLU A 1 331 ? 1.503 -7.637 -26.009 1.00 95.38 331 GLU A N 1
ATOM 2624 C CA . GLU A 1 331 ? 2.129 -7.795 -27.323 1.00 95.38 331 GLU A CA 1
ATOM 2625 C C . GLU A 1 331 ? 3.616 -8.147 -27.227 1.00 95.38 331 GLU A C 1
ATOM 2627 O O . GLU A 1 331 ? 4.064 -9.054 -27.931 1.00 95.38 331 GLU A O 1
ATOM 2632 N N . ILE A 1 332 ? 4.360 -7.543 -26.291 1.00 95.94 332 ILE A N 1
ATOM 2633 C CA . ILE A 1 332 ? 5.742 -7.954 -25.996 1.00 95.94 332 ILE A CA 1
ATOM 2634 C C . ILE A 1 332 ? 5.802 -9.441 -25.626 1.00 95.94 332 ILE A C 1
ATOM 2636 O O . ILE A 1 332 ? 6.637 -10.167 -26.155 1.00 95.94 332 ILE A O 1
ATOM 2640 N N . ASN A 1 333 ? 4.884 -9.937 -24.796 1.00 95.94 333 ASN A N 1
ATOM 2641 C CA . ASN A 1 333 ? 4.841 -11.353 -24.426 1.00 95.94 333 ASN A CA 1
ATOM 2642 C C . ASN A 1 333 ? 4.542 -12.299 -25.599 1.00 95.94 333 ASN A C 1
ATOM 2644 O O . ASN A 1 333 ? 4.909 -13.471 -25.534 1.00 95.94 333 ASN A O 1
ATOM 2648 N N . LYS A 1 334 ? 3.861 -11.828 -26.651 1.00 95.50 334 LYS A N 1
ATOM 2649 C CA . LYS A 1 334 ? 3.553 -12.634 -27.845 1.00 95.50 334 LYS A CA 1
ATOM 2650 C C . LYS A 1 334 ? 4.682 -12.600 -28.870 1.00 95.50 334 LYS A C 1
ATOM 2652 O O . LYS A 1 334 ? 5.002 -13.632 -29.454 1.00 95.50 334 LYS A O 1
ATOM 2657 N N . ASN A 1 335 ? 5.250 -11.417 -29.102 1.00 95.19 335 ASN A N 1
ATOM 2658 C CA . ASN A 1 335 ? 6.087 -11.138 -30.271 1.00 95.19 335 ASN A CA 1
ATOM 2659 C C . ASN A 1 335 ? 7.523 -10.720 -29.919 1.00 95.19 335 ASN A C 1
ATOM 2661 O O . ASN A 1 335 ? 8.309 -10.454 -30.830 1.00 95.19 335 ASN A O 1
ATOM 2665 N N . TYR A 1 336 ? 7.859 -10.585 -28.629 1.00 92.38 336 TYR A N 1
ATOM 2666 C CA . TYR A 1 336 ? 9.113 -10.003 -28.105 1.00 92.38 336 TYR A CA 1
ATOM 2667 C C . TYR A 1 336 ? 9.406 -8.575 -28.587 1.00 92.38 336 TYR A C 1
ATOM 2669 O O . TYR A 1 336 ? 10.465 -8.002 -28.317 1.00 92.38 336 TYR A O 1
ATOM 2677 N N . SER A 1 337 ? 8.462 -7.994 -29.318 1.00 93.31 337 SER A N 1
ATOM 2678 C CA . SER A 1 337 ? 8.580 -6.707 -29.966 1.00 93.31 337 SER A CA 1
ATOM 2679 C C . SER A 1 337 ? 7.215 -6.052 -30.092 1.00 93.31 337 SER A C 1
ATOM 2681 O O . SER A 1 337 ? 6.184 -6.724 -30.148 1.00 93.31 337 SER A O 1
ATOM 2683 N N . TYR A 1 338 ? 7.216 -4.727 -30.098 1.00 94.06 338 TYR A N 1
ATOM 2684 C CA . TYR A 1 338 ? 6.018 -3.927 -30.284 1.00 94.06 338 TYR A CA 1
ATOM 2685 C C . TYR A 1 338 ? 6.374 -2.699 -31.109 1.00 94.06 338 TYR A C 1
ATOM 2687 O O . TYR A 1 338 ? 7.245 -1.916 -30.724 1.00 94.06 338 TYR A O 1
ATOM 2695 N N . THR A 1 339 ? 5.703 -2.547 -32.245 1.00 92.00 339 THR A N 1
ATOM 2696 C CA . THR A 1 339 ? 5.881 -1.400 -33.133 1.00 92.00 339 THR A CA 1
ATOM 2697 C C . THR A 1 339 ? 4.683 -0.481 -32.990 1.00 92.00 339 THR A C 1
ATOM 2699 O O . THR A 1 339 ? 3.543 -0.901 -33.176 1.00 92.00 339 THR A O 1
ATOM 2702 N N . PHE A 1 340 ? 4.942 0.780 -32.671 1.00 90.94 340 PHE A N 1
ATOM 2703 C CA . PHE A 1 340 ? 3.922 1.807 -32.513 1.00 90.94 340 PHE A CA 1
ATOM 2704 C C . PHE A 1 340 ? 4.467 3.121 -33.056 1.00 90.94 340 PHE A C 1
ATOM 2706 O O . PHE A 1 340 ? 5.645 3.428 -32.901 1.00 90.94 340 PHE A O 1
ATOM 2713 N N . GLY A 1 341 ? 3.644 3.923 -33.717 1.00 85.06 341 GLY A N 1
ATOM 2714 C CA . GLY A 1 341 ? 4.139 5.078 -34.463 1.00 85.06 341 GLY A CA 1
ATOM 2715 C C . GLY A 1 341 ? 3.039 5.929 -35.061 1.00 85.06 341 GLY A C 1
ATOM 2716 O O . GLY A 1 341 ? 1.906 5.476 -35.216 1.00 85.06 341 GLY A O 1
ATOM 2717 N N . THR A 1 342 ? 3.406 7.143 -35.452 1.00 83.25 342 THR A N 1
ATOM 2718 C CA . THR A 1 342 ? 2.712 7.885 -36.510 1.00 83.25 342 THR A CA 1
ATOM 2719 C C . THR A 1 342 ? 3.409 7.616 -37.850 1.00 83.25 342 THR A C 1
ATOM 2721 O O . THR A 1 342 ? 4.448 6.957 -37.894 1.00 83.25 342 THR A O 1
ATOM 2724 N N . GLU A 1 343 ? 2.860 8.114 -38.961 1.00 83.38 343 GLU A N 1
ATOM 2725 C CA . GLU A 1 343 ? 3.499 7.983 -40.285 1.00 83.38 343 GLU A CA 1
ATOM 2726 C C . GLU A 1 343 ? 4.909 8.612 -40.324 1.00 83.38 343 GLU A C 1
ATOM 2728 O O . GLU A 1 343 ? 5.808 8.114 -41.008 1.00 83.38 343 GLU A O 1
ATOM 2733 N N . ASP A 1 344 ? 5.116 9.665 -39.531 1.00 83.12 344 ASP A N 1
ATOM 2734 C CA . ASP A 1 344 ? 6.373 10.415 -39.473 1.00 83.12 344 ASP A CA 1
ATOM 2735 C C . ASP A 1 344 ? 7.408 9.798 -38.518 1.00 83.12 344 ASP A C 1
ATOM 2737 O O . ASP A 1 344 ? 8.613 9.984 -38.705 1.00 83.12 344 ASP A O 1
ATOM 2741 N N . GLN A 1 345 ? 6.960 9.055 -37.500 1.00 82.25 345 GLN A N 1
ATOM 2742 C CA . GLN A 1 345 ? 7.822 8.508 -36.456 1.00 82.25 345 GLN A CA 1
ATOM 2743 C C . GLN A 1 345 ? 7.357 7.117 -36.034 1.00 82.25 345 GLN A C 1
ATOM 2745 O O . GLN A 1 345 ? 6.314 6.957 -35.398 1.00 82.25 345 GLN A O 1
ATOM 2750 N N . ILE A 1 346 ? 8.182 6.115 -36.329 1.00 87.75 346 ILE A N 1
ATOM 2751 C CA . ILE A 1 346 ? 7.930 4.722 -35.957 1.00 87.75 346 ILE A CA 1
ATOM 2752 C C . ILE A 1 346 ? 8.857 4.359 -34.803 1.00 87.75 346 ILE A C 1
ATOM 2754 O O . ILE A 1 346 ? 10.075 4.494 -34.913 1.00 87.75 346 ILE A O 1
ATOM 2758 N N . ILE A 1 347 ? 8.285 3.885 -33.699 1.00 88.56 347 ILE A N 1
ATOM 2759 C CA . ILE A 1 347 ? 9.026 3.347 -32.563 1.00 88.56 347 ILE A CA 1
ATOM 2760 C C . ILE A 1 347 ? 8.936 1.826 -32.617 1.00 88.56 347 ILE A C 1
ATOM 2762 O O . ILE A 1 347 ? 7.849 1.250 -32.560 1.00 88.56 347 ILE A O 1
ATOM 2766 N N . GLU A 1 348 ? 10.088 1.174 -32.713 1.00 91.56 348 GLU A N 1
ATOM 2767 C CA . GLU A 1 348 ? 10.214 -0.275 -32.587 1.00 91.56 348 GLU A CA 1
ATOM 2768 C C . GLU A 1 348 ? 10.822 -0.602 -31.226 1.00 91.56 348 GLU A C 1
ATOM 2770 O O . GLU A 1 348 ? 11.979 -0.269 -30.952 1.00 91.56 348 GLU A O 1
ATOM 2775 N N . SER A 1 349 ? 10.042 -1.261 -30.376 1.00 90.56 349 SER A N 1
ATOM 2776 C CA . SER A 1 349 ? 10.495 -1.759 -29.082 1.00 90.56 349 SER A CA 1
ATOM 2777 C C . SER A 1 349 ? 10.845 -3.233 -29.171 1.00 90.56 349 SER A C 1
ATOM 2779 O O . SER A 1 349 ? 10.027 -4.019 -29.635 1.00 90.56 349 SER A O 1
ATOM 2781 N N . PHE A 1 350 ? 12.014 -3.613 -28.663 1.00 91.62 350 PHE A N 1
ATOM 2782 C CA . PHE A 1 350 ? 12.482 -4.991 -28.546 1.00 91.62 350 PHE A CA 1
ATOM 2783 C C . PHE A 1 350 ? 12.834 -5.284 -27.091 1.00 91.62 350 PHE A C 1
ATOM 2785 O O . PHE A 1 350 ? 13.588 -4.535 -26.469 1.00 91.62 350 PHE A O 1
ATOM 2792 N N . PHE A 1 351 ? 12.289 -6.369 -26.549 1.00 91.44 351 PHE A N 1
ATOM 2793 C CA . PHE A 1 351 ? 12.551 -6.805 -25.181 1.00 91.44 351 PHE A CA 1
ATOM 2794 C C . PHE A 1 351 ? 13.203 -8.181 -25.226 1.00 91.44 351 PHE A C 1
ATOM 2796 O O . PHE A 1 351 ? 12.563 -9.184 -25.534 1.00 91.44 351 PHE A O 1
ATOM 2803 N N . LEU A 1 352 ? 14.498 -8.215 -24.926 1.00 86.75 352 LEU A N 1
ATOM 2804 C CA . LEU A 1 352 ? 15.301 -9.430 -24.869 1.00 86.75 352 LEU A CA 1
ATOM 2805 C C . LEU A 1 352 ? 15.305 -9.975 -23.439 1.00 86.75 352 LEU A C 1
ATOM 2807 O O . LEU A 1 352 ? 16.352 -10.131 -22.817 1.00 86.75 352 LEU A O 1
ATOM 2811 N N . THR A 1 353 ? 14.114 -10.238 -22.902 1.00 76.00 353 THR A N 1
ATOM 2812 C CA . THR A 1 353 ? 13.952 -10.929 -21.622 1.00 76.00 353 THR A CA 1
ATOM 2813 C C . THR A 1 353 ? 13.723 -12.404 -21.912 1.00 76.00 353 THR A C 1
ATOM 2815 O O . THR A 1 353 ? 12.829 -12.769 -22.674 1.00 76.00 353 THR A O 1
ATOM 2818 N N . GLY A 1 354 ? 14.528 -13.290 -21.324 1.00 84.31 354 GLY A N 1
ATOM 2819 C CA . GLY A 1 354 ? 14.392 -14.743 -21.512 1.00 84.31 354 GLY A CA 1
ATOM 2820 C C . GLY A 1 354 ? 13.087 -15.330 -20.951 1.00 84.31 354 GLY A C 1
ATOM 2821 O O . GLY A 1 354 ? 12.883 -16.542 -21.002 1.00 84.31 354 GLY A O 1
ATOM 2822 N N . CYS A 1 355 ? 12.210 -14.486 -20.406 1.00 93.56 355 CYS A N 1
ATOM 2823 C CA . CYS A 1 355 ? 10.951 -14.829 -19.770 1.00 93.56 355 CYS A CA 1
ATOM 2824 C C . CYS A 1 355 ? 9.830 -13.856 -20.179 1.00 93.56 355 CYS A C 1
ATOM 2826 O O . CYS A 1 355 ? 10.066 -12.815 -20.801 1.00 93.56 355 CYS A O 1
ATOM 2828 N N . LYS A 1 356 ? 8.594 -14.208 -19.812 1.00 96.12 356 LYS A N 1
ATOM 2829 C CA . LYS A 1 356 ? 7.428 -13.336 -19.978 1.00 96.12 356 LYS A CA 1
ATOM 2830 C C . LYS A 1 356 ? 7.421 -12.228 -18.923 1.00 96.12 356 LYS A C 1
ATOM 2832 O O . LYS A 1 356 ? 7.860 -12.408 -17.789 1.00 96.12 356 LYS A O 1
ATOM 2837 N N . PHE A 1 357 ? 6.802 -11.118 -19.281 1.00 97.31 357 PHE A N 1
ATOM 2838 C CA . PHE A 1 357 ? 6.398 -10.073 -18.361 1.00 97.31 357 PHE A CA 1
ATOM 2839 C C . PHE A 1 357 ? 5.128 -10.461 -17.614 1.00 97.31 357 PHE A C 1
ATOM 2841 O O . PHE A 1 357 ? 4.188 -11.020 -18.188 1.00 97.31 357 PHE A O 1
ATOM 2848 N N . VAL A 1 358 ? 5.084 -10.112 -16.333 1.00 97.00 358 VAL A N 1
ATOM 2849 C CA . VAL A 1 358 ? 3.949 -10.326 -15.439 1.00 97.00 358 VAL A CA 1
ATOM 2850 C C . VAL A 1 358 ? 3.614 -9.040 -14.687 1.00 97.00 358 VAL A C 1
ATOM 2852 O O . VAL A 1 358 ? 4.499 -8.306 -14.247 1.00 97.00 358 VAL A O 1
ATOM 2855 N N . LYS A 1 359 ? 2.317 -8.762 -14.523 1.00 96.69 359 LYS A N 1
ATOM 2856 C CA . LYS A 1 359 ? 1.822 -7.640 -13.716 1.00 96.69 359 LYS A CA 1
ATOM 2857 C C . LYS A 1 359 ? 1.599 -8.115 -12.288 1.00 96.69 359 LYS A C 1
ATOM 2859 O O . LYS A 1 359 ? 0.530 -8.633 -11.969 1.00 96.69 359 LYS A O 1
ATOM 2864 N N . ILE A 1 360 ? 2.606 -7.996 -11.434 1.00 96.69 360 ILE A N 1
ATOM 2865 C CA . ILE A 1 360 ? 2.507 -8.452 -10.044 1.00 96.69 360 ILE A CA 1
ATOM 2866 C C . ILE A 1 360 ? 1.721 -7.462 -9.191 1.00 96.69 360 ILE A C 1
ATOM 2868 O O . ILE A 1 360 ? 1.899 -6.250 -9.303 1.00 96.69 360 ILE A O 1
ATOM 2872 N N . TYR A 1 361 ? 0.877 -7.978 -8.299 1.00 95.50 361 TYR A N 1
ATOM 2873 C CA . TYR A 1 361 ? 0.201 -7.153 -7.290 1.00 95.50 361 TYR A CA 1
ATOM 2874 C C . TYR A 1 361 ? 0.372 -7.674 -5.866 1.00 95.50 361 TYR A C 1
ATOM 2876 O O . TYR A 1 361 ? 0.085 -6.949 -4.917 1.00 95.50 361 TYR A O 1
ATOM 2884 N N . LYS A 1 362 ? 0.830 -8.914 -5.688 1.00 95.75 362 LYS A N 1
ATOM 2885 C CA . LYS A 1 362 ? 0.998 -9.512 -4.367 1.00 95.75 362 LYS A CA 1
ATOM 2886 C C . LYS A 1 362 ? 2.109 -10.548 -4.399 1.00 95.75 362 LYS A C 1
ATOM 2888 O O . LYS A 1 362 ? 2.201 -11.310 -5.355 1.00 95.75 362 LYS A O 1
ATOM 2893 N N . LEU A 1 363 ? 2.942 -10.581 -3.370 1.00 96.25 363 LEU A N 1
ATOM 2894 C CA . LEU A 1 363 ? 4.027 -11.548 -3.231 1.00 96.25 363 LEU A CA 1
ATOM 2895 C C . LEU A 1 363 ? 4.307 -11.841 -1.763 1.00 96.25 363 LEU A C 1
ATOM 2897 O O . LEU A 1 363 ? 4.052 -11.011 -0.891 1.00 96.25 363 LEU A O 1
ATOM 2901 N N . LYS A 1 364 ? 4.849 -13.019 -1.491 1.00 94.44 364 LYS A N 1
ATOM 2902 C CA . LYS A 1 364 ? 5.283 -13.426 -0.160 1.00 94.44 364 LYS A CA 1
ATOM 2903 C C . LYS A 1 364 ? 6.802 -13.458 -0.108 1.00 94.44 364 LYS A C 1
ATOM 2905 O O . LYS A 1 364 ? 7.446 -13.994 -1.008 1.00 94.44 364 LYS A O 1
ATOM 2910 N N . LEU A 1 365 ? 7.366 -12.893 0.954 1.00 88.88 365 LEU A N 1
ATOM 2911 C CA . LEU A 1 365 ? 8.797 -12.982 1.221 1.00 88.88 365 LEU A CA 1
ATOM 2912 C C . LEU A 1 365 ? 9.052 -14.137 2.186 1.00 88.88 365 LEU A C 1
ATOM 2914 O O . LEU A 1 365 ? 8.555 -14.116 3.307 1.00 88.88 365 LEU A O 1
ATOM 2918 N N . ALA A 1 366 ? 9.842 -15.121 1.757 1.00 84.94 366 ALA A N 1
ATOM 2919 C CA . ALA A 1 366 ? 10.342 -16.157 2.662 1.00 84.94 366 ALA A CA 1
ATOM 2920 C C . ALA A 1 366 ? 11.379 -15.583 3.642 1.00 84.94 366 ALA A C 1
ATOM 2922 O O . ALA A 1 366 ? 11.399 -15.940 4.815 1.00 84.94 366 ALA A O 1
ATOM 2923 N N . GLU A 1 367 ? 12.210 -14.659 3.156 1.00 84.69 367 GLU A N 1
ATOM 2924 C CA . GLU A 1 367 ? 13.287 -14.028 3.909 1.00 84.69 367 GLU A CA 1
ATOM 2925 C C . GLU A 1 367 ? 13.246 -12.514 3.666 1.00 84.69 367 GLU A C 1
ATOM 2927 O O . GLU A 1 367 ? 13.099 -12.041 2.534 1.00 84.69 367 GLU A O 1
ATOM 2932 N N . LEU A 1 368 ? 13.344 -11.729 4.740 1.00 84.25 368 LEU A N 1
ATOM 2933 C CA . LEU A 1 368 ? 13.210 -10.272 4.664 1.00 84.25 368 LEU A CA 1
ATOM 2934 C C . LEU A 1 368 ? 14.488 -9.588 4.135 1.00 84.25 368 LEU A C 1
ATOM 2936 O O . LEU A 1 368 ? 14.445 -8.431 3.727 1.00 84.25 368 LEU A O 1
ATOM 2940 N N . ASP A 1 369 ? 15.608 -10.311 4.046 1.00 84.06 369 ASP A N 1
ATOM 2941 C CA . ASP A 1 369 ? 16.839 -9.863 3.377 1.00 84.06 369 ASP A CA 1
ATOM 2942 C C . ASP A 1 369 ? 16.647 -9.644 1.867 1.00 84.06 369 ASP A C 1
ATOM 2944 O O . ASP A 1 369 ? 17.239 -8.724 1.297 1.00 84.06 369 ASP A O 1
ATOM 2948 N N . LYS A 1 370 ? 15.737 -10.397 1.235 1.00 89.81 370 LYS A N 1
ATOM 2949 C CA . LYS A 1 370 ? 15.373 -10.232 -0.178 1.00 89.81 370 LYS A CA 1
ATOM 2950 C C . LYS A 1 370 ? 14.609 -8.946 -0.452 1.00 89.81 370 LYS A C 1
ATOM 2952 O O . LYS A 1 370 ? 14.570 -8.509 -1.601 1.00 89.81 370 LYS A O 1
ATOM 2957 N N . LEU A 1 371 ? 14.043 -8.304 0.575 1.00 91.44 371 LEU A N 1
ATOM 2958 C CA . LEU A 1 371 ? 13.309 -7.046 0.425 1.00 91.44 371 LEU A CA 1
ATOM 2959 C C . LEU A 1 371 ? 14.161 -5.982 -0.264 1.00 91.44 371 LEU A C 1
ATOM 2961 O O . LEU A 1 371 ? 13.644 -5.253 -1.106 1.00 91.44 371 LEU A O 1
ATOM 2965 N N . ARG A 1 372 ? 15.463 -5.924 0.051 1.00 90.81 372 ARG A N 1
ATOM 2966 C CA . ARG A 1 372 ? 16.351 -4.921 -0.539 1.00 90.81 372 ARG A CA 1
ATOM 2967 C C . ARG A 1 372 ? 16.467 -5.084 -2.049 1.00 90.81 372 ARG A C 1
ATOM 2969 O O . ARG A 1 372 ? 16.226 -4.151 -2.809 1.00 90.81 372 ARG A O 1
ATOM 2976 N N . ALA A 1 373 ? 16.811 -6.297 -2.469 1.00 91.88 373 ALA A N 1
ATOM 2977 C CA . ALA A 1 373 ? 16.976 -6.638 -3.873 1.00 91.88 373 ALA A CA 1
ATOM 2978 C C . ALA A 1 373 ? 15.651 -6.526 -4.645 1.00 91.88 373 ALA A C 1
ATOM 2980 O O . ALA A 1 373 ? 15.640 -6.019 -5.766 1.00 91.88 373 ALA A O 1
ATOM 2981 N N . LEU A 1 374 ? 14.533 -6.912 -4.020 1.00 94.44 374 LEU A N 1
ATOM 2982 C CA . LEU A 1 374 ? 13.193 -6.728 -4.570 1.00 94.44 374 LEU A CA 1
ATOM 2983 C C . LEU A 1 374 ? 12.889 -5.247 -4.816 1.00 94.44 374 LEU A C 1
ATOM 2985 O O . LEU A 1 374 ? 12.508 -4.881 -5.922 1.00 94.44 374 LEU A O 1
ATOM 2989 N N . VAL A 1 375 ? 13.065 -4.386 -3.811 1.00 93.81 375 VAL A N 1
ATOM 2990 C CA . VAL A 1 375 ? 12.790 -2.946 -3.931 1.00 93.81 375 VAL A CA 1
ATOM 2991 C C . VAL A 1 375 ? 13.671 -2.303 -5.008 1.00 93.81 375 VAL A C 1
ATOM 2993 O O . VAL A 1 375 ? 13.154 -1.550 -5.835 1.00 93.81 375 VAL A O 1
ATOM 2996 N N . SER A 1 376 ? 14.962 -2.644 -5.069 1.00 91.62 376 SER A N 1
ATOM 2997 C CA . SER A 1 376 ? 15.865 -2.214 -6.148 1.00 91.62 376 SER A CA 1
ATOM 2998 C C . SER A 1 376 ? 15.375 -2.636 -7.540 1.00 91.62 376 SER A C 1
ATOM 3000 O O . SER A 1 376 ? 15.329 -1.816 -8.466 1.00 91.62 376 SER A O 1
ATOM 3002 N N . GLY A 1 377 ? 14.983 -3.905 -7.698 1.00 93.75 377 GLY A N 1
ATOM 3003 C CA . GLY A 1 377 ? 14.452 -4.436 -8.954 1.00 93.75 377 GLY A CA 1
ATOM 3004 C C . GLY A 1 377 ? 13.162 -3.729 -9.367 1.00 93.75 377 GLY A C 1
ATOM 3005 O O . GLY A 1 377 ? 13.053 -3.232 -10.488 1.00 93.75 377 GLY A O 1
ATOM 3006 N N . LEU A 1 378 ? 12.220 -3.571 -8.431 1.00 94.75 378 LEU A N 1
ATOM 3007 C CA . LEU A 1 378 ? 10.965 -2.850 -8.656 1.00 94.75 378 LEU A CA 1
ATOM 3008 C C . LEU A 1 378 ? 11.202 -1.402 -9.088 1.00 94.75 378 LEU A C 1
ATOM 3010 O O . LEU A 1 378 ? 10.563 -0.938 -10.025 1.00 94.75 378 LEU A O 1
ATOM 3014 N N . ARG A 1 379 ? 12.141 -0.686 -8.459 1.00 92.06 379 ARG A N 1
ATOM 3015 C CA . ARG A 1 379 ? 12.497 0.688 -8.855 1.00 92.06 379 ARG A CA 1
ATOM 3016 C C . ARG A 1 379 ? 13.042 0.754 -10.279 1.00 92.06 379 ARG A C 1
ATOM 3018 O O . ARG A 1 379 ? 12.663 1.650 -11.031 1.00 92.06 379 ARG A O 1
ATOM 3025 N N . SER A 1 380 ? 13.905 -0.190 -10.648 1.00 90.50 380 SER A N 1
ATOM 3026 C CA . SER A 1 380 ? 14.474 -0.280 -11.999 1.00 90.50 380 SER A CA 1
ATOM 3027 C C . SER A 1 380 ? 13.378 -0.486 -13.045 1.00 90.50 380 SER A C 1
ATOM 3029 O O . SER A 1 380 ? 13.338 0.224 -14.048 1.00 90.50 380 SER A O 1
ATOM 3031 N N . TRP A 1 381 ? 12.426 -1.376 -12.770 1.00 94.00 381 TRP A N 1
ATOM 3032 C CA . TRP A 1 381 ? 11.309 -1.628 -13.677 1.00 94.00 381 TRP A CA 1
ATOM 3033 C C . TRP A 1 381 ? 10.258 -0.523 -13.678 1.00 94.00 381 TRP A C 1
ATOM 3035 O O . TRP A 1 381 ? 9.736 -0.202 -14.739 1.00 94.00 381 TRP A O 1
ATOM 3045 N N . CYS A 1 382 ? 9.995 0.146 -12.555 1.00 92.31 382 CYS A N 1
ATOM 3046 C CA . CYS A 1 382 ? 9.174 1.358 -12.541 1.00 92.31 382 CYS A CA 1
ATOM 3047 C C . CYS A 1 382 ? 9.770 2.459 -13.430 1.00 92.31 382 CYS A C 1
ATOM 3049 O O . CYS A 1 382 ? 9.022 3.141 -14.125 1.00 92.31 382 CYS A O 1
ATOM 3051 N N . LEU A 1 383 ? 11.099 2.600 -13.469 1.00 88.06 383 LEU A N 1
ATOM 3052 C CA . LEU A 1 383 ? 11.758 3.533 -14.381 1.00 88.06 383 LEU A CA 1
ATOM 3053 C C . LEU A 1 383 ? 11.533 3.158 -15.850 1.00 88.06 383 LEU A C 1
ATOM 3055 O O . LEU A 1 383 ? 11.132 4.016 -16.634 1.00 88.06 383 LEU A O 1
ATOM 3059 N N . VAL A 1 384 ? 11.757 1.891 -16.218 1.00 90.31 384 VAL A N 1
ATOM 3060 C CA . VAL A 1 384 ? 11.512 1.399 -17.586 1.00 90.31 384 VAL A CA 1
ATOM 3061 C C . VAL A 1 384 ? 10.044 1.596 -17.971 1.00 90.31 384 VAL A C 1
ATOM 3063 O O . VAL A 1 384 ? 9.756 2.158 -19.026 1.00 90.31 384 VAL A O 1
ATOM 3066 N N . ASN A 1 385 ? 9.119 1.226 -17.083 1.00 92.38 385 ASN A N 1
ATOM 3067 C CA . ASN A 1 385 ? 7.680 1.410 -17.258 1.00 92.38 385 ASN A CA 1
ATOM 3068 C C . ASN A 1 385 ? 7.324 2.885 -17.482 1.00 92.38 385 ASN A C 1
ATOM 3070 O O . ASN A 1 385 ? 6.529 3.190 -18.367 1.00 92.38 385 ASN A O 1
ATOM 3074 N N . ASN A 1 386 ? 7.932 3.813 -16.736 1.00 87.75 386 ASN A N 1
ATOM 3075 C CA . ASN A 1 386 ? 7.709 5.248 -16.921 1.00 87.75 386 ASN A CA 1
ATOM 3076 C C . ASN A 1 386 ? 8.195 5.733 -18.300 1.00 87.75 386 ASN A C 1
ATOM 3078 O O . ASN A 1 386 ? 7.480 6.462 -18.985 1.00 87.75 386 ASN A O 1
ATOM 3082 N N . VAL A 1 387 ? 9.372 5.279 -18.751 1.00 85.69 387 VAL A N 1
ATOM 3083 C CA . VAL A 1 387 ? 9.888 5.589 -20.098 1.00 85.69 387 VAL A CA 1
ATOM 3084 C C . VAL A 1 387 ? 8.929 5.080 -21.175 1.00 85.69 387 VAL A C 1
ATOM 3086 O O . VAL A 1 387 ? 8.546 5.842 -22.061 1.00 85.69 387 VAL A O 1
ATOM 3089 N N . VAL A 1 388 ? 8.493 3.820 -21.080 1.00 89.12 388 VAL A N 1
ATOM 3090 C CA . VAL A 1 388 ? 7.558 3.215 -22.042 1.00 89.12 388 VAL A CA 1
ATOM 3091 C C . VAL A 1 388 ? 6.220 3.956 -22.054 1.00 89.12 388 VAL A C 1
ATOM 3093 O O . VAL A 1 388 ? 5.725 4.290 -23.130 1.00 89.12 388 VAL A O 1
ATOM 3096 N N . ARG A 1 389 ? 5.649 4.276 -20.885 1.00 88.06 389 ARG A N 1
ATOM 3097 C CA . ARG A 1 389 ? 4.395 5.044 -20.800 1.00 88.06 389 ARG A CA 1
ATOM 3098 C C . ARG A 1 389 ? 4.504 6.378 -21.514 1.00 88.06 389 ARG A C 1
ATOM 3100 O O . ARG A 1 389 ? 3.606 6.716 -22.280 1.00 88.06 389 ARG A O 1
ATOM 3107 N N . ASN A 1 390 ? 5.592 7.110 -21.303 1.00 83.94 390 ASN A N 1
ATOM 3108 C CA . ASN A 1 390 ? 5.737 8.418 -21.923 1.00 83.94 390 ASN A CA 1
ATOM 3109 C C . ASN A 1 390 ? 5.900 8.313 -23.447 1.00 83.94 390 ASN A C 1
ATOM 3111 O O . ASN A 1 390 ? 5.298 9.103 -24.173 1.00 83.94 390 ASN A O 1
ATOM 3115 N N . LEU A 1 391 ? 6.612 7.291 -23.945 1.00 83.25 391 LEU A N 1
ATOM 3116 C CA . LEU A 1 391 ? 6.684 7.011 -25.385 1.00 83.25 391 LEU A CA 1
ATOM 3117 C C . LEU A 1 391 ? 5.295 6.711 -25.974 1.00 83.25 391 LEU A C 1
ATOM 3119 O O . LEU A 1 391 ? 4.954 7.231 -27.035 1.00 83.25 391 LEU A O 1
ATOM 3123 N N . LEU A 1 392 ? 4.472 5.917 -25.280 1.00 85.81 392 LEU A N 1
ATOM 3124 C CA . LEU A 1 392 ? 3.105 5.594 -25.710 1.00 85.81 392 LEU A CA 1
ATOM 3125 C C . LEU A 1 392 ? 2.175 6.821 -25.671 1.00 85.81 392 LEU A C 1
ATOM 3127 O O . LEU A 1 392 ? 1.381 7.030 -26.588 1.00 85.81 392 LEU A O 1
ATOM 3131 N N . GLN A 1 393 ? 2.273 7.656 -24.633 1.00 83.75 393 GLN A N 1
ATOM 3132 C CA . GLN A 1 393 ? 1.448 8.862 -24.485 1.00 83.75 393 GLN A CA 1
ATOM 3133 C C . GLN A 1 393 ? 1.781 9.942 -25.518 1.00 83.75 393 GLN A C 1
ATOM 3135 O O . GLN A 1 393 ? 0.873 10.637 -25.981 1.00 83.75 393 GLN A O 1
ATOM 3140 N N . GLY A 1 394 ? 3.053 10.064 -25.916 1.00 77.50 394 GLY A N 1
ATOM 3141 C CA . GLY A 1 394 ? 3.473 10.972 -26.985 1.00 77.50 394 GLY A CA 1
ATOM 3142 C C . GLY A 1 394 ? 2.685 10.765 -28.284 1.00 77.50 394 GLY A C 1
ATOM 3143 O O . GLY A 1 394 ? 2.361 11.734 -28.966 1.00 77.50 394 GLY A O 1
ATOM 3144 N N . GLN A 1 395 ? 2.272 9.527 -28.575 1.00 72.69 395 GLN A N 1
ATOM 3145 C CA . GLN A 1 395 ? 1.483 9.200 -29.770 1.00 72.69 395 GLN A CA 1
ATOM 3146 C C . GLN A 1 395 ? 0.015 9.596 -29.672 1.00 72.69 395 GLN A C 1
ATOM 3148 O O . GLN A 1 395 ? -0.599 10.003 -30.655 1.00 72.69 395 GLN A O 1
ATOM 3153 N N . GLN A 1 396 ? -0.572 9.480 -28.482 1.00 73.50 396 GLN A N 1
ATOM 3154 C CA . GLN A 1 396 ? -1.981 9.820 -28.299 1.00 73.50 396 GLN A CA 1
ATOM 3155 C C . GLN A 1 396 ? -2.214 11.326 -28.460 1.00 73.50 396 GLN A C 1
ATOM 3157 O O . GLN A 1 396 ? -3.254 11.737 -28.972 1.00 73.50 396 GLN A O 1
ATOM 3162 N N . LYS A 1 397 ? -1.233 12.151 -28.070 1.00 72.31 397 LYS A N 1
ATOM 3163 C CA . LYS A 1 397 ? -1.306 13.608 -28.227 1.00 72.31 397 LYS A CA 1
ATOM 3164 C C . LYS A 1 397 ? -1.251 14.033 -29.697 1.00 72.31 397 LYS A C 1
ATOM 3166 O O . LYS A 1 397 ? -2.093 14.822 -30.116 1.00 72.31 397 LYS A O 1
ATOM 3171 N N . THR A 1 398 ? -0.340 13.470 -30.494 1.00 64.94 398 THR A N 1
ATOM 3172 C CA . THR A 1 398 ? -0.201 13.810 -31.924 1.00 64.94 398 THR A CA 1
ATOM 3173 C C . THR A 1 398 ? -1.404 13.378 -32.762 1.00 64.94 398 THR A C 1
ATOM 3175 O O . THR A 1 398 ? -1.782 14.086 -33.690 1.00 64.94 398 THR A O 1
ATOM 3178 N N . ALA A 1 399 ? -2.067 12.276 -32.403 1.00 61.41 399 ALA A N 1
ATOM 3179 C CA . ALA A 1 399 ? -3.294 11.843 -33.071 1.00 61.41 399 ALA A CA 1
ATOM 3180 C C . ALA A 1 399 ? -4.526 12.719 -32.743 1.00 61.41 399 ALA A C 1
ATOM 3182 O O . ALA A 1 399 ? -5.507 12.695 -33.487 1.00 61.41 399 ALA A O 1
ATOM 3183 N N . GLY A 1 400 ? -4.502 13.475 -31.636 1.00 58.62 400 GLY A N 1
ATOM 3184 C CA . GLY A 1 400 ? -5.654 14.229 -31.123 1.00 58.62 400 GLY A CA 1
ATOM 3185 C C . GLY A 1 400 ? -5.610 15.749 -31.322 1.00 58.62 400 GLY A C 1
ATOM 3186 O O . GLY A 1 400 ? -6.658 16.393 -31.255 1.00 58.62 400 GLY A O 1
ATOM 3187 N N . SER A 1 401 ? -4.442 16.350 -31.569 1.00 51.59 401 SER A N 1
ATOM 3188 C CA . SER A 1 401 ? -4.288 17.810 -31.639 1.00 51.59 401 SER A CA 1
ATOM 3189 C C . SER A 1 401 ? -4.194 18.329 -33.081 1.00 51.59 401 SER A C 1
ATOM 3191 O O . SER A 1 401 ? -3.106 18.547 -33.605 1.00 51.59 401 SER A O 1
ATOM 3193 N N . SER A 1 402 ? -5.336 18.592 -33.726 1.00 49.12 402 SER A N 1
ATOM 3194 C CA . SER A 1 402 ? -5.385 19.475 -34.911 1.00 49.12 402 SER A CA 1
ATOM 3195 C C . SER A 1 402 ? -5.674 20.939 -34.568 1.00 49.12 402 SER A C 1
ATOM 3197 O O . SER A 1 402 ? -5.807 21.751 -35.477 1.00 49.12 402 SER A O 1
ATOM 3199 N N . GLN A 1 403 ? -5.777 21.318 -33.292 1.00 45.19 403 GLN A N 1
ATOM 3200 C CA . GLN A 1 403 ? -5.955 22.718 -32.910 1.00 45.19 403 GLN A CA 1
ATOM 3201 C C . GLN A 1 403 ? -5.473 22.979 -31.478 1.00 45.19 403 GLN A C 1
ATOM 3203 O O . GLN A 1 403 ? -5.877 22.288 -30.548 1.00 45.19 403 GLN A O 1
ATOM 3208 N N . THR A 1 404 ? -4.688 24.051 -31.358 1.00 39.88 404 THR A N 1
ATOM 3209 C CA . THR A 1 404 ? -4.227 24.791 -30.167 1.00 39.88 404 THR A CA 1
ATOM 3210 C C . THR A 1 404 ? -2.923 24.348 -29.481 1.00 39.88 404 THR A C 1
ATOM 3212 O O . THR A 1 404 ? -2.813 23.266 -28.917 1.00 39.88 404 THR A O 1
ATOM 3215 N N . ASP A 1 405 ? -1.978 25.294 -29.561 1.00 40.16 405 ASP A N 1
ATOM 3216 C CA . ASP A 1 405 ? -0.718 25.515 -28.845 1.00 40.16 405 ASP A CA 1
ATOM 3217 C C . ASP A 1 405 ? 0.423 24.504 -29.028 1.00 40.16 405 ASP A C 1
ATOM 3219 O O . ASP A 1 405 ? 0.840 23.779 -28.127 1.00 40.16 405 ASP A O 1
ATOM 3223 N N . GLU A 1 406 ? 1.007 24.583 -30.231 1.00 45.69 406 GLU A N 1
ATOM 3224 C CA . GLU A 1 406 ? 2.416 24.295 -30.500 1.00 45.69 406 GLU A CA 1
ATOM 3225 C C . GLU A 1 406 ? 3.330 25.177 -29.636 1.00 45.69 406 GLU A C 1
ATOM 3227 O O . GLU A 1 406 ? 3.623 26.322 -29.961 1.00 45.69 406 GLU A O 1
ATOM 3232 N N . LEU A 1 407 ? 3.802 24.613 -28.539 1.00 46.84 407 LEU A N 1
ATOM 3233 C CA . LEU A 1 407 ? 5.159 24.711 -28.001 1.00 46.84 407 LEU A CA 1
ATOM 3234 C C . LEU A 1 407 ? 5.258 23.422 -27.172 1.00 46.84 407 LEU A C 1
ATOM 3236 O O . LEU A 1 407 ? 4.289 23.016 -26.545 1.00 46.84 407 LEU A O 1
ATOM 3240 N N . TRP A 1 408 ? 6.248 22.557 -27.336 1.00 45.38 408 TRP A N 1
ATOM 3241 C CA . TRP A 1 408 ? 7.375 22.503 -26.402 1.00 45.38 408 TRP A CA 1
ATOM 3242 C C . TRP A 1 408 ? 8.429 21.462 -26.855 1.00 45.38 408 TRP A C 1
ATOM 3244 O O . TRP A 1 408 ? 9.368 21.189 -26.123 1.00 45.38 408 TRP A O 1
ATOM 3254 N N . LEU A 1 409 ? 8.323 20.918 -28.078 1.00 37.34 409 LEU A N 1
ATOM 3255 C CA . LEU A 1 409 ? 9.122 19.757 -28.513 1.00 37.34 409 LEU A CA 1
ATOM 3256 C C . LEU A 1 409 ? 9.863 19.916 -29.842 1.00 37.34 409 LEU A C 1
ATOM 3258 O O . LEU A 1 409 ? 11.041 19.571 -29.951 1.00 37.34 409 LEU A O 1
ATOM 3262 N N . ASN A 1 410 ? 9.196 20.454 -30.864 1.00 39.22 410 ASN A N 1
ATOM 3263 C CA . ASN A 1 410 ? 9.737 20.412 -32.224 1.00 39.22 410 ASN A CA 1
ATOM 3264 C C . ASN A 1 410 ? 10.942 21.341 -32.447 1.00 39.22 410 ASN A C 1
ATOM 3266 O O . ASN A 1 410 ? 11.752 21.060 -33.328 1.00 39.22 410 ASN A O 1
ATOM 3270 N N . ASP A 1 411 ? 11.127 22.376 -31.623 1.00 38.75 411 ASP A N 1
ATOM 3271 C CA . ASP A 1 411 ? 12.193 23.365 -31.833 1.00 38.75 411 ASP A CA 1
ATOM 3272 C C . ASP A 1 411 ? 13.490 23.069 -31.054 1.00 38.75 411 ASP A C 1
ATOM 3274 O O . ASP A 1 411 ? 14.581 23.425 -31.506 1.00 38.75 411 ASP A O 1
ATOM 3278 N N . MET A 1 412 ? 13.429 22.374 -29.911 1.00 37.56 412 MET A N 1
ATOM 3279 C CA . MET A 1 412 ? 14.613 22.158 -29.056 1.00 37.56 412 MET A CA 1
ATOM 3280 C C . MET A 1 412 ? 15.355 20.843 -29.323 1.00 37.56 412 MET A C 1
ATOM 3282 O O . MET A 1 412 ? 16.585 20.803 -29.207 1.00 37.56 412 MET A O 1
ATOM 3286 N N . VAL A 1 413 ? 14.636 19.802 -29.755 1.00 41.72 413 VAL A N 1
ATOM 3287 C CA . VAL A 1 413 ? 15.219 18.566 -30.301 1.00 41.72 413 VAL A CA 1
ATOM 3288 C C . VAL A 1 413 ? 15.907 18.893 -31.629 1.00 41.72 413 VAL A C 1
ATOM 3290 O O . VAL A 1 413 ? 17.087 18.585 -31.783 1.00 41.72 413 VAL A O 1
ATOM 3293 N N . ARG A 1 414 ? 15.262 19.665 -32.520 1.00 42.94 414 ARG A N 1
ATOM 3294 C CA . ARG A 1 414 ? 15.896 20.185 -33.747 1.00 42.94 414 ARG A CA 1
ATOM 3295 C C . ARG A 1 414 ? 17.142 21.018 -33.464 1.00 42.94 414 ARG A C 1
ATOM 3297 O O . ARG A 1 414 ? 18.193 20.707 -34.004 1.00 42.94 414 ARG A O 1
ATOM 3304 N N . GLY A 1 415 ? 17.106 21.994 -32.555 1.00 44.88 415 GLY A N 1
ATOM 3305 C CA . GLY A 1 415 ? 18.263 22.875 -32.319 1.00 44.88 415 GLY A CA 1
ATOM 3306 C C . GLY A 1 415 ? 19.549 22.177 -31.830 1.00 44.88 415 GLY A C 1
ATOM 3307 O O . GLY A 1 415 ? 20.654 22.687 -32.057 1.00 44.88 415 GLY A O 1
ATOM 3308 N N . ASN A 1 416 ? 19.429 21.011 -31.179 1.00 43.22 416 ASN A N 1
ATOM 3309 C CA . ASN A 1 416 ? 20.571 20.211 -30.717 1.00 43.22 416 ASN A CA 1
ATOM 3310 C C . ASN A 1 416 ? 20.876 18.982 -31.602 1.00 43.22 416 ASN A C 1
ATOM 3312 O O . ASN A 1 416 ? 22.037 18.573 -31.636 1.00 43.22 416 ASN A O 1
ATOM 3316 N N . LEU A 1 417 ? 19.904 18.440 -32.351 1.00 45.19 417 LEU A N 1
ATOM 3317 C CA . LEU A 1 417 ? 20.090 17.318 -33.292 1.00 45.19 417 LEU A CA 1
ATOM 3318 C C . LEU A 1 417 ? 20.375 17.749 -34.738 1.00 45.19 417 LEU A C 1
ATOM 3320 O O . LEU A 1 417 ? 21.107 17.050 -35.427 1.00 45.19 417 LEU A O 1
ATOM 3324 N N . GLU A 1 418 ? 19.953 18.934 -35.185 1.00 46.28 418 GLU A N 1
ATOM 3325 C CA . GLU A 1 418 ? 20.370 19.513 -36.480 1.00 46.28 418 GLU A CA 1
ATOM 3326 C C . GLU A 1 418 ? 21.882 19.798 -36.514 1.00 46.28 418 GLU A C 1
ATOM 3328 O O . GLU A 1 418 ? 22.487 19.913 -37.576 1.00 46.28 418 GLU A O 1
ATOM 3333 N N . LYS A 1 419 ? 22.544 19.853 -35.349 1.00 48.38 419 LYS A N 1
ATOM 3334 C CA . LYS A 1 419 ? 24.014 19.893 -35.265 1.00 48.38 419 LYS A CA 1
ATOM 3335 C C . LYS A 1 419 ? 24.678 18.527 -35.463 1.00 48.38 419 LYS A C 1
ATOM 3337 O O . LYS A 1 419 ? 25.883 18.491 -35.696 1.00 48.38 419 LYS A O 1
ATOM 3342 N N . LEU A 1 420 ? 23.919 17.438 -35.370 1.00 44.66 420 LEU A N 1
ATOM 3343 C CA . LEU A 1 420 ? 24.376 16.065 -35.588 1.00 44.66 420 LEU A CA 1
ATOM 3344 C C . LEU A 1 420 ? 23.962 15.517 -36.958 1.00 44.66 420 LEU A C 1
ATOM 3346 O O . LEU A 1 420 ? 24.694 14.687 -37.485 1.00 44.66 420 LEU A O 1
ATOM 3350 N N . ASP A 1 421 ? 22.871 16.012 -37.552 1.00 47.62 421 ASP A N 1
ATOM 3351 C CA . ASP A 1 421 ? 22.264 15.371 -38.726 1.00 47.62 421 ASP A CA 1
ATOM 3352 C C . ASP A 1 421 ? 21.928 16.329 -39.883 1.00 47.62 421 ASP A C 1
ATOM 3354 O O . ASP A 1 421 ? 20.893 16.247 -40.541 1.00 47.62 421 ASP A O 1
ATOM 3358 N N . ASN A 1 422 ? 22.838 17.258 -40.182 1.00 44.03 422 ASN A N 1
ATOM 3359 C CA . ASN A 1 422 ? 22.754 18.065 -41.401 1.00 44.03 422 ASN A CA 1
ATOM 3360 C C . ASN A 1 422 ? 23.219 17.276 -42.637 1.00 44.03 422 ASN A C 1
ATOM 3362 O O . ASN A 1 422 ? 24.208 17.636 -43.275 1.00 44.03 422 ASN A O 1
ATOM 3366 N N . SER A 1 423 ? 22.490 16.219 -43.007 1.00 47.66 423 SER A N 1
ATOM 3367 C CA . SER A 1 423 ? 22.425 15.750 -44.396 1.00 47.66 423 SER A CA 1
ATOM 3368 C C . SER A 1 423 ? 21.335 14.697 -44.616 1.00 47.66 423 SER A C 1
ATOM 3370 O O . SER A 1 423 ? 21.392 13.621 -44.038 1.00 47.66 423 SER A O 1
ATOM 3372 N N . SER A 1 424 ? 20.490 14.961 -45.617 1.00 48.12 424 SER A N 1
ATOM 3373 C CA . SER A 1 424 ? 19.608 14.035 -46.354 1.00 48.12 424 SER A CA 1
ATOM 3374 C C . SER A 1 424 ? 18.134 13.955 -45.927 1.00 48.12 424 SER A C 1
ATOM 3376 O O . SER A 1 424 ? 17.764 14.197 -44.789 1.00 48.12 424 SER A O 1
ATOM 3378 N N . GLY A 1 425 ? 17.287 13.791 -46.949 1.00 55.88 425 GLY A N 1
ATOM 3379 C CA . GLY A 1 425 ? 15.875 14.167 -46.960 1.00 55.88 425 GLY A CA 1
ATOM 3380 C C . GLY A 1 425 ? 14.945 13.309 -46.110 1.00 55.88 425 GLY A C 1
ATOM 3381 O O . GLY A 1 425 ? 15.333 12.265 -45.600 1.00 55.88 425 GLY A O 1
ATOM 3382 N N . ALA A 1 426 ? 13.702 13.793 -46.009 1.00 54.00 426 ALA A N 1
ATOM 3383 C CA . ALA A 1 426 ? 12.593 13.236 -45.237 1.00 54.00 426 ALA A CA 1
ATOM 3384 C C . ALA A 1 426 ? 12.441 11.718 -45.438 1.00 54.00 426 ALA A C 1
ATOM 3386 O O . ALA A 1 426 ? 11.754 11.251 -46.345 1.00 54.00 426 ALA A O 1
ATOM 3387 N N . SER A 1 427 ? 13.118 10.960 -44.587 1.00 62.50 427 SER A N 1
ATOM 3388 C CA . SER A 1 427 ? 12.889 9.544 -44.359 1.00 62.50 427 SER A CA 1
ATOM 3389 C C . SER A 1 427 ? 12.324 9.441 -42.951 1.00 62.50 427 SER A C 1
ATOM 3391 O O . SER A 1 427 ? 12.820 10.122 -42.053 1.00 62.50 427 SER A O 1
ATOM 3393 N N . SER A 1 428 ? 11.241 8.681 -42.781 1.00 74.00 428 SER A N 1
ATOM 3394 C CA . SER A 1 428 ? 10.617 8.478 -41.473 1.00 74.00 428 SER A CA 1
ATOM 3395 C C . SER A 1 428 ? 11.682 8.031 -40.468 1.00 74.00 428 SER A C 1
ATOM 3397 O O . SER A 1 428 ? 12.395 7.052 -40.709 1.00 74.00 428 SER A O 1
ATOM 3399 N N . GLU A 1 429 ? 11.821 8.766 -39.364 1.00 80.50 429 GLU A N 1
ATOM 3400 C CA . GLU A 1 429 ? 12.821 8.462 -38.341 1.00 80.50 429 GLU A CA 1
ATOM 3401 C C . GLU A 1 429 ? 12.342 7.231 -37.557 1.00 80.50 429 GLU A C 1
ATOM 3403 O O . GLU A 1 429 ? 11.332 7.279 -36.850 1.00 80.50 429 GLU A O 1
ATOM 3408 N N . VAL A 1 430 ? 13.050 6.106 -37.700 1.00 81.56 430 VAL A N 1
ATOM 3409 C CA . VAL A 1 430 ? 12.773 4.892 -36.921 1.00 81.56 430 VAL A CA 1
ATOM 3410 C C . VAL A 1 430 ? 13.550 4.956 -35.613 1.00 81.56 430 VAL A C 1
ATOM 3412 O O . VAL A 1 430 ? 14.778 4.852 -35.589 1.00 81.56 430 VAL A O 1
ATOM 3415 N N . ILE A 1 431 ? 12.830 5.087 -34.504 1.00 83.31 431 ILE A N 1
ATOM 3416 C CA . ILE A 1 431 ? 13.400 5.049 -33.161 1.00 83.31 431 ILE A CA 1
ATOM 3417 C C . ILE A 1 431 ? 13.373 3.609 -32.674 1.00 83.31 431 ILE A C 1
ATOM 3419 O O . ILE A 1 431 ? 12.312 3.011 -32.524 1.00 83.31 431 ILE A O 1
ATOM 3423 N N . ARG A 1 432 ? 14.545 3.058 -32.364 1.00 85.75 432 ARG A N 1
ATOM 3424 C CA . ARG A 1 432 ? 14.645 1.742 -31.726 1.00 85.75 432 ARG A CA 1
ATOM 3425 C C . ARG A 1 432 ? 14.813 1.885 -30.221 1.00 85.75 432 ARG A C 1
ATOM 3427 O O . ARG A 1 432 ? 15.731 2.577 -29.768 1.00 85.75 432 ARG A O 1
ATOM 3434 N N . LEU A 1 433 ? 13.931 1.214 -29.485 1.00 88.69 433 LEU A N 1
ATOM 3435 C CA . LEU A 1 433 ? 14.020 0.956 -28.055 1.00 88.69 433 LEU A CA 1
ATOM 3436 C C . LEU A 1 433 ? 14.423 -0.510 -27.874 1.00 88.69 433 LEU A C 1
ATOM 3438 O O . LEU A 1 433 ? 13.677 -1.402 -28.258 1.00 88.69 433 LEU A O 1
ATOM 3442 N N . SER A 1 434 ? 15.587 -0.776 -27.292 1.00 89.19 434 SER A N 1
ATOM 3443 C CA . SER A 1 434 ? 15.994 -2.137 -26.925 1.00 89.19 434 SER A CA 1
ATOM 3444 C C . SER A 1 434 ? 16.150 -2.226 -25.419 1.00 89.19 434 SER A C 1
ATOM 3446 O O . SER A 1 434 ? 16.850 -1.400 -24.834 1.00 89.19 434 SER A O 1
ATOM 3448 N N . VAL A 1 435 ? 15.515 -3.219 -24.805 1.00 90.00 435 VAL A N 1
ATOM 3449 C CA . VAL A 1 435 ? 15.632 -3.520 -23.377 1.00 90.00 435 VAL A CA 1
ATOM 3450 C C . VAL A 1 435 ? 16.244 -4.905 -23.230 1.00 90.00 435 VAL A C 1
ATOM 3452 O O . VAL A 1 435 ? 15.680 -5.886 -23.712 1.00 90.00 435 VAL A O 1
ATOM 3455 N N . GLU A 1 436 ? 17.395 -4.976 -22.574 1.00 90.75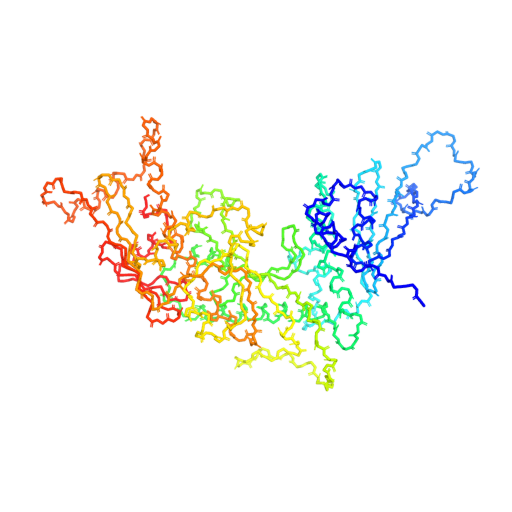 436 GLU A N 1
ATOM 3456 C CA . GLU A 1 436 ? 18.110 -6.215 -22.283 1.00 90.75 436 GLU A CA 1
ATOM 3457 C C . GLU A 1 436 ? 18.335 -6.326 -20.772 1.00 90.75 436 GLU A C 1
ATOM 3459 O O . GLU A 1 436 ? 18.828 -5.396 -20.131 1.00 90.75 436 GLU A O 1
ATOM 3464 N N . THR A 1 437 ? 17.950 -7.458 -20.187 1.00 87.81 437 THR A N 1
ATOM 3465 C CA . THR A 1 437 ? 18.188 -7.745 -18.769 1.00 87.81 437 THR A CA 1
ATOM 3466 C C . THR A 1 437 ? 19.448 -8.590 -18.666 1.00 87.81 437 THR A C 1
ATOM 3468 O O . THR A 1 437 ? 19.462 -9.736 -19.104 1.00 87.81 437 THR A O 1
ATOM 3471 N N . LEU A 1 438 ? 20.521 -8.001 -18.132 1.00 84.00 438 LEU A N 1
ATOM 3472 C CA . LEU A 1 438 ? 21.814 -8.679 -17.986 1.00 84.00 438 LEU A CA 1
ATOM 3473 C C . LEU A 1 438 ? 21.925 -9.383 -16.632 1.00 84.00 438 LEU A C 1
ATOM 3475 O O . LEU A 1 438 ? 22.457 -10.485 -16.544 1.00 84.00 438 LEU A O 1
ATOM 3479 N N . GLU A 1 439 ? 21.417 -8.726 -15.591 1.00 83.62 439 GLU A N 1
ATOM 3480 C CA . GLU A 1 439 ? 21.329 -9.212 -14.213 1.00 83.62 439 GLU A CA 1
ATOM 3481 C C . GLU A 1 439 ? 20.008 -8.700 -13.602 1.00 83.62 439 GLU A C 1
ATOM 3483 O O . GLU A 1 439 ? 19.482 -7.692 -14.089 1.00 83.62 439 GLU A O 1
ATOM 3488 N N . PRO A 1 440 ? 19.487 -9.295 -12.509 1.00 72.50 440 PRO A N 1
ATOM 3489 C CA . PRO A 1 440 ? 18.214 -8.894 -11.884 1.00 72.50 440 PRO A CA 1
ATOM 3490 C C . PRO A 1 440 ? 18.091 -7.391 -11.610 1.00 72.50 440 PRO A C 1
ATOM 3492 O O . PRO A 1 440 ? 17.005 -6.809 -11.627 1.00 72.50 440 PRO A O 1
ATOM 3495 N N . GLN A 1 441 ? 19.226 -6.761 -11.316 1.00 77.75 441 GLN A N 1
ATOM 3496 C CA . GLN A 1 441 ? 19.323 -5.351 -10.962 1.00 77.75 441 GLN A CA 1
ATOM 3497 C C . GLN A 1 441 ? 19.955 -4.505 -12.066 1.00 77.75 441 GLN A C 1
ATOM 3499 O O . GLN A 1 441 ? 20.020 -3.295 -11.881 1.00 77.75 441 GLN A O 1
ATOM 3504 N N . GLN A 1 442 ? 20.399 -5.100 -13.182 1.00 89.88 442 GLN A N 1
ATOM 3505 C CA . GLN A 1 442 ? 21.033 -4.397 -14.296 1.00 89.88 442 GLN A CA 1
ATOM 3506 C C . GLN A 1 442 ? 20.229 -4.553 -15.591 1.00 89.88 442 GLN A C 1
ATOM 3508 O O . GLN A 1 442 ? 20.197 -5.619 -16.210 1.00 89.88 442 GLN A O 1
ATOM 3513 N N . ILE A 1 443 ? 19.649 -3.441 -16.038 1.00 89.69 443 ILE A N 1
ATOM 3514 C CA . ILE A 1 443 ? 18.902 -3.346 -17.293 1.00 89.69 443 ILE A CA 1
ATOM 3515 C C . ILE A 1 443 ? 19.669 -2.438 -18.251 1.00 89.69 443 ILE A C 1
ATOM 3517 O O . ILE A 1 443 ? 19.891 -1.264 -17.956 1.00 89.69 443 ILE A O 1
ATOM 3521 N N . ASP A 1 444 ? 20.036 -2.960 -19.411 1.00 91.06 444 ASP A N 1
ATOM 3522 C CA . ASP A 1 444 ? 20.612 -2.184 -20.500 1.00 91.06 444 ASP A CA 1
ATOM 3523 C C . ASP A 1 444 ? 19.461 -1.707 -21.411 1.00 91.06 444 ASP A C 1
ATOM 3525 O O . ASP A 1 444 ? 18.746 -2.482 -22.044 1.00 91.06 444 ASP A O 1
ATOM 3529 N N . LEU A 1 445 ? 19.246 -0.393 -21.430 1.00 88.38 445 LEU A N 1
ATOM 3530 C CA . LEU A 1 445 ? 18.196 0.309 -22.158 1.00 88.38 445 LEU A CA 1
ATOM 3531 C C . LEU A 1 445 ? 18.842 1.132 -23.276 1.00 88.38 445 LEU A C 1
ATOM 3533 O O . LEU A 1 445 ? 19.513 2.127 -23.013 1.00 88.38 445 LEU A O 1
ATOM 3537 N N . THR A 1 446 ? 18.648 0.733 -24.529 1.00 85.69 446 THR A N 1
ATOM 3538 C CA . THR A 1 446 ? 19.167 1.466 -25.690 1.00 85.69 446 THR A CA 1
ATOM 3539 C C . THR A 1 446 ? 18.051 2.251 -26.366 1.00 85.69 446 THR A C 1
ATOM 3541 O O . THR A 1 446 ? 17.079 1.655 -26.822 1.00 85.69 446 THR A O 1
ATOM 3544 N N . ILE A 1 447 ? 18.201 3.575 -26.467 1.00 82.62 447 ILE A N 1
ATOM 3545 C CA . ILE A 1 447 ? 17.234 4.475 -27.119 1.00 82.62 447 ILE A CA 1
ATOM 3546 C C . ILE A 1 447 ? 17.968 5.300 -28.172 1.00 82.62 447 ILE A C 1
ATOM 3548 O O . ILE A 1 447 ? 18.930 5.990 -27.843 1.00 82.62 447 ILE A O 1
ATOM 3552 N N . ARG A 1 448 ? 17.543 5.220 -29.443 1.00 81.75 448 ARG A N 1
ATOM 3553 C CA . ARG A 1 448 ? 18.205 5.909 -30.580 1.00 81.75 448 ARG A CA 1
ATOM 3554 C C . ARG A 1 448 ? 19.725 5.656 -30.634 1.00 81.75 448 ARG A C 1
ATOM 3556 O O . ARG A 1 448 ? 20.517 6.552 -30.901 1.00 81.75 448 ARG A O 1
ATOM 3563 N N . GLY A 1 449 ? 20.140 4.424 -30.329 1.00 82.00 449 GLY A N 1
ATOM 3564 C CA . GLY A 1 449 ? 21.552 4.023 -30.312 1.00 82.00 449 GLY A CA 1
ATOM 3565 C C . GLY A 1 449 ? 22.344 4.459 -29.074 1.00 82.00 449 GLY A C 1
ATOM 3566 O O . GLY A 1 449 ? 23.525 4.131 -28.978 1.00 82.00 449 GLY A O 1
ATOM 3567 N N . VAL A 1 450 ? 21.725 5.146 -28.108 1.00 81.19 450 VAL A N 1
ATOM 3568 C CA . VAL A 1 450 ? 22.377 5.500 -26.843 1.00 81.19 450 VAL A CA 1
ATOM 3569 C C . VAL A 1 450 ? 22.075 4.453 -25.784 1.00 81.19 450 VAL A C 1
ATOM 3571 O O . VAL A 1 450 ? 20.915 4.227 -25.448 1.00 81.19 450 VAL A O 1
ATOM 3574 N N . LEU A 1 451 ? 23.130 3.845 -25.243 1.00 85.81 451 LEU A N 1
ATOM 3575 C CA . LEU A 1 451 ? 23.048 2.862 -24.170 1.00 85.81 451 LEU A CA 1
ATOM 3576 C C . LEU A 1 451 ? 22.931 3.540 -22.795 1.00 85.81 451 LEU A C 1
ATOM 3578 O O . LEU A 1 451 ? 23.752 4.380 -22.401 1.00 85.81 451 LEU A O 1
ATOM 3582 N N . LEU A 1 452 ? 21.926 3.120 -22.040 1.00 86.12 452 LEU A N 1
ATOM 3583 C CA . LEU A 1 452 ? 21.666 3.502 -20.661 1.00 86.12 452 LEU A CA 1
ATOM 3584 C C . LEU A 1 452 ? 21.695 2.237 -19.813 1.00 86.12 452 LEU A C 1
ATOM 3586 O O . LEU A 1 452 ? 20.973 1.291 -20.095 1.00 86.12 452 LEU A O 1
ATOM 3590 N N . LYS A 1 453 ? 22.501 2.218 -18.760 1.00 88.75 453 LYS A N 1
ATOM 3591 C CA . LYS A 1 453 ? 22.543 1.109 -17.808 1.00 88.75 453 LYS A CA 1
ATOM 3592 C C . LYS A 1 453 ? 21.756 1.485 -16.572 1.00 88.75 453 LYS A C 1
ATOM 3594 O O . LYS A 1 453 ? 22.154 2.399 -15.857 1.00 88.75 453 LYS A O 1
ATOM 3599 N N . ILE A 1 454 ? 20.651 0.809 -16.313 1.00 86.19 454 ILE A N 1
ATOM 3600 C CA . ILE A 1 454 ? 19.866 0.985 -15.098 1.00 86.19 454 ILE A CA 1
ATOM 3601 C C . ILE A 1 454 ? 20.376 -0.023 -14.076 1.00 86.19 454 ILE A C 1
ATOM 3603 O O . ILE A 1 454 ? 20.264 -1.217 -14.318 1.00 86.19 454 ILE A O 1
ATOM 3607 N N . ILE A 1 455 ? 20.944 0.451 -12.967 1.00 85.38 455 ILE A N 1
ATOM 3608 C CA . ILE A 1 455 ? 21.451 -0.381 -11.870 1.00 85.38 455 ILE A CA 1
ATOM 3609 C C . ILE A 1 455 ? 20.813 0.088 -10.567 1.00 85.38 455 ILE A C 1
ATOM 3611 O O . ILE A 1 455 ? 20.985 1.252 -10.209 1.00 85.38 455 ILE A O 1
ATOM 3615 N N . ASP A 1 456 ? 20.065 -0.773 -9.875 1.00 80.94 456 ASP A N 1
ATOM 3616 C CA . ASP A 1 456 ? 19.397 -0.442 -8.600 1.00 80.94 456 ASP A CA 1
ATOM 3617 C C . ASP A 1 456 ? 18.510 0.820 -8.669 1.00 80.94 456 ASP A C 1
ATOM 3619 O O . ASP A 1 456 ? 18.508 1.692 -7.792 1.00 80.94 456 ASP A O 1
ATOM 3623 N N . GLY A 1 457 ? 17.773 0.971 -9.771 1.00 75.44 457 GLY A N 1
ATOM 3624 C CA . GLY A 1 457 ? 16.945 2.145 -10.040 1.00 75.44 457 GLY A CA 1
ATOM 3625 C C . GLY A 1 457 ? 17.735 3.416 -10.380 1.00 75.44 457 GLY A C 1
ATOM 3626 O O . GLY A 1 457 ? 17.141 4.496 -10.435 1.00 75.44 457 GLY A O 1
ATOM 3627 N N . GLN A 1 458 ? 19.050 3.319 -10.606 1.00 76.25 458 GLN A N 1
ATOM 3628 C CA . GLN A 1 458 ? 19.896 4.416 -11.074 1.00 76.25 458 GLN A CA 1
ATOM 3629 C C . GLN A 1 458 ? 20.218 4.298 -12.555 1.00 76.25 458 GLN A C 1
ATOM 3631 O O . GLN A 1 458 ? 20.652 3.248 -13.002 1.00 76.25 458 GLN A O 1
ATOM 3636 N N . VAL A 1 459 ? 20.151 5.402 -13.295 1.00 81.25 459 VAL A N 1
ATOM 3637 C CA . VAL A 1 459 ? 20.647 5.444 -14.677 1.00 81.25 459 VAL A CA 1
ATOM 3638 C C . VAL A 1 459 ? 22.126 5.813 -14.688 1.00 81.25 459 VAL A C 1
ATOM 3640 O O . VAL A 1 459 ? 22.502 6.914 -14.290 1.00 81.25 459 VAL A O 1
ATOM 3643 N N . LYS A 1 460 ? 22.964 4.922 -15.208 1.00 83.25 460 LYS A N 1
ATOM 3644 C CA . LYS A 1 460 ? 24.354 5.174 -15.585 1.00 83.25 460 LYS A CA 1
ATOM 3645 C C . LYS A 1 460 ? 24.431 5.268 -17.106 1.00 83.25 460 LYS A C 1
ATOM 3647 O O . LYS A 1 460 ? 23.990 4.373 -17.816 1.00 83.25 460 LYS A O 1
ATOM 3652 N N . SER A 1 461 ? 25.015 6.339 -17.626 1.00 80.75 461 SER A N 1
ATOM 3653 C CA . SER A 1 461 ? 25.285 6.472 -19.060 1.00 80.75 461 SER A CA 1
ATOM 3654 C C . SER A 1 461 ? 26.615 7.170 -19.287 1.00 80.75 461 SER A C 1
ATOM 3656 O O . SER A 1 461 ? 27.019 8.021 -18.489 1.00 80.75 461 SER A O 1
ATOM 3658 N N . SER A 1 462 ? 27.279 6.835 -20.395 1.00 74.88 462 SER A N 1
ATOM 3659 C CA . SER A 1 462 ? 28.389 7.634 -20.918 1.00 74.88 462 SER A CA 1
ATOM 3660 C C . SER A 1 462 ? 27.928 9.036 -21.325 1.00 74.88 462 SER A C 1
ATOM 3662 O O . SER A 1 462 ? 28.710 9.982 -21.235 1.00 74.88 462 SER A O 1
ATOM 3664 N N . ASP A 1 463 ? 26.656 9.190 -21.711 1.00 76.31 463 ASP A N 1
ATOM 3665 C CA . ASP A 1 463 ? 26.039 10.482 -21.981 1.00 76.31 463 ASP A CA 1
ATOM 3666 C C . ASP A 1 463 ? 25.256 10.974 -20.755 1.00 76.31 463 ASP A C 1
ATOM 3668 O O . ASP A 1 463 ? 24.097 10.626 -20.517 1.00 76.31 463 ASP A O 1
ATOM 3672 N N . LYS A 1 464 ? 25.905 11.830 -19.958 1.00 68.00 464 LYS A N 1
ATOM 3673 C CA . LYS A 1 464 ? 25.301 12.421 -18.755 1.00 68.00 464 LYS A CA 1
ATOM 3674 C C . LYS A 1 464 ? 24.066 13.274 -19.054 1.00 68.00 464 LYS A C 1
ATOM 3676 O O . LYS A 1 464 ? 23.252 13.452 -18.150 1.00 68.00 464 LYS A O 1
ATOM 3681 N N . LYS A 1 465 ? 23.933 13.835 -20.262 1.00 66.81 465 LYS A N 1
ATOM 3682 C CA . LYS A 1 465 ? 22.745 14.613 -20.637 1.00 66.81 465 LYS A CA 1
ATOM 3683 C C . LYS A 1 465 ? 21.583 13.675 -20.925 1.00 66.81 465 LYS A C 1
ATOM 3685 O O . LYS A 1 465 ? 20.510 13.891 -20.381 1.00 66.81 465 LYS A O 1
ATOM 3690 N N . LEU A 1 466 ? 21.815 12.594 -21.671 1.00 65.31 466 LEU A N 1
ATOM 3691 C CA . LEU A 1 466 ? 20.758 11.627 -21.969 1.00 65.31 466 LEU A CA 1
ATOM 3692 C C . LEU A 1 466 ? 20.312 10.835 -20.729 1.00 65.31 466 LEU A C 1
ATOM 3694 O O . LEU A 1 466 ? 19.123 10.602 -20.538 1.00 65.31 466 LEU A O 1
ATOM 3698 N N . ALA A 1 467 ? 21.243 10.490 -19.830 1.00 64.81 467 ALA A N 1
ATOM 3699 C CA . ALA A 1 467 ? 20.890 9.910 -18.531 1.00 64.81 467 ALA A CA 1
ATOM 3700 C C . ALA A 1 467 ? 19.989 10.840 -17.713 1.00 64.81 467 ALA A C 1
ATOM 3702 O O . ALA A 1 467 ? 19.026 10.371 -17.114 1.00 64.81 467 ALA A O 1
ATOM 3703 N N . LYS A 1 468 ? 20.279 12.150 -17.716 1.00 65.00 468 LYS A N 1
ATOM 3704 C CA . LYS A 1 468 ? 19.408 13.156 -17.096 1.00 65.00 468 LYS A CA 1
ATOM 3705 C C . LYS A 1 468 ? 18.058 13.228 -17.791 1.00 65.00 468 LYS A C 1
ATOM 3707 O O . LYS A 1 468 ? 17.059 13.308 -17.103 1.00 65.00 468 LYS A O 1
ATOM 3712 N N . LEU A 1 469 ? 18.017 13.112 -19.110 1.00 61.09 469 LEU A N 1
ATOM 3713 C CA . LEU A 1 469 ? 16.789 13.072 -19.901 1.00 61.09 469 LEU A CA 1
ATOM 3714 C C . LEU A 1 469 ? 15.854 11.930 -19.471 1.00 61.09 469 LEU A C 1
ATOM 3716 O O . LEU A 1 469 ? 14.653 12.119 -19.298 1.00 61.09 469 LEU A O 1
ATOM 3720 N N . VAL A 1 470 ? 16.430 10.747 -19.252 1.00 62.84 470 VAL A N 1
ATOM 3721 C CA . VAL A 1 470 ? 15.705 9.516 -18.903 1.00 62.84 470 VAL A CA 1
ATOM 3722 C C . VAL A 1 470 ? 15.279 9.504 -17.445 1.00 62.84 470 VAL A C 1
ATOM 3724 O O . VAL A 1 470 ? 14.168 9.082 -17.138 1.00 62.84 470 VAL A O 1
ATOM 3727 N N . THR A 1 471 ? 16.130 9.989 -16.537 1.00 61.22 471 THR A N 1
ATOM 3728 C CA . THR A 1 471 ? 15.728 10.149 -15.137 1.00 61.22 471 THR A CA 1
ATOM 3729 C C . THR A 1 471 ? 14.711 11.261 -14.986 1.00 61.22 471 THR A C 1
ATOM 3731 O O . THR A 1 471 ? 13.794 11.115 -14.187 1.00 61.22 471 THR A O 1
ATOM 3734 N N . LYS A 1 472 ? 14.836 12.344 -15.756 1.00 58.19 472 LYS A N 1
ATOM 3735 C CA . LYS A 1 472 ? 13.939 13.486 -15.671 1.00 58.19 472 LYS A CA 1
ATOM 3736 C C . LYS A 1 472 ? 12.638 13.247 -16.388 1.00 58.19 472 LYS A C 1
ATOM 3738 O O . LYS A 1 472 ? 11.662 13.728 -15.877 1.00 58.19 472 LYS A O 1
ATOM 3743 N N . THR A 1 473 ? 12.516 12.493 -17.469 1.00 46.75 473 THR A N 1
ATOM 3744 C CA . THR A 1 473 ? 11.251 12.342 -18.228 1.00 46.75 473 THR A CA 1
ATOM 3745 C C . THR A 1 473 ? 10.613 13.639 -18.780 1.00 46.75 473 THR A C 1
ATOM 3747 O O . THR A 1 473 ? 9.879 13.528 -19.750 1.00 46.75 473 THR A O 1
ATOM 3750 N N . GLU A 1 474 ? 10.938 14.842 -18.278 1.00 35.47 474 GLU A N 1
ATOM 3751 C CA . GLU A 1 474 ? 10.548 16.169 -18.819 1.00 35.47 474 GLU A CA 1
ATOM 3752 C C . GLU A 1 474 ? 11.349 16.522 -20.074 1.00 35.47 474 GLU A C 1
ATOM 3754 O O . GLU A 1 474 ? 10.885 17.298 -20.890 1.00 35.47 474 GLU A O 1
ATOM 3759 N N . GLU A 1 475 ? 12.560 15.982 -20.228 1.00 36.62 475 GLU A N 1
ATOM 3760 C CA . GLU A 1 475 ? 13.475 16.416 -21.292 1.00 36.62 475 GLU A CA 1
ATOM 3761 C C . GLU A 1 475 ? 13.539 15.414 -22.469 1.00 36.62 475 GLU A C 1
ATOM 3763 O O . GLU A 1 475 ? 14.200 15.683 -23.468 1.00 36.62 475 GLU A O 1
ATOM 3768 N N . LEU A 1 476 ? 12.913 14.229 -22.343 1.00 34.09 476 LEU A N 1
ATOM 3769 C CA . LEU A 1 476 ? 12.823 13.218 -23.419 1.00 34.09 476 LEU A CA 1
ATOM 3770 C C . LEU A 1 476 ? 11.732 13.551 -24.439 1.00 34.09 476 LEU A C 1
ATOM 3772 O O . LEU A 1 476 ? 11.706 12.954 -25.520 1.00 34.09 476 LEU A O 1
ATOM 3776 N N . PHE A 1 477 ? 10.844 14.460 -24.048 1.00 39.00 477 PHE A N 1
ATOM 3777 C CA . PHE A 1 477 ? 9.756 14.967 -24.849 1.00 39.00 477 PHE A CA 1
ATOM 3778 C C . PHE A 1 477 ? 9.987 16.466 -24.952 1.00 39.00 477 PHE A C 1
ATOM 3780 O O . PHE A 1 477 ? 9.381 17.226 -24.170 1.00 39.00 477 PHE A O 1
#

Sequence (477 aa):
MPSIDTELIAPLSRISEILLKRPGRVSVDGIKRLANIYGFETFTDTLAVNDQNDLVFAYPESRSTTPVGKEVPQIERLSLSGKILLIDIDFQDGAVKNVGLSSAINIESIDARSYDFVDGFGSFPKVGTILYENLQSTTLDKFNKNLRLLGQLDRLSASAPFDLFNTFNLLTYNLLKACAAEKEHIADNSADILTEKELAADYDVGVRGVGKVLVNQSDKIGLFLKFWQDNRFLAELDRSERPEYMLHFKIMESPRADPVETKETKRVVEWFNGQWSPDVPLDLLVLELCPPVWIPEDLLLELGLNEYEVVTPDNSVFNSTTDTLDDFYQEINKNYSYTFGTEDQIIESFFLTGCKFVKIYKLKLAELDKLRALVSGLRSWCLVNNVVRNLLQGQQKTAGSSQTDELWLNDMVRGNLEKLDNSSGASSEVIRLSVETLEPQQIDLTIRGVLLKIIDGQVKSSDKKLAKLVTKTEELF

InterPro domains:
  IPR019680 Mediator complex, subunit Med1 [PF10744] (17-241)

Radius of gyration: 27.17 Å; chains: 1; bounding box: 67×59×84 Å

Foldseek 3Di:
DDDDDVVVVVVVVVVVVVCLVFLDFQFLVSVCVLLVVLPWDKDKFKWFQDPVRDTDGDDPPPPPCPPPDDDTFIWIWIWTDFQFKIWIFTDTPRATDFIDIDGNDDQDADPNHGLQLQPHDDPAHHPRVLLNVCSVDRGNNLVSQASNQVSVQRVVCNDPPDNVRNVQSLVLVLLVVVQVVLVVVCVVVPPALDDPVRVVLQVVQGRLQRADWHAQPDNHHAIKHFLDWFLSQPPPDDSVPIQTKIWGKGFADDPDPDPDPPDPDPQDRDPDDQFDDGPHQLVRIKIFIRVWFKDFCVLCVVLVFPFFDFDDPVNCVVPPDDQPCPVVLVVCQVPQWDWDDDPQAIEIEHEPDPGGITGTGMTGDPGCSSSRLVSLLRLLRVLVVSVVSLVVVVVVVVVPDPDDDDDDPPPPCCVVCVVVDPDDDRDRDYWYWYWYDPDSQWIWTATNNFTWIGGSNQTDGPDSVVSCCSVNVPNVD

Organism: NCBI:txid1378263

Secondary structure (DSSP, 8-state):
-----GGGHHHHHHHHHHHHH---BS-HHHHHHHHHHTT-EEEEEEEEE-TTS-EEE--TT------TT--PPEEEEEEEE-SSEEEEEEEETTEEEEEEEEE---PPPBTTB---TTT--TTPPPHHHHHHHHHTSSBSHHHHHHHHHHHHHHHHHTSTT--HHHHHHHHHHHHHHHHHHHHHHHHHT---SS-HHHHHHHHHH-BTTTBEEEES-TT--SEEEEEEETTTT-SSS-GGGSPEEEEEEEE---TT----------------SS----SS-GGGEEEEEEEEEEEEHHHHHHTT---EEE--GGGGGG--S--THHHHHHHHHHHSEEEEE-SSEEEEEEEE-SS-EEEEEEEE-S-TTHHHHHHHHHHHHHHHHHHHHHHHHHHHHHHH-SSS---SSHHHHHHHHTTT--S-----EEEEEEEEEEETTEEEEEETTEEEEEETTEEE-S-HHHHHHHHHSSS--